Protein AF-A0A8T4U136-F1 (afdb_monomer_lite)

Sequence (438 aa):
MSIDITLWGVRGSYAKPYDQKDLQEKNIDLIQAIRNTPTAYALFQQNAPVEEVLKAIDSKRTHTYGGHTSCYEMIVNERKLIFDVGLGGIKWGDYEIANGANGKTKPITADILMTHTHLDHNEAAGFIKPWFQKGHKFTILGIANANETVREAQRDYQDAKSGTATIVQSKGQEKIEAIRSVRPELAAAIEAIVREATAAGRPTSNTVEEVMIALSDKGLHPITWATRQGFGAEIQTIDLPLHPEGDILYIKDRYDTAGFRVGYQMSNHPDGCLSYRVETDASVGIYMGDGEHGPTLLSSRHPLIQKGVKQDRQPLMDPHFIKFIMGKDEAKKRKVIIADAHWTQKEYDTMPWIHGWGHSSAEQFLFTAAMAAKHAGNMPDNKIHVVLSHHDPNKSDRTLDKIAEELEQHVATKKLNGHPLDHYVTWELAREGRKINI

Secondary structure (DSSP, 8-state):
--EEEEEEE-B-SS-----HHHHHHHHHHHHHHHHH-HHHHHHHHTT--HHHHHHHS-GGGG----S-BSEEEEEETTEEEEE--STHHHHHHHHHHHTSGGGSPPPPEEEEE-----GGGTGGGGT-GGGGSTT-EEEEEE-HHHHHHHHHHHHHHHHHHHT-------SHHHHHHHHHHH-HHHHHHHHHHHHHHHHTT--S---HHHHHHHHHTTT-SHHHHHHHH---SEEEEEEPPP-SS---EE-TTTSGGGT-EEEEEEES-TT-EEEEEEE-SSEEEEEE-S---S-----TTSHHHHTT-PPP------HHHHHHHH-SS-TTSEEEEEEE--B-HHHHHH-GGGTTSS--BHHHHHHHHHHHHHHTT--GGGPEEEEEE-B-TT--HHHHHHHHHHHHHHHHH-EETTEEGGGTEEEEE--TT-EEE-

pLDDT: mean 75.58, std 21.77, range [31.44, 98.44]

Foldseek 3Di:
DKKKKAWLAFAADAFFDDDPVLVVVLVVVLVVQCVVQVVLVVCVVVVHDVVVSVVSGDPLSVAFQHGWFGWMWIADLNATEIEFCTRSLLVVLVVQQVPAPPNDRDAAEYEYEYFDDRCRRHLCVLRNVQQAAARYAYEYEYAPRNVVLVVVLQVCLVCVVVVNPDLPPDDPVVVLVVCCVVPVPVSVVVVVVVVVCVVVVHPPDDDPRVVLVVCSSVLNHSSSNSSNSNTNYHYHYDHDDADPDLDWDWPPPPCVVSQKIKTWHWAQAVVITIKIWIDHPAAIEIEAPFHAQFDAPQPCPHPCVVVVPDPPPDRHGDVSLLCVQQDPPCLRHAAEYEYFAQDAVVCVVVPVVCGRNRGYHPLSVLVSQLVSNVVSVNFQVRAHEYAHGNYHSVQRSVNVVVVVVVVVVQQCPDDDPNHGSNRRYHYDYRHHRDMDMD

Structure (mmCIF, N/CA/C/O backbone):
data_AF-A0A8T4U136-F1
#
_entry.id   AF-A0A8T4U136-F1
#
loop_
_atom_site.group_PDB
_atom_site.id
_atom_site.type_symbol
_atom_site.label_atom_id
_atom_site.label_alt_id
_atom_site.label_comp_id
_atom_site.label_asym_id
_atom_site.label_entity_id
_atom_site.label_seq_id
_atom_site.pdbx_PDB_ins_code
_atom_site.Cartn_x
_atom_site.Cartn_y
_atom_site.Cartn_z
_atom_site.occupancy
_atom_site.B_iso_or_equiv
_atom_site.auth_seq_id
_atom_site.auth_comp_id
_atom_site.auth_asym_id
_atom_site.auth_atom_id
_atom_site.pdbx_PDB_model_num
ATOM 1 N N . MET A 1 1 ? -17.975 -2.815 -13.058 1.00 86.81 1 MET A N 1
ATOM 2 C CA . MET A 1 1 ? -17.907 -2.780 -11.581 1.00 86.81 1 MET A CA 1
ATOM 3 C C . MET A 1 1 ? -16.808 -1.820 -11.192 1.00 86.81 1 MET A C 1
ATOM 5 O O . MET A 1 1 ? -15.809 -1.797 -11.900 1.00 86.81 1 MET A O 1
ATOM 9 N N . SER A 1 2 ? -17.014 -1.020 -10.149 1.00 91.62 2 SER A N 1
ATOM 10 C CA . SER A 1 2 ? -15.943 -0.196 -9.591 1.00 91.62 2 SER A CA 1
ATOM 11 C C . SER A 1 2 ? -15.104 -0.990 -8.594 1.00 91.62 2 SER A C 1
ATOM 13 O O . SER A 1 2 ? -15.559 -2.011 -8.069 1.00 91.62 2 SER A O 1
ATOM 15 N N . ILE A 1 3 ? -13.894 -0.504 -8.340 1.00 96.88 3 ILE A N 1
ATOM 16 C CA . ILE A 1 3 ? -13.040 -0.943 -7.239 1.00 96.88 3 ILE A CA 1
ATOM 17 C C . ILE A 1 3 ? -12.844 0.260 -6.316 1.00 96.88 3 ILE A C 1
ATOM 19 O O . ILE A 1 3 ? -12.303 1.284 -6.736 1.00 96.88 3 ILE A O 1
ATOM 23 N N . ASP A 1 4 ? -13.295 0.133 -5.070 1.00 97.69 4 ASP A N 1
ATOM 24 C CA . ASP A 1 4 ? -13.068 1.124 -4.020 1.00 97.69 4 ASP A CA 1
ATOM 25 C C . ASP A 1 4 ? -11.836 0.733 -3.210 1.00 97.69 4 ASP A C 1
ATOM 27 O O . ASP A 1 4 ? -11.797 -0.327 -2.596 1.00 97.69 4 ASP A O 1
ATOM 31 N N . ILE A 1 5 ? -10.823 1.589 -3.207 1.00 98.44 5 ILE A N 1
ATOM 32 C CA . ILE A 1 5 ? -9.534 1.356 -2.564 1.00 98.44 5 ILE A CA 1
ATOM 33 C C . ILE A 1 5 ? -9.424 2.259 -1.338 1.00 98.44 5 ILE A C 1
ATOM 35 O O . ILE A 1 5 ? -9.647 3.465 -1.452 1.00 98.44 5 ILE A O 1
ATOM 39 N N . THR A 1 6 ? -9.009 1.713 -0.195 1.00 98.19 6 THR A N 1
ATOM 40 C CA . THR A 1 6 ? -8.640 2.491 1.001 1.00 98.19 6 THR A CA 1
ATOM 41 C C . THR A 1 6 ? -7.245 2.098 1.477 1.00 98.19 6 THR A C 1
ATOM 43 O O . THR A 1 6 ? -6.946 0.914 1.604 1.00 98.19 6 THR A O 1
ATOM 46 N N . LEU A 1 7 ? -6.389 3.083 1.765 1.00 97.94 7 LEU A N 1
ATOM 47 C CA . LEU A 1 7 ? -5.047 2.846 2.308 1.00 97.94 7 LEU A CA 1
ATOM 48 C C . LEU A 1 7 ? -5.077 3.021 3.835 1.00 97.94 7 LEU A C 1
ATOM 50 O O . LEU A 1 7 ? -5.239 4.139 4.327 1.00 97.94 7 LEU A O 1
ATOM 54 N N . TRP A 1 8 ? -4.952 1.936 4.596 1.00 97.62 8 TRP A N 1
ATOM 55 C CA . TRP A 1 8 ? -5.043 1.960 6.063 1.00 97.62 8 TRP A CA 1
ATOM 56 C C . TRP A 1 8 ? -3.695 2.182 6.743 1.00 97.62 8 TRP A C 1
ATOM 58 O O . TRP A 1 8 ? -3.632 2.831 7.789 1.00 97.62 8 TRP A O 1
ATOM 68 N N . GLY A 1 9 ? -2.632 1.673 6.127 1.00 96.75 9 GLY A N 1
ATOM 69 C CA . GLY A 1 9 ? -1.242 1.893 6.502 1.00 96.75 9 GLY A CA 1
ATOM 70 C C . GLY A 1 9 ? -0.374 1.873 5.252 1.00 96.75 9 GLY A C 1
ATOM 71 O O . GLY A 1 9 ? -0.653 1.133 4.312 1.00 96.75 9 GLY A O 1
ATOM 72 N N . VAL A 1 10 ? 0.621 2.754 5.207 1.00 96.31 10 VAL A N 1
ATOM 73 C CA . VAL A 1 10 ? 1.416 3.029 3.994 1.00 96.31 10 VAL A CA 1
ATOM 74 C C . VAL A 1 10 ? 2.919 3.077 4.263 1.00 96.31 10 VAL A C 1
ATOM 76 O O . VAL A 1 10 ? 3.689 3.408 3.359 1.00 96.31 10 VAL A O 1
ATOM 79 N N . ARG A 1 11 ? 3.326 2.824 5.512 1.00 94.81 11 ARG A N 1
ATOM 80 C CA . ARG A 1 11 ? 4.715 2.869 5.959 1.00 94.81 11 ARG A CA 1
ATOM 81 C C . ARG A 1 11 ? 5.379 1.502 5.780 1.00 94.81 11 ARG A C 1
ATOM 83 O O . ARG A 1 11 ? 4.711 0.488 5.938 1.00 94.81 11 ARG A O 1
ATOM 90 N N . GLY A 1 12 ? 6.657 1.478 5.426 1.00 91.00 12 GLY A N 1
ATOM 91 C CA . GLY A 1 12 ? 7.423 0.234 5.309 1.00 91.00 12 GLY A CA 1
ATOM 92 C C . GLY A 1 12 ? 8.074 -0.192 6.619 1.00 91.00 12 GLY A C 1
ATOM 93 O O . GLY A 1 12 ? 8.154 0.634 7.517 1.00 91.00 12 GLY A O 1
ATOM 94 N N . SER A 1 13 ? 8.570 -1.428 6.706 1.00 83.44 13 SER A N 1
ATOM 95 C CA . SER A 1 13 ? 9.497 -2.042 7.688 1.00 83.44 13 SER A CA 1
ATOM 96 C C . SER A 1 13 ? 9.169 -1.959 9.187 1.00 83.44 13 SER A C 1
ATOM 98 O O . SER A 1 13 ? 9.417 -2.909 9.926 1.00 83.44 13 SER A O 1
ATOM 100 N N . TYR A 1 14 ? 8.701 -0.822 9.691 1.00 86.62 14 TYR A N 1
ATOM 101 C CA . TYR A 1 14 ? 8.244 -0.623 11.057 1.00 86.62 14 TYR A CA 1
ATOM 102 C C . TYR A 1 14 ? 7.402 0.646 11.168 1.00 86.62 14 TYR A C 1
ATOM 104 O O . TYR A 1 14 ? 7.555 1.624 10.431 1.00 86.62 14 TYR A O 1
ATOM 112 N N . ALA A 1 15 ? 6.521 0.658 12.160 1.00 87.69 15 ALA A N 1
ATOM 113 C CA . ALA A 1 15 ? 5.710 1.825 12.435 1.00 87.69 15 ALA A CA 1
ATOM 114 C C . ALA A 1 15 ? 6.548 2.992 12.967 1.00 87.69 15 ALA A C 1
ATOM 116 O O . ALA A 1 15 ? 7.432 2.818 13.810 1.00 87.69 15 ALA A O 1
ATOM 117 N N . LYS A 1 16 ? 6.217 4.208 12.529 1.00 88.56 16 LYS A N 1
ATOM 118 C CA . LYS A 1 16 ? 6.835 5.430 13.047 1.00 88.56 16 LYS A CA 1
ATOM 119 C C . LYS A 1 16 ? 5.781 6.442 13.482 1.00 88.56 16 LYS A C 1
ATOM 121 O O . LYS A 1 16 ? 5.190 7.107 12.627 1.00 88.56 16 LYS A O 1
ATOM 126 N N . PRO A 1 17 ? 5.542 6.594 14.795 1.00 87.44 17 PRO A N 1
ATOM 127 C CA . PRO A 1 17 ? 4.771 7.721 15.289 1.00 87.44 17 PRO A CA 1
ATOM 128 C C . PRO A 1 17 ? 5.552 9.023 15.080 1.00 87.44 17 PRO A C 1
ATOM 130 O O . PRO A 1 17 ? 6.783 9.022 15.049 1.00 87.44 17 PRO A O 1
ATOM 133 N N . TYR A 1 18 ? 4.832 10.139 14.985 1.00 86.94 18 TYR A N 1
ATOM 134 C CA . TYR A 1 18 ? 5.462 11.456 14.990 1.00 86.94 18 TYR A CA 1
ATOM 135 C C . TYR A 1 18 ? 6.180 11.721 16.306 1.00 86.94 18 TYR A C 1
ATOM 137 O O . TYR A 1 18 ? 5.615 11.498 17.380 1.00 86.94 18 TYR A O 1
ATOM 145 N N . ASP A 1 19 ? 7.392 12.258 16.212 1.00 87.12 19 ASP A N 1
ATOM 146 C CA . ASP A 1 19 ? 8.104 12.776 17.371 1.00 87.12 19 ASP A CA 1
ATOM 147 C C . ASP A 1 19 ? 7.851 14.284 17.578 1.00 87.12 19 ASP A C 1
ATOM 149 O O . ASP A 1 19 ? 7.114 14.949 16.840 1.00 87.12 19 ASP A O 1
ATOM 153 N N . GLN A 1 20 ? 8.452 14.847 18.629 1.00 91.75 20 GLN A N 1
ATOM 154 C CA . GLN A 1 20 ? 8.321 16.271 18.943 1.00 91.75 20 GLN A CA 1
ATOM 155 C C . GLN A 1 20 ? 8.836 17.173 17.812 1.00 91.75 20 GLN A C 1
ATOM 157 O O . GLN A 1 20 ? 8.273 18.247 17.585 1.00 91.75 20 GLN A O 1
ATOM 162 N N . LYS A 1 21 ? 9.902 16.762 17.121 1.00 89.50 21 LYS A N 1
ATOM 163 C CA . LYS A 1 21 ? 10.505 17.532 16.036 1.00 89.50 21 LYS A CA 1
ATOM 164 C C . LYS A 1 21 ? 9.584 17.533 14.821 1.00 89.50 21 LYS A C 1
ATOM 166 O O . LYS A 1 21 ? 9.333 18.605 14.277 1.00 89.50 21 LYS A O 1
ATOM 171 N N . ASP A 1 22 ? 9.023 16.385 14.450 1.00 87.19 22 ASP A N 1
ATOM 172 C CA . ASP A 1 22 ? 8.066 16.292 13.347 1.00 87.19 22 ASP A CA 1
ATOM 173 C C . ASP A 1 22 ? 6.847 17.201 13.587 1.00 87.19 22 ASP A C 1
ATOM 175 O O . ASP A 1 22 ? 6.416 17.935 12.694 1.00 87.19 22 ASP A O 1
ATOM 179 N N . LEU A 1 23 ? 6.312 17.206 14.815 1.00 87.75 23 LEU A N 1
ATOM 180 C CA . LEU A 1 23 ? 5.193 18.075 15.193 1.00 87.75 23 LEU A CA 1
ATOM 181 C C . LEU A 1 23 ? 5.561 19.563 15.124 1.00 87.75 23 LEU A C 1
ATOM 183 O O . LEU A 1 23 ? 4.771 20.378 14.646 1.00 87.75 23 LEU A O 1
ATOM 187 N N . GLN A 1 24 ? 6.756 19.934 15.592 1.00 90.06 24 GLN A N 1
ATOM 188 C CA . GLN A 1 24 ? 7.244 21.311 15.507 1.00 90.06 24 GLN A CA 1
ATOM 189 C C . GLN A 1 24 ? 7.408 21.764 14.055 1.00 90.06 24 GLN A C 1
ATOM 191 O O . GLN A 1 24 ? 6.955 22.856 13.712 1.00 90.06 24 GLN A O 1
ATOM 196 N N . GLU A 1 25 ? 8.005 20.930 13.201 1.00 86.25 25 GLU A N 1
ATOM 197 C CA . GLU A 1 25 ? 8.170 21.223 11.776 1.00 86.25 25 GLU A CA 1
ATOM 198 C C . GLU A 1 25 ? 6.813 21.418 11.093 1.00 86.25 25 GLU A C 1
ATOM 200 O O . GLU A 1 25 ? 6.612 22.437 10.431 1.00 86.25 25 GLU A O 1
ATOM 205 N N . LYS A 1 26 ? 5.839 20.534 11.348 1.00 84.88 26 LYS A N 1
ATOM 206 C CA . LYS A 1 26 ? 4.477 20.687 10.816 1.00 84.88 26 LYS A CA 1
ATOM 207 C C . LYS A 1 26 ? 3.793 21.970 11.269 1.00 84.88 26 LYS A C 1
ATOM 209 O O . LYS A 1 26 ? 3.171 22.650 10.456 1.00 84.88 26 LYS A O 1
ATOM 214 N N . ASN A 1 27 ? 3.909 22.327 12.546 1.00 87.19 27 ASN A N 1
ATOM 215 C CA . ASN A 1 27 ? 3.315 23.560 13.063 1.00 87.19 27 ASN A CA 1
ATOM 216 C C . ASN A 1 27 ? 3.930 24.800 12.402 1.00 87.19 27 ASN A C 1
ATOM 218 O O . ASN A 1 27 ? 3.209 25.732 12.044 1.00 87.19 27 ASN A O 1
ATOM 222 N N . ILE A 1 28 ? 5.252 24.808 12.210 1.00 88.69 28 ILE A N 1
ATOM 223 C CA . ILE A 1 28 ? 5.948 25.890 11.508 1.00 88.69 28 ILE A CA 1
ATOM 224 C C . ILE A 1 28 ? 5.475 25.967 10.053 1.00 88.69 28 ILE A C 1
ATOM 226 O O . ILE A 1 28 ? 5.098 27.050 9.602 1.00 88.69 28 ILE A O 1
ATOM 230 N N . ASP A 1 29 ? 5.442 24.837 9.343 1.00 85.50 29 ASP A N 1
ATOM 231 C CA . ASP A 1 29 ? 5.022 24.770 7.941 1.00 85.50 29 ASP A CA 1
ATOM 232 C C . ASP A 1 29 ? 3.562 25.206 7.753 1.00 85.50 29 ASP A C 1
ATOM 234 O O . ASP A 1 29 ? 3.252 25.894 6.777 1.00 85.50 29 ASP A O 1
ATOM 238 N N . LEU A 1 30 ? 2.676 24.870 8.696 1.00 87.62 30 LEU A N 1
ATOM 239 C CA . LEU A 1 30 ? 1.279 25.301 8.702 1.00 87.62 30 LEU A CA 1
ATOM 240 C C . LEU A 1 30 ? 1.148 26.814 8.919 1.00 87.62 30 LEU A C 1
ATOM 242 O O . LEU A 1 30 ? 0.450 27.492 8.165 1.00 87.62 30 LEU A O 1
ATOM 246 N N . ILE A 1 31 ? 1.846 27.370 9.915 1.00 89.06 31 ILE A N 1
ATOM 247 C CA . ILE A 1 31 ? 1.836 28.818 10.186 1.00 89.06 31 ILE A CA 1
ATOM 248 C C . ILE A 1 31 ? 2.379 29.591 8.981 1.00 89.06 31 ILE A C 1
ATOM 250 O O . ILE A 1 31 ? 1.821 30.622 8.598 1.00 89.06 31 ILE A O 1
ATOM 254 N N . GLN A 1 32 ? 3.457 29.100 8.365 1.00 89.31 32 GLN A N 1
ATOM 255 C CA . GLN A 1 32 ? 4.005 29.685 7.144 1.00 89.31 32 GLN A CA 1
ATOM 256 C C . GLN A 1 32 ? 3.007 29.601 5.987 1.00 89.31 32 GLN A C 1
ATOM 258 O O . GLN A 1 32 ? 2.820 30.593 5.289 1.00 89.31 32 GLN A O 1
ATOM 263 N N . ALA A 1 33 ? 2.319 28.470 5.810 1.00 88.31 33 ALA A N 1
ATOM 264 C CA . ALA A 1 33 ? 1.308 28.311 4.767 1.00 88.31 33 ALA A CA 1
ATOM 265 C C . ALA A 1 33 ? 0.144 29.295 4.926 1.00 88.31 33 ALA A C 1
ATOM 267 O O . ALA A 1 33 ? -0.247 29.933 3.950 1.00 88.31 33 ALA A O 1
ATOM 268 N N . ILE A 1 34 ? -0.362 29.470 6.151 1.00 90.81 34 ILE A N 1
ATOM 269 C CA . ILE A 1 34 ? -1.418 30.447 6.449 1.00 90.81 34 ILE A CA 1
ATOM 270 C C . ILE A 1 34 ? -0.942 31.857 6.098 1.00 90.81 34 ILE A C 1
ATOM 272 O O . ILE A 1 34 ? -1.653 32.584 5.416 1.00 90.81 34 ILE A O 1
ATOM 276 N N . ARG A 1 35 ? 0.273 32.239 6.513 1.00 91.56 35 ARG A N 1
ATOM 277 C CA . ARG A 1 35 ? 0.842 33.570 6.228 1.00 91.56 35 ARG A CA 1
ATOM 278 C C . ARG A 1 35 ? 1.074 33.822 4.741 1.00 91.56 35 ARG A C 1
ATOM 280 O O . ARG A 1 35 ? 0.878 34.940 4.278 1.00 91.56 35 ARG A O 1
ATOM 287 N N . ASN A 1 36 ? 1.501 32.798 4.009 1.00 91.19 36 ASN A N 1
ATOM 288 C CA . ASN A 1 36 ? 1.896 32.919 2.608 1.00 91.19 36 ASN A CA 1
ATOM 289 C C . ASN A 1 36 ? 0.723 32.752 1.633 1.00 91.19 36 ASN A C 1
ATOM 291 O O . ASN A 1 36 ? 0.894 33.009 0.444 1.00 91.19 36 ASN A O 1
ATOM 295 N N . THR A 1 37 ? -0.453 32.339 2.112 1.00 91.88 37 THR A N 1
ATOM 296 C CA . THR A 1 37 ? -1.654 32.165 1.287 1.00 91.88 37 THR A CA 1
ATOM 297 C C . THR A 1 37 ? -2.598 33.345 1.522 1.00 91.88 37 THR A C 1
ATOM 299 O O . THR A 1 37 ? -3.246 33.383 2.567 1.00 91.88 37 THR A O 1
ATOM 302 N N . PRO A 1 38 ? -2.722 34.315 0.591 1.00 94.81 38 PRO A N 1
ATOM 303 C CA . PRO A 1 38 ? -3.453 35.561 0.846 1.00 94.81 38 PRO A CA 1
ATOM 304 C C . PRO A 1 38 ? -4.903 35.363 1.302 1.00 94.81 38 PRO A C 1
ATOM 306 O O . PRO A 1 38 ? -5.372 36.071 2.188 1.00 94.81 38 PRO A O 1
ATOM 309 N N . THR A 1 39 ? -5.601 34.377 0.735 1.00 94.06 39 THR A N 1
ATOM 310 C CA . THR A 1 39 ? -6.978 34.023 1.112 1.00 94.06 39 THR A CA 1
ATOM 311 C C . THR A 1 39 ? -7.054 33.480 2.537 1.00 94.06 39 THR A C 1
ATOM 313 O O . THR A 1 39 ? -7.856 33.966 3.331 1.00 94.06 39 THR A O 1
ATOM 316 N N . ALA A 1 40 ? -6.190 32.526 2.891 1.00 93.19 40 ALA A N 1
ATOM 317 C CA . ALA A 1 40 ? -6.126 31.976 4.242 1.00 93.19 40 ALA A CA 1
ATOM 318 C C . ALA A 1 40 ? -5.700 33.033 5.267 1.00 93.19 40 ALA A C 1
ATOM 320 O O . ALA A 1 40 ? -6.282 33.111 6.347 1.00 93.19 40 ALA A O 1
ATOM 321 N N . TYR A 1 41 ? -4.732 33.885 4.921 1.00 95.12 41 TYR A N 1
ATOM 322 C CA . TYR A 1 41 ? -4.278 34.962 5.791 1.00 95.12 41 TYR A CA 1
ATOM 323 C C . TYR A 1 41 ? -5.384 35.991 6.044 1.00 95.12 41 TYR A C 1
ATOM 325 O O . TYR A 1 41 ? -5.584 36.399 7.184 1.00 95.12 41 TYR A O 1
ATOM 333 N N . ALA A 1 42 ? -6.153 36.362 5.016 1.00 96.56 42 ALA A N 1
ATOM 334 C CA . ALA A 1 42 ? -7.289 37.267 5.166 1.00 96.56 42 ALA A CA 1
ATOM 335 C C . ALA A 1 42 ? -8.388 36.675 6.066 1.00 96.56 42 ALA A C 1
ATOM 337 O O . ALA A 1 42 ? -8.899 37.381 6.935 1.00 96.56 42 ALA A O 1
ATOM 338 N N . LEU A 1 43 ? -8.721 35.387 5.901 1.00 96.06 43 LEU A N 1
ATOM 339 C CA . LEU A 1 43 ? -9.659 34.674 6.779 1.00 96.06 43 LEU A CA 1
ATOM 340 C C . LEU A 1 43 ? -9.149 34.633 8.225 1.00 96.06 43 LEU A C 1
ATOM 342 O O . LEU A 1 43 ? -9.895 34.923 9.160 1.00 96.06 43 LEU A O 1
ATOM 346 N N . PHE A 1 44 ? -7.859 34.343 8.405 1.00 95.12 44 PHE A N 1
ATOM 347 C CA . PHE A 1 44 ? -7.209 34.339 9.712 1.00 95.12 44 PHE A CA 1
ATOM 348 C C . PHE A 1 44 ? -7.271 35.722 10.381 1.00 95.12 44 PHE A C 1
ATOM 350 O O . PHE A 1 44 ? -7.636 35.825 11.548 1.00 95.12 44 PHE A O 1
ATOM 357 N N . GLN A 1 45 ? -6.994 36.801 9.641 1.00 97.00 45 GLN A N 1
ATOM 358 C CA . GLN A 1 45 ? -7.086 38.180 10.143 1.00 97.00 45 GLN A CA 1
ATOM 359 C C . GLN A 1 45 ? -8.514 38.595 10.528 1.00 97.00 45 GLN A C 1
ATOM 361 O O . GLN A 1 45 ? -8.689 39.459 11.385 1.00 97.00 45 GLN A O 1
ATOM 366 N N . GLN A 1 46 ? -9.528 37.984 9.916 1.00 96.81 46 GLN A N 1
ATOM 367 C CA . GLN A 1 46 ? -10.941 38.221 10.217 1.00 96.81 46 GLN A CA 1
ATOM 368 C C . GLN A 1 46 ? -11.463 37.366 11.384 1.00 96.81 46 GLN A C 1
ATOM 370 O O . GLN A 1 46 ? -12.647 37.444 11.698 1.00 96.81 46 GLN A O 1
ATOM 375 N N . ASN A 1 47 ? -10.604 36.572 12.039 1.00 95.12 47 ASN A N 1
ATOM 376 C CA . ASN A 1 47 ? -10.997 35.581 13.047 1.00 95.12 47 ASN A CA 1
ATOM 377 C C . ASN A 1 47 ? -12.060 34.591 12.530 1.00 95.12 47 ASN A C 1
ATOM 379 O O . ASN A 1 47 ? -12.957 34.194 13.276 1.00 95.12 47 ASN A O 1
ATOM 383 N N . ALA A 1 48 ? -11.976 34.203 11.253 1.00 96.56 48 ALA A N 1
ATOM 384 C CA . ALA A 1 48 ? -12.813 33.138 10.710 1.00 96.56 48 ALA A CA 1
ATOM 385 C C . ALA A 1 48 ? -12.559 31.809 11.457 1.00 96.56 48 ALA A C 1
ATOM 387 O O . ALA A 1 48 ? -11.471 31.622 12.019 1.00 96.56 48 ALA A O 1
ATOM 388 N N . PRO A 1 49 ? -13.518 30.863 11.453 1.00 95.94 49 PRO A N 1
ATOM 389 C CA . PRO A 1 49 ? -13.303 29.523 11.993 1.00 95.94 49 PRO A CA 1
ATOM 390 C C . PRO A 1 49 ? -12.028 28.887 11.425 1.00 95.94 49 PRO A C 1
ATOM 392 O O . PRO A 1 49 ? -11.752 28.981 10.226 1.00 95.94 49 PRO A O 1
ATOM 395 N N . VAL A 1 50 ? -11.242 28.229 12.280 1.00 88.88 50 VAL A N 1
ATOM 396 C CA . VAL A 1 50 ? -9.933 27.672 11.894 1.00 88.88 50 VAL A CA 1
ATOM 397 C C . VAL A 1 50 ? -10.082 26.671 10.747 1.00 88.88 50 VAL A C 1
ATOM 399 O O . VAL A 1 50 ? -9.243 26.627 9.856 1.00 88.88 50 VAL A O 1
ATOM 402 N N . GLU A 1 51 ? -11.180 25.925 10.694 1.00 90.12 51 GLU A N 1
ATOM 403 C CA . GLU A 1 51 ? -11.493 24.981 9.624 1.00 90.12 51 GLU A CA 1
ATOM 404 C C . GLU A 1 51 ? -11.627 25.663 8.255 1.00 90.12 51 GLU A C 1
ATOM 406 O O . GLU A 1 51 ? -11.263 25.075 7.239 1.00 90.12 51 GLU A O 1
ATOM 411 N N . GLU A 1 52 ? -12.132 26.898 8.203 1.00 91.00 52 GLU A N 1
ATOM 412 C CA . GLU A 1 52 ? -12.220 27.681 6.964 1.00 91.00 52 GLU A CA 1
ATOM 413 C C . GLU A 1 52 ? -10.847 28.202 6.539 1.00 91.00 52 GLU A C 1
ATOM 415 O O . GLU A 1 52 ? -10.499 28.128 5.360 1.00 91.00 52 GLU A O 1
ATOM 420 N N . VAL A 1 53 ? -10.028 28.638 7.502 1.00 91.12 53 VAL A N 1
ATOM 421 C CA . VAL A 1 53 ? -8.625 29.014 7.260 1.00 91.12 53 VAL A CA 1
ATOM 422 C C . VAL A 1 53 ? -7.840 27.821 6.705 1.00 91.12 53 VAL A C 1
ATOM 424 O O . VAL A 1 53 ? -7.120 27.960 5.717 1.00 91.12 53 VAL A O 1
ATOM 427 N N . LEU A 1 54 ? -8.013 26.635 7.297 1.00 88.12 54 LEU A N 1
ATOM 428 C CA . LEU A 1 54 ? -7.354 25.400 6.866 1.00 88.12 54 LEU A CA 1
ATOM 429 C C . LEU A 1 54 ? -7.837 24.916 5.491 1.00 88.12 54 LEU A C 1
ATOM 431 O O . LEU A 1 54 ? -7.049 24.361 4.736 1.00 88.12 54 LEU A O 1
ATOM 435 N N . LYS A 1 55 ? -9.103 25.144 5.126 1.00 88.25 55 LYS A N 1
ATOM 436 C CA . LYS A 1 55 ? -9.601 24.853 3.768 1.00 88.25 55 LYS A CA 1
ATOM 437 C C . LYS A 1 55 ? -9.018 25.786 2.706 1.00 88.25 55 LYS A C 1
ATOM 439 O O . LYS A 1 55 ? -9.012 25.427 1.532 1.00 88.25 55 LYS A O 1
ATOM 444 N N . ALA A 1 56 ? -8.583 26.984 3.098 1.00 88.44 56 ALA A N 1
ATOM 445 C CA . ALA A 1 56 ? -8.054 27.986 2.180 1.00 88.44 56 ALA A CA 1
ATOM 446 C C . ALA A 1 56 ? -6.558 27.816 1.861 1.00 88.44 56 ALA A C 1
ATOM 448 O O . ALA A 1 56 ? -6.086 28.430 0.906 1.00 88.44 56 ALA A O 1
ATOM 449 N N . ILE A 1 57 ? -5.819 27.013 2.635 1.00 85.38 57 ILE A N 1
ATOM 450 C CA . ILE A 1 57 ? -4.421 26.641 2.359 1.00 85.38 57 ILE A CA 1
ATOM 451 C C . ILE A 1 57 ? -4.343 25.364 1.510 1.00 85.38 57 ILE A C 1
ATOM 453 O O . ILE A 1 57 ? -5.267 24.553 1.508 1.00 85.38 57 ILE A O 1
ATOM 457 N N . ASP A 1 58 ? -3.231 25.172 0.790 1.00 66.94 58 ASP A N 1
ATOM 458 C CA . ASP A 1 58 ? -3.001 23.954 0.002 1.00 66.94 58 ASP A CA 1
ATOM 459 C C . ASP A 1 58 ? -3.097 22.687 0.874 1.00 66.94 58 ASP A C 1
ATOM 461 O O . ASP A 1 58 ? -2.404 22.533 1.886 1.00 66.94 58 ASP A O 1
ATOM 465 N N . SER A 1 59 ? -3.939 21.757 0.417 1.00 62.53 59 SER A N 1
ATOM 466 C CA . SER A 1 59 ? -4.248 20.460 1.023 1.00 62.53 59 SER A CA 1
ATOM 467 C C . SER A 1 59 ? -3.025 19.615 1.391 1.00 62.53 59 SER A C 1
ATOM 469 O O . SER A 1 59 ? -3.091 18.822 2.333 1.00 62.53 59 SER A O 1
ATOM 471 N N . LYS A 1 60 ? -1.885 19.777 0.696 1.00 62.62 60 LYS A N 1
ATOM 472 C CA . LYS A 1 60 ? -0.667 18.998 0.984 1.00 62.62 60 LYS A CA 1
ATOM 473 C C . LYS A 1 60 ? -0.167 19.223 2.425 1.00 62.62 60 LYS A C 1
ATOM 475 O O . LYS A 1 60 ? 0.351 18.291 3.030 1.00 62.62 60 LYS A O 1
ATOM 480 N N . ARG A 1 61 ? -0.399 20.406 3.015 1.00 65.56 61 ARG A N 1
ATOM 481 C CA . ARG A 1 61 ? 0.119 20.794 4.348 1.00 65.56 61 ARG A CA 1
ATOM 482 C C . ARG A 1 61 ? -0.839 20.543 5.512 1.00 65.56 61 ARG A C 1
ATOM 484 O O . ARG A 1 61 ? -0.456 20.704 6.667 1.00 65.56 61 ARG A O 1
ATOM 491 N N . THR A 1 62 ? -2.073 20.135 5.230 1.00 67.50 62 THR A N 1
ATOM 492 C CA . THR A 1 62 ? -3.084 19.803 6.251 1.00 67.50 62 THR A CA 1
ATOM 493 C C . THR A 1 62 ? -3.190 18.306 6.526 1.00 67.50 62 THR A C 1
ATOM 495 O O . THR A 1 62 ? -4.102 17.866 7.229 1.00 67.50 62 THR A O 1
ATOM 498 N N . HIS A 1 63 ? -2.310 17.497 5.935 1.00 74.94 63 HIS A N 1
ATOM 499 C CA . HIS A 1 63 ? -2.410 16.041 5.953 1.00 74.94 63 HIS A CA 1
ATOM 500 C C . HIS A 1 63 ? -1.121 15.381 6.455 1.00 74.94 63 HIS A C 1
ATOM 502 O O . HIS A 1 63 ? -0.151 16.031 6.852 1.00 74.94 63 HIS A O 1
ATOM 508 N N . THR A 1 64 ? -1.165 14.057 6.538 1.00 86.69 64 THR A N 1
ATOM 509 C CA . THR A 1 64 ? -0.070 13.207 6.990 1.00 86.69 64 THR A CA 1
ATOM 510 C C . THR A 1 64 ? 0.101 12.049 6.021 1.00 86.69 64 THR A C 1
ATOM 512 O O . THR A 1 64 ? -0.888 11.561 5.472 1.00 86.69 64 THR A O 1
ATOM 515 N N . TYR A 1 65 ? 1.342 11.604 5.820 1.00 90.44 65 TYR A N 1
ATOM 516 C CA . TYR A 1 65 ? 1.592 10.328 5.146 1.00 90.44 65 TYR A CA 1
ATOM 517 C C . TYR A 1 65 ? 1.227 9.135 6.036 1.00 90.44 65 TYR A C 1
ATOM 519 O O . TYR A 1 65 ? 0.870 8.088 5.517 1.00 90.44 65 TYR A O 1
ATOM 527 N N . GLY A 1 66 ? 1.210 9.303 7.359 1.00 90.50 66 GLY A N 1
ATOM 528 C CA . GLY A 1 66 ? 0.881 8.262 8.328 1.00 90.50 66 GLY A CA 1
ATOM 529 C C . GLY A 1 66 ? 2.107 7.581 8.933 1.00 90.50 66 GLY A C 1
ATOM 530 O O . GLY A 1 66 ? 3.244 7.870 8.560 1.00 90.50 66 GLY A O 1
ATOM 531 N N . GLY A 1 67 ? 1.876 6.684 9.885 1.00 93.19 67 GLY A N 1
ATOM 532 C CA . GLY A 1 67 ? 2.910 5.959 10.632 1.00 93.19 67 GLY A CA 1
ATOM 533 C C . GLY A 1 67 ? 2.659 4.457 10.775 1.00 93.19 67 GLY A C 1
ATOM 534 O O . GLY A 1 67 ? 3.491 3.771 11.355 1.00 93.19 67 GLY A O 1
ATOM 535 N N . HIS A 1 68 ? 1.537 3.951 10.272 1.00 96.19 68 HIS A N 1
ATOM 536 C CA . HIS A 1 68 ? 1.136 2.554 10.294 1.00 96.19 68 HIS A CA 1
ATOM 537 C C . HIS A 1 68 ? 1.708 1.833 9.082 1.00 96.19 68 HIS A C 1
ATOM 539 O O . HIS A 1 68 ? 1.700 2.357 7.960 1.00 96.19 68 HIS A O 1
ATOM 545 N N . THR A 1 69 ? 2.165 0.615 9.331 1.00 96.38 69 THR A N 1
ATOM 546 C CA . THR A 1 69 ? 2.706 -0.283 8.320 1.00 96.38 69 THR A CA 1
ATOM 547 C C . THR A 1 69 ? 1.630 -0.832 7.388 1.00 96.38 69 THR A C 1
ATOM 549 O O . THR A 1 69 ? 0.432 -0.765 7.701 1.00 96.38 69 THR A O 1
ATOM 552 N N . SER A 1 70 ? 2.076 -1.303 6.223 1.00 95.88 70 SER A N 1
ATOM 553 C CA . SER A 1 70 ? 1.289 -1.724 5.059 1.00 95.88 70 SER A CA 1
ATOM 554 C C . SER A 1 70 ? -0.013 -2.457 5.399 1.00 95.88 70 SER A C 1
ATOM 556 O O . SER A 1 70 ? -0.030 -3.515 6.028 1.00 95.88 70 SER A O 1
ATOM 558 N N . CYS A 1 71 ? -1.129 -1.869 4.969 1.00 97.56 71 CYS A N 1
ATOM 559 C CA . CYS A 1 71 ? -2.445 -2.500 4.967 1.00 97.56 71 CYS A CA 1
ATOM 560 C C . CYS A 1 71 ? -3.364 -1.725 4.022 1.00 97.56 71 CYS A C 1
ATOM 562 O O . CYS A 1 71 ? -3.565 -0.513 4.181 1.00 97.56 71 CYS A O 1
ATOM 564 N N . TYR A 1 72 ? -3.944 -2.425 3.054 1.00 98.25 72 TYR A N 1
ATOM 565 C CA . TYR A 1 72 ? -4.777 -1.827 2.013 1.00 98.25 72 TYR A CA 1
ATOM 566 C C . TYR A 1 72 ? -6.072 -2.609 1.856 1.00 98.25 72 TYR A C 1
ATOM 568 O O . TYR A 1 72 ? -6.096 -3.821 2.009 1.00 98.25 72 TYR A O 1
ATOM 576 N N . GLU A 1 73 ? -7.160 -1.929 1.520 1.00 98.44 73 GLU A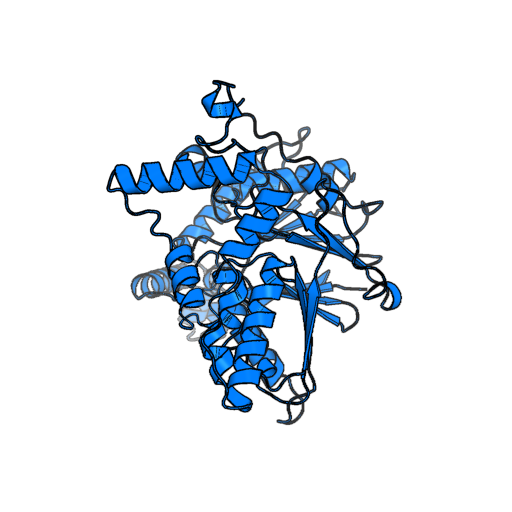 N 1
ATOM 577 C CA . GLU A 1 73 ? -8.443 -2.558 1.217 1.00 98.44 73 GLU A CA 1
ATOM 578 C C . GLU A 1 73 ? -8.820 -2.264 -0.231 1.00 98.44 73 GLU A C 1
ATOM 580 O O . GLU A 1 73 ? -8.731 -1.120 -0.672 1.00 98.44 73 GLU A O 1
ATOM 585 N N . MET A 1 74 ? -9.287 -3.287 -0.944 1.00 98.44 74 MET A N 1
ATOM 586 C CA . MET A 1 74 ? -10.060 -3.149 -2.173 1.00 98.44 74 MET A CA 1
ATOM 587 C C . MET A 1 74 ? -11.442 -3.762 -1.955 1.00 98.44 74 MET A C 1
ATOM 589 O O . MET A 1 74 ? -11.564 -4.943 -1.626 1.00 98.44 74 MET A O 1
ATOM 593 N N . ILE A 1 75 ? -12.487 -2.968 -2.166 1.00 97.06 75 ILE A N 1
ATOM 594 C CA . ILE A 1 75 ? -13.869 -3.431 -2.189 1.00 97.06 75 ILE A CA 1
ATOM 595 C C . ILE A 1 75 ? -14.315 -3.531 -3.643 1.00 97.06 75 ILE A C 1
ATOM 597 O O . ILE A 1 75 ? -14.301 -2.547 -4.383 1.00 97.06 75 ILE A O 1
ATOM 601 N N . VAL A 1 76 ? -14.723 -4.729 -4.052 1.00 95.75 76 VAL A N 1
ATOM 602 C CA . VAL A 1 76 ? -15.223 -5.012 -5.401 1.00 95.75 76 VAL A CA 1
ATOM 603 C C . VAL A 1 76 ? -16.452 -5.904 -5.299 1.00 95.75 76 VAL A C 1
ATOM 605 O O . VAL A 1 76 ? -16.408 -6.964 -4.684 1.00 95.75 76 VAL A O 1
ATOM 608 N N . ASN A 1 77 ? -17.571 -5.461 -5.875 1.00 92.00 77 ASN A N 1
ATOM 609 C CA . ASN A 1 77 ? -18.851 -6.176 -5.799 1.00 92.00 77 ASN A CA 1
ATOM 610 C C . ASN A 1 77 ? -19.187 -6.648 -4.362 1.00 92.00 77 ASN A C 1
ATOM 612 O O . ASN A 1 77 ? -19.413 -7.830 -4.116 1.00 92.00 77 ASN A O 1
ATOM 616 N N . GLU A 1 78 ? -19.103 -5.719 -3.400 1.00 89.12 78 GLU A N 1
ATOM 617 C CA . GLU A 1 78 ? -19.301 -5.939 -1.953 1.00 89.12 78 GLU A CA 1
ATOM 618 C C . GLU A 1 78 ? -18.295 -6.884 -1.260 1.00 89.12 78 GLU A C 1
ATOM 620 O O . GLU A 1 78 ? -18.311 -7.002 -0.032 1.00 89.12 78 GLU A O 1
ATOM 625 N N . ARG A 1 79 ? -17.379 -7.527 -1.997 1.00 93.19 79 ARG A N 1
ATOM 626 C CA . ARG A 1 79 ? -16.291 -8.331 -1.425 1.00 93.19 79 ARG A CA 1
ATOM 627 C C . ARG A 1 79 ? -15.185 -7.422 -0.912 1.00 93.19 79 ARG A C 1
ATOM 629 O O . ARG A 1 79 ? -14.711 -6.561 -1.646 1.00 93.19 79 ARG A O 1
ATOM 636 N N . LYS A 1 80 ? -14.749 -7.664 0.324 1.00 96.06 80 LYS A N 1
ATOM 637 C CA . LYS A 1 80 ? -13.604 -6.997 0.954 1.00 96.06 80 LYS A CA 1
ATOM 638 C C . LYS A 1 80 ? -12.347 -7.831 0.753 1.00 96.06 80 LYS A C 1
ATOM 640 O O . LYS A 1 80 ? -12.275 -8.949 1.262 1.00 96.06 80 LYS A O 1
ATOM 645 N N . LEU A 1 81 ? -11.388 -7.280 0.022 1.00 98.06 81 LEU A N 1
ATOM 646 C CA . LEU A 1 81 ? -10.057 -7.840 -0.175 1.00 98.06 81 LEU A CA 1
ATOM 647 C C . LEU A 1 81 ? -9.073 -6.962 0.601 1.00 98.06 81 LEU A C 1
ATOM 649 O O . LEU A 1 81 ? -8.910 -5.789 0.272 1.00 98.06 81 LEU A O 1
ATOM 653 N N . ILE A 1 82 ? -8.469 -7.503 1.651 1.00 98.12 82 ILE A N 1
ATOM 654 C CA . ILE A 1 82 ? -7.486 -6.808 2.483 1.00 98.12 82 ILE A CA 1
ATOM 655 C C . ILE A 1 82 ? -6.112 -7.325 2.104 1.00 98.12 82 ILE A C 1
ATOM 657 O O . ILE A 1 82 ? -5.907 -8.532 2.086 1.00 98.12 82 ILE A O 1
ATOM 661 N N . PHE A 1 83 ? -5.186 -6.434 1.796 1.00 97.62 83 PHE A N 1
ATOM 662 C CA . PHE A 1 83 ? -3.828 -6.777 1.417 1.00 97.62 83 PHE A CA 1
ATOM 663 C C . PHE A 1 83 ? -2.896 -6.443 2.564 1.00 97.62 83 PHE A C 1
ATOM 665 O O . PHE A 1 83 ? -2.778 -5.271 2.934 1.00 97.62 83 PHE A O 1
ATOM 672 N N . ASP A 1 84 ? -2.274 -7.494 3.095 1.00 94.81 84 ASP A N 1
ATOM 673 C CA . ASP A 1 84 ? -1.493 -7.489 4.327 1.00 94.81 84 ASP A CA 1
ATOM 674 C C . ASP A 1 84 ? -2.234 -6.963 5.562 1.00 94.81 84 ASP A C 1
ATOM 676 O O . ASP A 1 84 ? -3.315 -6.372 5.519 1.00 94.81 84 ASP A O 1
ATOM 680 N N . VAL A 1 85 ? -1.653 -7.252 6.718 1.00 91.31 85 VAL A N 1
ATOM 681 C CA . VAL A 1 85 ? -2.160 -6.864 8.032 1.00 91.31 85 VAL A CA 1
ATOM 682 C C . VAL A 1 85 ? -1.020 -6.352 8.911 1.00 91.31 85 VAL A C 1
ATOM 684 O O . VAL A 1 85 ? -0.858 -6.769 10.060 1.00 91.31 85 VAL A O 1
ATOM 687 N N . GLY A 1 86 ? -0.252 -5.392 8.384 1.00 92.81 86 GLY A N 1
ATOM 688 C CA . GLY A 1 86 ? 0.552 -4.476 9.196 1.00 92.81 86 GLY A CA 1
ATOM 689 C C . GLY A 1 86 ? -0.321 -3.644 10.136 1.00 92.81 86 GLY A C 1
ATOM 690 O O . GLY A 1 86 ? -1.544 -3.797 10.153 1.00 92.81 86 GLY A O 1
ATOM 691 N N . LEU A 1 87 ? 0.248 -2.717 10.912 1.00 93.94 87 LEU A N 1
ATOM 692 C CA . LEU A 1 87 ? -0.493 -1.909 11.897 1.00 93.94 87 LEU A CA 1
ATOM 693 C C . LEU A 1 87 ? -1.698 -1.155 11.318 1.00 93.94 87 LEU A C 1
ATOM 695 O O . LEU A 1 87 ? -2.636 -0.863 12.065 1.00 93.94 87 LEU A O 1
ATOM 699 N N . GLY A 1 88 ? -1.740 -0.883 10.009 1.00 96.25 88 GLY A N 1
ATOM 700 C CA . GLY A 1 88 ? -2.941 -0.337 9.370 1.00 96.25 88 GLY A CA 1
ATOM 701 C C . GLY A 1 88 ? -4.164 -1.260 9.514 1.00 96.25 88 GLY A C 1
ATOM 702 O O . GLY A 1 88 ? -5.293 -0.783 9.597 1.00 96.25 88 GLY A O 1
ATOM 703 N N . GLY A 1 89 ? -3.959 -2.569 9.681 1.00 95.25 89 GLY A N 1
ATOM 704 C CA . GLY A 1 89 ? -5.002 -3.551 9.980 1.00 95.25 89 GLY A CA 1
ATOM 705 C C . GLY A 1 89 ? -5.762 -3.261 11.277 1.00 95.25 89 GLY A C 1
ATOM 706 O O . GLY A 1 89 ? -6.964 -3.518 11.347 1.00 95.25 89 GLY A O 1
ATOM 707 N N . ILE A 1 90 ? -5.117 -2.647 12.277 1.00 94.19 90 ILE A N 1
ATOM 708 C CA . ILE A 1 90 ? -5.796 -2.199 13.506 1.00 94.19 90 ILE A CA 1
ATOM 709 C C . ILE A 1 90 ? -6.817 -1.112 13.167 1.00 94.19 90 ILE A C 1
ATOM 711 O O . ILE A 1 90 ? -7.971 -1.190 13.589 1.00 94.19 90 ILE A O 1
ATOM 715 N N . LYS A 1 91 ? -6.414 -0.123 12.357 1.00 94.62 91 LYS A N 1
ATOM 716 C CA . LYS A 1 91 ? -7.301 0.960 11.910 1.00 94.62 91 LYS A CA 1
ATOM 717 C C . LYS A 1 91 ? -8.468 0.436 11.088 1.00 94.62 91 LYS A C 1
ATOM 719 O O . LYS A 1 91 ? -9.598 0.865 11.311 1.00 94.62 91 LYS A O 1
ATOM 724 N N . TRP A 1 92 ? -8.197 -0.491 10.174 1.00 96.06 92 TRP A N 1
ATOM 725 C CA . TRP A 1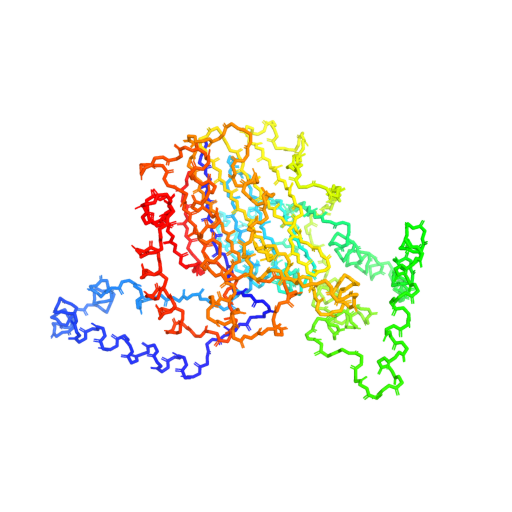 92 ? -9.237 -1.157 9.399 1.00 96.06 92 TRP A CA 1
ATOM 726 C C . TRP A 1 92 ? -10.231 -1.890 10.310 1.00 96.06 92 TRP A C 1
ATOM 728 O O . TRP A 1 92 ? -11.436 -1.662 10.220 1.00 96.06 92 TRP A O 1
ATOM 738 N N . GLY A 1 93 ? -9.739 -2.709 11.244 1.00 93.75 93 GLY A N 1
ATOM 739 C CA . GLY A 1 93 ? -10.591 -3.445 12.177 1.00 93.75 93 GLY A CA 1
ATOM 740 C C . GLY A 1 93 ? -11.460 -2.522 13.036 1.00 93.75 93 GLY A C 1
ATOM 741 O O . GLY A 1 93 ? -12.654 -2.768 13.198 1.00 93.75 93 GLY A O 1
ATOM 742 N N . ASP A 1 94 ? -10.888 -1.430 13.540 1.00 92.88 94 ASP A N 1
ATOM 743 C CA . ASP A 1 94 ? -11.609 -0.416 14.315 1.00 92.88 94 ASP A CA 1
ATOM 744 C C . ASP A 1 94 ? -12.684 0.292 13.488 1.00 92.88 94 ASP A C 1
ATOM 746 O O . ASP A 1 94 ? -13.801 0.507 13.972 1.00 92.88 94 ASP A O 1
ATOM 750 N N . TYR A 1 95 ? -12.371 0.610 12.232 1.00 92.75 95 TYR A N 1
ATOM 751 C CA . TYR A 1 95 ? -13.318 1.200 11.296 1.00 92.75 95 TYR A CA 1
ATOM 752 C C . TYR A 1 95 ? -14.495 0.263 11.005 1.00 92.75 95 TYR A C 1
ATOM 754 O O . TYR A 1 95 ? -15.646 0.700 11.053 1.00 92.75 95 TYR A O 1
ATOM 762 N N . GLU A 1 96 ? -14.249 -1.020 10.744 1.00 90.88 96 GLU A N 1
ATOM 763 C CA . GLU A 1 96 ? -15.320 -1.986 10.468 1.00 90.88 96 GLU A CA 1
ATOM 764 C C . GLU A 1 96 ? -16.277 -2.146 11.655 1.00 90.88 96 GLU A C 1
ATOM 766 O O . GLU A 1 96 ? -17.496 -2.211 11.479 1.00 90.88 96 GLU A O 1
ATOM 771 N N . ILE A 1 97 ? -15.742 -2.146 12.878 1.00 88.06 97 ILE A N 1
ATOM 772 C CA . ILE A 1 97 ? -16.553 -2.186 14.098 1.00 88.06 97 ILE A CA 1
ATOM 773 C C . ILE A 1 97 ? -17.402 -0.919 14.232 1.00 88.06 97 ILE A C 1
ATOM 775 O O . ILE A 1 97 ? -18.599 -1.011 14.513 1.00 88.06 97 ILE A O 1
ATOM 779 N N . ALA A 1 98 ? -16.804 0.256 14.017 1.00 86.38 98 ALA A N 1
ATOM 780 C CA . ALA A 1 98 ? -17.487 1.538 14.160 1.00 86.38 98 ALA A CA 1
ATOM 781 C C . ALA A 1 98 ? -18.614 1.742 13.132 1.00 86.38 98 ALA A C 1
ATOM 783 O O . ALA A 1 98 ? -19.620 2.371 13.451 1.00 86.38 98 ALA A O 1
ATOM 784 N N . ASN A 1 99 ? -18.478 1.190 11.922 1.00 79.38 99 ASN A N 1
ATOM 785 C CA . ASN A 1 99 ? -19.498 1.289 10.871 1.00 79.38 99 ASN A CA 1
ATOM 786 C C . ASN A 1 99 ? -20.574 0.188 10.931 1.00 79.38 99 ASN A C 1
ATOM 788 O O . ASN A 1 99 ? -21.421 0.095 10.038 1.00 79.38 99 ASN A O 1
ATOM 792 N N . GLY A 1 100 ? -20.589 -0.638 11.982 1.00 64.56 100 GLY A N 1
ATOM 793 C CA . GLY A 1 100 ? -21.701 -1.541 12.275 1.00 64.56 100 GLY A CA 1
ATOM 794 C C . GLY A 1 100 ? -22.988 -0.778 12.627 1.00 64.56 100 GLY A C 1
ATOM 795 O O . GLY A 1 100 ? -22.974 0.179 13.399 1.00 64.56 100 GLY A O 1
ATOM 796 N N . ALA A 1 101 ? -24.129 -1.193 12.069 1.00 45.31 101 ALA A N 1
ATOM 797 C CA . ALA A 1 101 ? -25.410 -0.518 12.284 1.00 45.31 101 ALA A CA 1
ATOM 798 C C . ALA A 1 101 ? -25.861 -0.560 13.762 1.00 45.31 101 ALA A C 1
ATOM 800 O O . ALA A 1 101 ? -25.910 -1.622 14.385 1.00 45.31 101 ALA A O 1
ATOM 801 N N . ASN A 1 102 ? -26.287 0.592 14.297 1.00 42.66 102 ASN A N 1
ATOM 802 C CA . ASN A 1 102 ? -27.003 0.725 15.576 1.00 42.66 102 ASN A CA 1
ATOM 803 C C . ASN A 1 102 ? -26.297 0.107 16.799 1.00 42.66 102 ASN A C 1
ATOM 805 O O . ASN A 1 102 ? -26.943 -0.515 17.645 1.00 42.66 102 ASN A O 1
ATOM 809 N N . GLY A 1 103 ? -24.972 0.251 16.897 1.00 50.59 103 GLY A N 1
ATOM 810 C CA . GLY A 1 103 ? -24.212 -0.226 18.060 1.00 50.59 103 GLY A CA 1
ATOM 811 C C . GLY A 1 103 ? -24.133 -1.753 18.183 1.00 50.59 103 GLY A C 1
ATOM 812 O O . GLY A 1 103 ? -23.716 -2.256 19.224 1.00 50.59 103 GLY A O 1
ATOM 813 N N . LYS A 1 104 ? -24.519 -2.497 17.134 1.00 53.34 104 LYS A N 1
ATOM 814 C CA . LYS A 1 104 ? -24.271 -3.937 16.997 1.00 53.34 104 LYS A CA 1
ATOM 815 C C . LYS A 1 104 ? -23.254 -4.166 15.883 1.00 53.34 104 LYS A C 1
ATOM 817 O O . LYS A 1 104 ? -23.374 -3.604 14.795 1.00 53.34 104 LYS A O 1
ATOM 822 N N . THR A 1 105 ? -22.263 -5.012 16.142 1.00 60.22 105 THR A N 1
ATOM 823 C CA . THR A 1 105 ? -21.266 -5.398 15.142 1.00 60.22 105 THR A CA 1
ATOM 824 C C . THR A 1 105 ? -21.953 -6.168 14.009 1.00 60.22 105 THR A C 1
ATOM 826 O O . THR A 1 105 ? -22.569 -7.212 14.227 1.00 60.22 105 THR A O 1
ATOM 829 N N . LYS A 1 106 ? -21.904 -5.636 12.779 1.00 80.38 106 LYS A N 1
ATOM 830 C CA . LYS A 1 106 ? -22.337 -6.378 11.585 1.00 80.38 106 LYS A CA 1
ATOM 831 C C . LYS A 1 106 ? -21.339 -7.526 11.363 1.00 80.38 106 LYS A C 1
ATOM 833 O O . LYS A 1 106 ? -20.141 -7.293 11.533 1.00 80.38 106 LYS A O 1
ATOM 838 N N . PRO A 1 107 ? -21.778 -8.741 10.981 1.00 88.31 107 PRO A N 1
ATOM 839 C CA . PRO A 1 107 ? -20.865 -9.780 10.521 1.00 88.31 107 PRO A CA 1
ATOM 840 C C . PRO A 1 107 ? -19.935 -9.230 9.439 1.00 88.31 107 PRO A C 1
ATOM 842 O O . PRO A 1 107 ? -20.395 -8.658 8.450 1.00 88.31 107 PRO A O 1
ATOM 845 N N . ILE A 1 108 ? -18.632 -9.391 9.652 1.00 91.44 108 ILE A N 1
ATOM 846 C CA . ILE A 1 108 ? -17.597 -8.960 8.706 1.00 91.44 108 ILE A CA 1
ATOM 847 C C . ILE A 1 108 ? -17.175 -10.212 7.959 1.00 91.44 108 ILE A C 1
ATOM 849 O O . ILE A 1 108 ? -16.954 -11.255 8.576 1.00 91.44 108 ILE A O 1
ATOM 853 N N . THR A 1 109 ? -17.111 -10.125 6.637 1.00 93.25 109 THR A N 1
ATOM 854 C CA . THR A 1 109 ? -16.555 -11.175 5.787 1.00 93.25 109 THR A CA 1
ATOM 855 C C . THR A 1 109 ? -15.521 -10.547 4.873 1.00 93.25 109 THR A C 1
ATOM 857 O O . THR A 1 109 ? -15.868 -9.659 4.095 1.00 93.25 109 THR A O 1
ATOM 860 N N . ALA A 1 110 ? -14.266 -10.975 4.996 1.00 95.00 110 ALA A N 1
ATOM 861 C CA . ALA A 1 110 ? -13.166 -10.442 4.201 1.00 95.00 110 ALA A CA 1
ATOM 862 C C . ALA A 1 110 ? -12.130 -11.518 3.861 1.00 95.00 110 ALA A C 1
ATOM 864 O O . ALA A 1 110 ? -11.891 -12.443 4.644 1.00 95.00 110 ALA A O 1
ATOM 865 N N . ASP A 1 111 ? -11.503 -11.350 2.703 1.00 95.44 111 ASP A N 1
ATOM 866 C CA . ASP A 1 111 ? -10.366 -12.148 2.268 1.00 95.44 111 ASP A CA 1
ATOM 867 C C . ASP A 1 111 ? -9.090 -11.349 2.534 1.00 95.44 111 ASP A C 1
ATOM 869 O O . ASP A 1 111 ? -8.993 -10.194 2.132 1.00 95.44 111 ASP A O 1
ATOM 873 N N . ILE A 1 112 ? -8.139 -11.946 3.247 1.00 93.62 112 ILE A N 1
ATOM 874 C CA . ILE A 1 112 ? -6.848 -11.358 3.602 1.00 93.62 112 ILE A CA 1
ATOM 875 C C . ILE A 1 112 ? -5.798 -11.956 2.668 1.00 93.62 112 ILE A C 1
ATOM 877 O O . ILE A 1 112 ? -5.511 -13.146 2.746 1.00 93.62 112 ILE A O 1
ATOM 881 N N . LEU A 1 113 ? -5.250 -11.155 1.767 1.00 94.62 113 LEU A N 1
ATOM 882 C CA . LEU A 1 113 ? -4.245 -11.534 0.787 1.00 94.62 113 LEU A CA 1
ATOM 883 C C . LEU A 1 113 ? -2.874 -11.101 1.308 1.00 94.62 113 LEU A C 1
ATOM 885 O O . LEU A 1 113 ? -2.504 -9.932 1.223 1.00 94.62 113 LEU A O 1
ATOM 889 N N . MET A 1 114 ? -2.148 -12.055 1.881 1.00 88.00 114 MET A N 1
ATOM 890 C CA . MET A 1 114 ? -0.816 -11.853 2.445 1.00 88.00 114 MET A CA 1
ATOM 891 C C . MET A 1 114 ? 0.227 -11.862 1.333 1.00 88.00 114 MET A C 1
ATOM 893 O O . MET A 1 114 ? 0.295 -12.821 0.558 1.00 88.00 114 MET A O 1
ATOM 897 N N . THR A 1 115 ? 1.058 -10.833 1.250 1.00 89.12 115 THR A N 1
ATOM 898 C CA . THR A 1 115 ? 2.165 -10.774 0.290 1.00 89.12 115 THR A CA 1
ATOM 899 C C . THR A 1 115 ? 3.305 -11.683 0.728 1.00 89.12 115 THR A C 1
ATOM 901 O O . THR A 1 115 ? 3.764 -12.509 -0.061 1.00 89.12 115 THR A O 1
ATOM 904 N N . HIS A 1 116 ? 3.713 -11.576 1.993 1.00 80.50 116 HIS A N 1
ATOM 905 C CA . HIS A 1 116 ? 4.767 -12.368 2.619 1.00 80.50 116 HIS A CA 1
ATOM 906 C C . HIS A 1 116 ? 4.697 -12.281 4.157 1.00 80.50 116 HIS A C 1
ATOM 908 O O . HIS A 1 116 ? 3.662 -11.924 4.721 1.00 80.50 116 HIS A O 1
ATOM 914 N N . THR A 1 117 ? 5.765 -12.693 4.848 1.00 74.56 117 THR A N 1
ATOM 915 C CA . THR A 1 117 ? 5.777 -12.894 6.308 1.00 74.56 117 THR A CA 1
ATOM 916 C C . THR A 1 117 ? 6.661 -11.944 7.096 1.00 74.56 117 THR A C 1
ATOM 918 O O . THR A 1 117 ? 6.841 -12.182 8.293 1.00 74.56 117 THR A O 1
ATOM 921 N N . HIS A 1 118 ? 7.196 -10.886 6.485 1.00 78.31 118 HIS A N 1
ATOM 922 C CA . HIS A 1 118 ? 7.896 -9.870 7.268 1.00 78.31 118 HIS A CA 1
ATOM 923 C C . HIS A 1 118 ? 6.938 -9.236 8.275 1.00 78.31 118 HIS A C 1
ATOM 925 O O . HIS A 1 118 ? 5.713 -9.223 8.097 1.00 78.31 118 HIS A O 1
ATOM 931 N N . LEU A 1 119 ? 7.506 -8.795 9.393 1.00 78.38 119 LEU A N 1
ATOM 932 C CA . LEU A 1 119 ? 6.751 -8.370 10.566 1.00 78.38 119 LEU A CA 1
ATOM 933 C C . LEU A 1 119 ? 5.739 -7.273 10.229 1.00 78.38 119 LEU A C 1
ATOM 935 O O . LEU A 1 119 ? 4.576 -7.359 10.611 1.00 78.38 119 LEU A O 1
ATOM 939 N N . ASP A 1 120 ? 6.173 -6.257 9.500 1.00 83.75 120 ASP A N 1
ATOM 940 C CA . ASP A 1 120 ? 5.389 -5.085 9.127 1.00 83.75 120 ASP A CA 1
ATOM 941 C C . ASP A 1 120 ? 4.191 -5.402 8.223 1.00 83.75 120 ASP A C 1
ATOM 943 O O . ASP A 1 120 ? 3.304 -4.567 8.079 1.00 83.75 120 ASP A O 1
ATOM 947 N N . HIS A 1 121 ? 4.095 -6.626 7.702 1.00 87.81 121 HIS A N 1
ATOM 948 C CA . HIS A 1 121 ? 2.954 -7.107 6.922 1.00 87.81 121 HIS A CA 1
ATOM 949 C C . HIS A 1 121 ? 1.983 -7.965 7.744 1.00 87.81 121 HIS A C 1
ATOM 951 O O . HIS A 1 121 ? 0.898 -8.288 7.260 1.00 87.81 121 HIS A O 1
ATOM 957 N N . ASN A 1 122 ? 2.324 -8.342 8.984 1.00 82.69 122 ASN A N 1
ATOM 958 C CA . ASN A 1 122 ? 1.477 -9.207 9.817 1.00 82.69 122 ASN A CA 1
ATOM 959 C C . ASN A 1 122 ? 1.343 -8.799 11.295 1.00 82.69 122 ASN A C 1
ATOM 961 O O . ASN A 1 122 ? 0.573 -9.415 12.039 1.00 82.69 122 ASN A O 1
ATOM 965 N N . GLU A 1 123 ? 2.050 -7.762 11.737 1.00 80.12 123 GLU A N 1
ATOM 966 C CA . GLU A 1 123 ? 2.142 -7.384 13.148 1.00 80.12 123 GLU A CA 1
ATOM 967 C C . GLU A 1 123 ? 0.805 -6.971 13.783 1.00 80.12 123 GLU A C 1
ATOM 969 O O . GLU A 1 123 ? 0.649 -7.081 15.003 1.00 80.12 123 GLU A O 1
ATOM 974 N N . ALA A 1 124 ? -0.201 -6.568 12.994 1.00 86.00 124 ALA A N 1
ATOM 975 C CA . ALA A 1 124 ? -1.526 -6.245 13.527 1.00 86.00 124 ALA A CA 1
ATOM 976 C C . ALA A 1 124 ? -2.401 -7.457 13.821 1.00 86.00 124 ALA A C 1
ATOM 978 O O . ALA A 1 124 ? -3.429 -7.289 14.479 1.00 86.00 124 ALA A O 1
ATOM 979 N N . ALA A 1 125 ? -2.032 -8.663 13.385 1.00 77.12 125 ALA A N 1
ATOM 980 C CA . ALA A 1 125 ? -2.825 -9.876 13.594 1.00 77.12 125 ALA A CA 1
ATOM 981 C C . ALA A 1 125 ? -3.285 -10.052 15.057 1.00 77.12 125 ALA A C 1
ATOM 983 O O . ALA A 1 125 ? -4.383 -10.546 15.314 1.00 77.12 125 ALA A O 1
ATOM 984 N N . GLY A 1 126 ? -2.483 -9.584 16.024 1.00 73.31 126 GLY A N 1
ATOM 985 C CA . GLY A 1 126 ? -2.818 -9.616 17.449 1.00 73.31 126 GLY A CA 1
ATOM 986 C C . GLY A 1 126 ? -3.736 -8.535 17.991 1.00 73.31 126 GLY A C 1
ATOM 987 O O . GLY A 1 126 ? -4.129 -8.598 19.152 1.00 73.31 126 GLY A O 1
ATOM 988 N N . PHE A 1 127 ? -4.108 -7.567 17.168 1.00 82.50 127 PHE A N 1
ATOM 989 C CA . PHE A 1 127 ? -4.779 -6.347 17.602 1.00 82.50 127 PHE A CA 1
ATOM 990 C C . PHE A 1 127 ? -6.014 -6.013 16.752 1.00 82.50 127 PHE A C 1
ATOM 992 O O . PHE A 1 127 ? -6.759 -5.090 17.084 1.00 82.50 127 PHE A O 1
ATOM 999 N N . ILE A 1 128 ? -6.282 -6.782 15.691 1.00 86.38 128 ILE A N 1
ATOM 1000 C CA . ILE A 1 128 ? -7.484 -6.642 14.861 1.00 86.38 128 ILE A CA 1
ATOM 1001 C C . ILE A 1 128 ? -8.707 -7.108 15.657 1.00 86.38 128 ILE A C 1
ATOM 1003 O O . ILE A 1 128 ? -9.004 -8.300 15.737 1.00 86.38 128 ILE A O 1
ATOM 1007 N N . LYS A 1 129 ? -9.455 -6.159 16.237 1.00 87.88 129 LYS A N 1
ATOM 1008 C CA . LYS A 1 129 ? -10.619 -6.442 17.100 1.00 87.88 129 LYS A CA 1
ATOM 1009 C C . LYS A 1 129 ? -11.608 -7.459 16.501 1.00 87.88 129 LYS A C 1
ATOM 1011 O O . LYS A 1 129 ? -11.985 -8.376 17.235 1.00 87.88 129 LYS A O 1
ATOM 1016 N N . PRO A 1 130 ? -11.996 -7.379 15.208 1.00 88.38 130 PRO A N 1
ATOM 1017 C CA . PRO A 1 130 ? -12.877 -8.375 14.598 1.00 88.38 130 PRO A CA 1
ATOM 1018 C C . PRO A 1 130 ? -12.398 -9.830 14.688 1.00 88.38 130 PRO A C 1
ATOM 1020 O O . PRO A 1 130 ? -13.232 -10.729 14.734 1.00 88.38 130 PRO A O 1
ATOM 1023 N N . TRP A 1 131 ? -11.089 -10.099 14.738 1.00 85.94 131 TRP A N 1
ATOM 1024 C CA . TRP A 1 131 ? -10.565 -11.471 14.800 1.00 85.94 131 TRP A CA 1
ATOM 1025 C C . TRP A 1 131 ? -10.859 -12.146 16.150 1.00 85.94 131 TRP A C 1
ATOM 1027 O O . TRP A 1 131 ? -10.981 -13.369 16.234 1.00 85.94 131 TRP A O 1
ATOM 1037 N N . PHE A 1 132 ? -11.066 -11.352 17.202 1.00 81.00 132 PHE A N 1
ATOM 1038 C CA . PHE A 1 132 ? -11.362 -11.813 18.563 1.00 81.00 132 PHE A CA 1
ATOM 1039 C C . PHE A 1 132 ? -12.866 -11.849 18.880 1.00 81.00 132 PHE A C 1
ATOM 1041 O O . PHE A 1 132 ? -13.265 -12.226 19.981 1.00 81.00 132 PHE A O 1
ATOM 1048 N N . GLN A 1 133 ? -13.725 -11.479 17.927 1.00 83.56 133 GLN A N 1
ATOM 1049 C CA . GLN A 1 133 ? -15.174 -11.405 18.112 1.00 83.56 133 GLN A CA 1
ATOM 1050 C C . GLN A 1 133 ? -15.898 -12.503 17.323 1.00 83.56 133 GLN A C 1
ATOM 1052 O O . GLN A 1 133 ? -15.538 -12.836 16.196 1.00 83.56 133 GLN A O 1
ATOM 1057 N N . LYS A 1 134 ? -16.945 -13.086 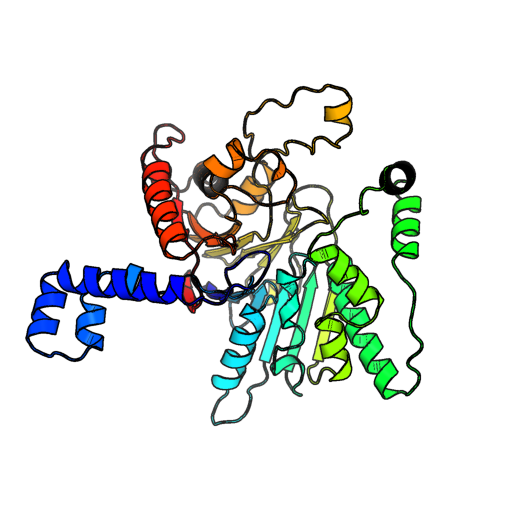17.918 1.00 86.75 134 LYS A N 1
ATOM 1058 C CA . LYS A 1 134 ? -17.770 -14.103 17.249 1.00 86.75 134 LYS A CA 1
ATOM 1059 C C . LYS A 1 134 ? -18.612 -13.486 16.136 1.00 86.75 134 LYS A C 1
ATOM 1061 O O . LYS A 1 134 ? -19.099 -12.369 16.272 1.00 86.75 134 LYS A O 1
ATOM 1066 N N . GLY A 1 135 ? -18.873 -14.268 15.091 1.00 86.19 135 GLY A N 1
ATOM 1067 C CA . GLY A 1 135 ? -19.776 -13.886 13.999 1.00 86.19 135 GLY A CA 1
ATOM 1068 C C . GLY A 1 135 ? -19.094 -13.208 12.809 1.00 86.19 135 GLY A C 1
ATOM 1069 O O . GLY A 1 135 ? -19.774 -12.903 11.833 1.00 86.19 135 GLY A O 1
ATOM 1070 N N . HIS A 1 136 ? -17.774 -13.017 12.851 1.00 89.00 136 HIS A N 1
ATOM 1071 C CA . HIS A 1 136 ? -16.977 -12.600 11.696 1.00 89.00 136 HIS A CA 1
ATOM 1072 C C . HIS A 1 136 ? -16.338 -13.812 11.009 1.00 89.00 136 HIS A C 1
ATOM 1074 O O . HIS A 1 136 ? -16.103 -14.842 11.649 1.00 89.00 136 HIS A O 1
ATOM 1080 N N . LYS A 1 137 ? -16.070 -13.687 9.707 1.00 90.25 137 LYS A N 1
ATOM 1081 C CA . LYS A 1 137 ? -15.470 -14.725 8.867 1.00 90.25 137 LYS A CA 1
ATOM 1082 C C . LYS A 1 137 ? -14.312 -14.146 8.063 1.00 90.25 137 LYS A C 1
ATOM 1084 O O . LYS A 1 137 ? -14.486 -13.147 7.372 1.00 90.25 137 LYS A O 1
ATOM 1089 N N . PHE A 1 138 ? -13.158 -14.792 8.108 1.00 86.50 138 PHE A N 1
ATOM 1090 C CA . PHE A 1 138 ? -11.976 -14.371 7.366 1.00 86.50 138 PHE A CA 1
ATOM 1091 C C . PHE A 1 138 ? -11.374 -15.554 6.620 1.00 86.50 138 PHE A C 1
ATOM 1093 O O . PHE A 1 138 ? -11.289 -16.660 7.150 1.00 86.50 138 PHE A O 1
ATOM 1100 N N . THR A 1 139 ? -10.955 -15.328 5.380 1.00 86.00 139 THR A N 1
ATOM 1101 C CA . THR A 1 139 ? -10.111 -16.284 4.657 1.00 86.00 139 THR A CA 1
ATOM 1102 C C . THR A 1 139 ? -8.764 -15.643 4.403 1.00 86.00 139 THR A C 1
ATOM 1104 O O . THR A 1 139 ? -8.713 -14.595 3.778 1.00 86.00 139 THR A O 1
ATOM 1107 N N . ILE A 1 140 ? -7.685 -16.260 4.864 1.00 85.31 140 ILE A N 1
ATOM 1108 C CA . ILE A 1 140 ? -6.322 -15.797 4.619 1.00 85.31 140 ILE A CA 1
ATOM 1109 C C . ILE A 1 140 ? -5.742 -16.583 3.445 1.00 85.31 140 ILE A C 1
ATOM 1111 O O . ILE A 1 140 ? -5.792 -17.812 3.432 1.00 85.31 140 ILE A O 1
ATOM 1115 N N . LEU A 1 141 ? -5.240 -15.876 2.441 1.00 87.12 141 LEU A N 1
ATOM 1116 C CA . LEU A 1 141 ? -4.626 -16.415 1.237 1.00 87.12 141 LEU A CA 1
ATOM 1117 C C . LEU A 1 141 ? -3.190 -15.902 1.157 1.00 87.12 141 LEU A C 1
ATOM 1119 O O . LEU A 1 141 ? -2.940 -14.720 1.377 1.00 87.12 141 LEU A O 1
ATOM 1123 N N . GLY A 1 142 ? -2.252 -16.780 0.827 1.00 81.44 142 GLY A N 1
ATOM 1124 C CA . GLY A 1 142 ? -0.838 -16.432 0.729 1.00 81.44 142 GLY A CA 1
ATOM 1125 C C . GLY A 1 142 ? 0.024 -17.653 0.445 1.00 81.44 142 GLY A C 1
ATOM 1126 O O . GLY A 1 142 ? -0.489 -18.759 0.259 1.00 81.44 142 GLY A O 1
ATOM 1127 N N . ILE A 1 143 ? 1.340 -17.463 0.410 1.00 68.50 143 ILE A N 1
ATOM 1128 C CA . ILE A 1 143 ? 2.296 -18.570 0.280 1.00 68.50 143 ILE A CA 1
ATOM 1129 C C . ILE A 1 143 ? 2.240 -19.484 1.511 1.00 68.50 143 ILE A C 1
ATOM 1131 O O . ILE A 1 143 ? 1.903 -19.032 2.605 1.00 68.50 143 ILE A O 1
ATOM 1135 N N . ALA A 1 144 ? 2.623 -20.756 1.354 1.00 59.81 144 ALA A N 1
ATOM 1136 C CA . ALA A 1 144 ? 2.569 -21.744 2.438 1.00 59.81 144 ALA A CA 1
ATOM 1137 C C . ALA A 1 144 ? 3.239 -21.248 3.731 1.00 59.81 144 ALA A C 1
ATOM 1139 O O . ALA A 1 144 ? 2.657 -21.367 4.802 1.00 59.81 144 ALA A O 1
ATOM 1140 N N . ASN A 1 145 ? 4.399 -20.589 3.628 1.00 59.00 145 ASN A N 1
ATOM 1141 C CA . ASN A 1 145 ? 5.086 -19.998 4.781 1.00 59.00 145 ASN A CA 1
ATOM 1142 C C . ASN A 1 145 ? 4.218 -18.977 5.535 1.00 59.00 145 ASN A C 1
ATOM 1144 O O . ASN A 1 145 ? 4.216 -18.976 6.761 1.00 59.00 145 ASN A O 1
ATOM 1148 N N . ALA A 1 146 ? 3.460 -18.144 4.818 1.00 57.41 146 ALA A N 1
ATOM 1149 C CA . ALA A 1 146 ? 2.569 -17.155 5.420 1.00 57.41 146 ALA A CA 1
ATOM 1150 C C . ALA A 1 146 ? 1.394 -17.794 6.147 1.00 57.41 146 ALA A C 1
ATOM 1152 O O . ALA A 1 146 ? 1.042 -17.386 7.254 1.00 57.41 146 ALA A O 1
ATOM 1153 N N . ASN A 1 147 ? 0.831 -18.848 5.571 1.00 54.19 147 ASN A N 1
ATOM 1154 C CA . ASN A 1 147 ? -0.260 -19.566 6.208 1.00 54.19 147 ASN A CA 1
ATOM 1155 C C . ASN A 1 147 ? 0.208 -20.453 7.364 1.00 54.19 147 ASN A C 1
ATOM 1157 O O . ASN A 1 147 ? -0.551 -20.641 8.311 1.00 54.19 147 ASN A O 1
ATOM 1161 N N . GLU A 1 148 ? 1.427 -21.000 7.321 1.00 58.66 148 GLU A N 1
ATOM 1162 C CA . GLU A 1 148 ? 1.992 -21.798 8.413 1.00 58.66 148 GLU A CA 1
ATOM 1163 C C . GLU A 1 148 ? 2.055 -21.004 9.714 1.00 58.66 148 GLU A C 1
ATOM 1165 O O . GLU A 1 148 ? 1.536 -21.490 10.717 1.00 58.66 148 GLU A O 1
ATOM 1170 N N . THR A 1 149 ? 2.561 -19.768 9.674 1.00 58.81 149 THR A N 1
ATOM 1171 C CA . THR A 1 149 ? 2.607 -18.865 10.834 1.00 58.81 149 THR A CA 1
ATOM 1172 C C . THR A 1 149 ? 1.216 -18.649 11.437 1.00 58.81 149 THR A C 1
ATOM 1174 O O . THR A 1 149 ? 1.027 -18.717 12.651 1.00 58.81 149 THR A O 1
ATOM 1177 N N . VAL A 1 150 ? 0.199 -18.450 10.592 1.00 57.66 150 VAL A N 1
ATOM 1178 C CA . VAL A 1 150 ? -1.199 -18.297 11.032 1.00 57.66 150 VAL A CA 1
ATOM 1179 C C . VAL A 1 150 ? -1.761 -19.603 11.611 1.00 57.66 150 VAL A C 1
ATOM 1181 O O . VAL A 1 150 ? -2.487 -19.589 12.606 1.00 57.66 150 VAL A O 1
ATOM 1184 N N . ARG A 1 151 ? -1.453 -20.755 11.009 1.00 62.22 151 ARG A N 1
ATOM 1185 C CA . ARG A 1 151 ? -1.928 -22.061 11.497 1.00 62.22 151 ARG A CA 1
ATOM 1186 C C . ARG A 1 151 ? -1.263 -22.461 12.808 1.00 62.22 151 ARG A C 1
ATOM 1188 O O . ARG A 1 151 ? -1.915 -23.076 13.643 1.00 62.22 151 ARG A O 1
ATOM 1195 N N . GLU A 1 152 ? 0.017 -22.155 12.984 1.00 59.81 152 GLU A N 1
ATOM 1196 C CA . GLU A 1 152 ? 0.748 -22.328 14.247 1.00 59.81 152 GLU A CA 1
ATOM 1197 C C . GLU A 1 152 ? 0.091 -21.516 15.347 1.00 59.81 152 GLU A C 1
ATOM 1199 O O . GLU A 1 152 ? -0.356 -22.083 16.339 1.00 59.81 152 GLU A O 1
ATOM 1204 N N . ALA A 1 153 ? -0.145 -20.238 15.069 1.00 56.94 153 ALA A N 1
ATOM 1205 C CA . ALA A 1 153 ? -0.901 -19.358 15.935 1.00 56.94 153 ALA A CA 1
ATOM 1206 C C . ALA A 1 153 ? -2.273 -19.958 16.339 1.00 56.94 153 ALA A C 1
ATOM 1208 O O . ALA A 1 153 ? -2.659 -19.978 17.510 1.00 56.94 153 ALA A O 1
ATOM 1209 N N . GLN A 1 154 ? -3.018 -20.518 15.386 1.00 57.88 154 GLN A N 1
ATOM 1210 C CA . GLN A 1 154 ? -4.311 -21.146 15.666 1.00 57.88 154 GLN A CA 1
ATOM 1211 C C . GLN A 1 154 ? -4.210 -22.460 16.465 1.00 57.88 154 GLN A C 1
ATOM 1213 O O . GLN A 1 154 ? -5.105 -22.747 17.264 1.00 57.88 154 GLN A O 1
ATOM 1218 N N . ARG A 1 155 ? -3.157 -23.262 16.261 1.00 60.34 155 ARG A N 1
ATOM 1219 C CA . ARG A 1 155 ? -2.909 -24.504 17.016 1.00 60.34 155 ARG A CA 1
ATOM 1220 C C . ARG A 1 155 ? -2.550 -24.216 18.464 1.00 60.34 155 ARG A C 1
ATOM 1222 O O . ARG A 1 155 ? -3.193 -24.776 19.348 1.00 60.34 155 ARG A O 1
ATOM 1229 N N . ASP A 1 156 ? -1.648 -23.265 18.696 1.00 53.12 156 ASP A N 1
ATOM 1230 C CA . ASP A 1 156 ? -1.266 -22.823 20.041 1.00 53.12 156 ASP A CA 1
ATOM 1231 C C . ASP A 1 156 ? -2.498 -22.406 20.861 1.00 53.12 156 ASP A C 1
ATOM 1233 O O . ASP A 1 156 ? -2.611 -22.717 22.048 1.00 53.12 156 ASP A O 1
ATOM 1237 N N . TYR A 1 157 ? -3.486 -21.776 20.213 1.00 47.53 157 TYR A N 1
ATOM 1238 C CA . TYR A 1 157 ? -4.777 -21.471 20.829 1.00 47.53 157 TYR A CA 1
ATOM 1239 C C . TYR A 1 157 ? -5.599 -22.718 21.206 1.00 47.53 157 TYR A C 1
ATOM 1241 O O . TYR A 1 157 ? -6.168 -22.780 22.301 1.00 47.53 157 TYR A O 1
ATOM 1249 N N . GLN A 1 158 ? -5.721 -23.695 20.302 1.00 51.47 158 GLN A N 1
ATOM 1250 C CA . GLN A 1 158 ? -6.494 -24.917 20.558 1.00 51.47 158 GLN A CA 1
ATOM 1251 C C . GLN A 1 158 ? -5.880 -25.730 21.703 1.00 51.47 158 GLN A C 1
ATOM 1253 O O . GLN A 1 158 ? -6.615 -26.190 22.582 1.00 51.47 158 GLN A O 1
ATOM 1258 N N . ASP A 1 159 ? -4.550 -25.805 21.746 1.00 51.78 159 ASP A N 1
ATOM 1259 C CA . ASP A 1 159 ? -3.796 -26.523 22.773 1.00 51.78 159 ASP A CA 1
ATOM 1260 C C . ASP A 1 159 ? -3.822 -25.810 24.134 1.00 51.78 159 ASP A C 1
ATOM 1262 O O . ASP A 1 159 ? -3.921 -26.450 25.188 1.00 51.78 159 ASP A O 1
ATOM 1266 N N . ALA A 1 160 ? -3.833 -24.471 24.140 1.00 45.72 160 ALA A N 1
ATOM 1267 C CA . ALA A 1 160 ? -4.066 -23.689 25.354 1.00 45.72 160 ALA A CA 1
ATOM 1268 C C . ALA A 1 160 ? -5.464 -23.945 25.955 1.00 45.72 160 ALA A C 1
ATOM 1270 O O . ALA A 1 160 ? -5.636 -23.887 27.174 1.00 45.72 160 ALA A O 1
ATOM 1271 N N . LYS A 1 161 ? -6.466 -24.270 25.124 1.00 42.44 161 LYS A N 1
ATOM 1272 C CA . LYS A 1 161 ? -7.830 -24.609 25.562 1.00 42.44 161 LYS A CA 1
ATOM 1273 C C . LYS A 1 161 ? -7.992 -26.044 26.065 1.00 42.44 161 LYS A C 1
ATOM 1275 O O . LYS A 1 161 ? -8.848 -26.276 26.917 1.00 42.44 161 LYS A O 1
ATOM 1280 N N . SER A 1 162 ? -7.218 -26.996 25.545 1.00 43.25 162 SER A N 1
ATOM 1281 C CA . SER A 1 162 ? -7.238 -28.400 25.985 1.00 43.25 162 SER A CA 1
ATOM 1282 C C . SER A 1 162 ? -6.354 -28.665 27.212 1.00 43.25 162 SER A C 1
ATOM 1284 O O . SER A 1 162 ? -6.409 -29.758 27.773 1.00 43.25 162 SER A O 1
ATOM 1286 N N . GLY A 1 163 ? -5.575 -27.674 27.666 1.00 31.59 163 GLY A N 1
ATOM 1287 C CA . GLY A 1 163 ? -4.700 -27.794 28.837 1.00 31.59 163 GLY A CA 1
ATOM 1288 C C . GLY A 1 163 ? -3.411 -28.581 28.574 1.00 31.59 163 GLY A C 1
ATOM 1289 O O . GLY A 1 163 ? -2.722 -28.951 29.521 1.00 31.59 163 GLY A O 1
ATOM 1290 N N . THR A 1 164 ? -3.072 -28.835 27.308 1.00 32.78 164 THR A N 1
ATOM 1291 C CA . THR A 1 164 ? -1.930 -29.663 26.888 1.00 32.78 164 THR A CA 1
ATOM 1292 C C . THR A 1 164 ? -0.906 -28.870 26.082 1.00 32.78 164 THR A C 1
ATOM 1294 O O . THR A 1 164 ? -0.359 -29.391 25.113 1.00 32.78 164 THR A O 1
ATOM 1297 N N . ALA A 1 165 ? -0.635 -27.617 26.464 1.00 31.44 165 ALA A N 1
ATOM 1298 C CA . ALA A 1 165 ? 0.407 -26.808 25.834 1.00 31.44 165 ALA A CA 1
ATOM 1299 C C . ALA A 1 165 ? 1.785 -27.470 26.025 1.00 31.44 165 ALA A C 1
ATOM 1301 O O . ALA A 1 165 ? 2.483 -27.257 27.016 1.00 31.44 165 ALA A O 1
ATOM 1302 N N . THR A 1 166 ? 2.156 -28.315 25.068 1.00 31.62 166 THR A N 1
ATOM 1303 C CA . THR A 1 166 ? 3.511 -28.821 24.883 1.00 31.62 166 THR A CA 1
ATOM 1304 C C . THR A 1 166 ? 4.183 -27.826 23.957 1.00 31.62 166 THR A C 1
ATOM 1306 O O . THR A 1 166 ? 3.636 -27.520 22.904 1.00 31.62 166 THR A O 1
ATOM 1309 N N . ILE A 1 167 ? 5.332 -27.279 24.351 1.00 32.00 167 ILE A N 1
ATOM 1310 C CA . ILE A 1 167 ? 6.118 -26.389 23.491 1.00 32.00 167 ILE A CA 1
ATOM 1311 C C . ILE A 1 167 ? 6.502 -27.196 22.246 1.00 32.00 167 ILE A C 1
ATOM 1313 O O . ILE A 1 167 ? 7.374 -28.063 22.312 1.00 32.00 167 ILE A O 1
ATOM 1317 N N . VAL A 1 168 ? 5.818 -26.951 21.128 1.00 32.03 168 VAL A N 1
ATOM 1318 C CA . VAL A 1 168 ? 6.118 -27.582 19.844 1.00 32.03 168 VAL A CA 1
ATOM 1319 C C . VAL A 1 168 ? 7.348 -26.884 19.266 1.00 32.03 168 VAL A C 1
ATOM 1321 O O . VAL A 1 168 ? 7.261 -25.932 18.501 1.00 32.03 168 VAL A O 1
ATOM 1324 N N . GLN A 1 169 ? 8.529 -27.363 19.656 1.00 33.22 169 GLN A N 1
ATOM 1325 C CA . GLN A 1 169 ? 9.748 -27.193 18.869 1.00 33.22 169 GLN A CA 1
ATOM 1326 C C . GLN A 1 169 ? 9.613 -28.028 17.592 1.00 33.22 169 GLN A C 1
ATOM 1328 O O . GLN A 1 169 ? 10.074 -29.165 17.544 1.00 33.22 169 GLN A O 1
ATOM 1333 N N . SER A 1 170 ? 8.994 -27.509 16.538 1.00 34.72 170 SER A N 1
ATOM 1334 C CA . SER A 1 170 ? 9.182 -28.111 15.215 1.00 34.72 170 SER A CA 1
ATOM 1335 C C . SER A 1 170 ? 8.790 -27.138 14.122 1.00 34.72 170 SER A C 1
ATOM 1337 O O . SER A 1 170 ? 7.607 -26.823 14.027 1.00 34.72 170 SER A O 1
ATOM 1339 N N . LYS A 1 171 ? 9.777 -26.718 13.308 1.00 38.88 171 LYS A N 1
ATOM 1340 C CA . LYS A 1 171 ? 9.672 -26.578 11.833 1.00 38.88 171 LYS A CA 1
ATOM 1341 C C . LYS A 1 171 ? 10.865 -25.917 11.138 1.00 38.88 171 LYS A C 1
ATOM 1343 O O . LYS A 1 171 ? 10.971 -26.017 9.918 1.00 38.88 171 LYS A O 1
ATOM 1348 N N . GLY A 1 172 ? 11.818 -25.337 11.872 1.00 32.31 172 GLY A N 1
ATOM 1349 C CA . GLY A 1 172 ? 13.080 -24.875 11.270 1.00 32.31 172 GLY A CA 1
ATOM 1350 C C . GLY A 1 172 ? 13.875 -26.011 10.601 1.00 32.31 172 GLY A C 1
ATOM 1351 O O . GLY A 1 172 ? 14.398 -25.846 9.502 1.00 32.31 172 GLY A O 1
ATOM 1352 N N . GLN A 1 173 ? 13.902 -27.200 11.216 1.00 32.12 173 GLN A N 1
ATOM 1353 C CA . GLN A 1 173 ? 14.591 -28.373 10.659 1.00 32.12 173 GLN A CA 1
ATOM 1354 C C . GLN A 1 173 ? 13.846 -29.018 9.480 1.00 32.12 173 GLN A C 1
ATOM 1356 O O . GLN A 1 173 ? 14.487 -29.379 8.499 1.00 32.12 173 GLN A O 1
ATOM 1361 N N . GLU A 1 174 ? 12.512 -29.078 9.503 1.00 38.75 174 GLU A N 1
ATOM 1362 C CA . GLU A 1 174 ? 11.726 -29.687 8.416 1.00 38.75 174 GLU A CA 1
ATOM 1363 C C . GLU A 1 174 ? 11.755 -28.855 7.121 1.00 38.75 174 GLU A C 1
ATOM 1365 O O . GLU A 1 174 ? 11.780 -29.424 6.030 1.00 38.75 174 GLU A O 1
ATOM 1370 N N . LYS A 1 175 ? 11.856 -27.517 7.211 1.00 37.34 175 LYS A N 1
ATOM 1371 C CA . LYS A 1 175 ? 12.112 -26.646 6.044 1.00 37.34 175 LYS A CA 1
ATOM 1372 C C . LYS A 1 175 ? 13.488 -26.885 5.429 1.00 37.34 175 LYS A C 1
ATOM 1374 O O . LYS A 1 175 ? 13.616 -26.893 4.205 1.00 37.34 175 LYS A O 1
ATOM 1379 N N . ILE A 1 176 ? 14.504 -27.133 6.256 1.00 37.12 176 ILE A N 1
ATOM 1380 C CA . ILE A 1 176 ? 15.837 -27.524 5.786 1.00 37.12 176 ILE A CA 1
ATOM 1381 C C . ILE A 1 176 ? 15.780 -28.922 5.154 1.00 37.12 176 ILE A C 1
ATOM 1383 O O . ILE A 1 176 ? 16.376 -29.117 4.102 1.00 37.12 176 ILE A O 1
ATOM 1387 N N . GLU A 1 177 ? 15.017 -29.869 5.705 1.00 35.28 177 GLU A N 1
ATOM 1388 C CA . GLU A 1 177 ? 14.790 -31.202 5.119 1.00 35.28 177 GLU A CA 1
ATOM 1389 C C . GLU A 1 177 ? 14.049 -31.139 3.763 1.00 35.28 177 GLU A C 1
ATOM 1391 O O . GLU A 1 177 ? 14.420 -31.830 2.811 1.00 35.28 177 GLU A O 1
ATOM 1396 N N . ALA A 1 178 ? 13.054 -30.256 3.624 1.00 36.19 178 ALA A N 1
ATOM 1397 C CA . ALA A 1 178 ? 12.340 -30.024 2.369 1.00 36.19 178 ALA A CA 1
ATOM 1398 C C . ALA A 1 178 ? 13.250 -29.374 1.309 1.00 36.19 178 ALA A C 1
ATOM 1400 O O . ALA A 1 178 ? 13.294 -29.836 0.167 1.00 36.19 178 ALA A O 1
ATOM 1401 N N . ILE A 1 179 ? 14.064 -28.381 1.690 1.00 35.50 179 ILE A N 1
ATOM 1402 C CA . ILE A 1 179 ? 15.098 -27.791 0.822 1.00 35.50 179 ILE A CA 1
ATOM 1403 C C . ILE A 1 179 ? 16.187 -28.825 0.477 1.00 35.50 179 ILE A C 1
ATOM 1405 O O . ILE A 1 179 ? 16.616 -28.880 -0.675 1.00 35.50 179 ILE A O 1
ATOM 1409 N N . ARG A 1 180 ? 16.58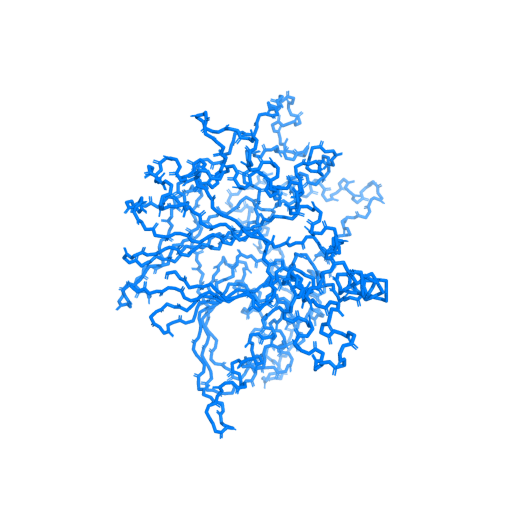3 -29.703 1.414 1.00 38.81 180 ARG A N 1
ATOM 1410 C CA . ARG A 1 180 ? 17.511 -30.832 1.182 1.00 38.81 180 ARG A CA 1
ATOM 1411 C C . ARG A 1 180 ? 16.970 -31.805 0.134 1.00 38.81 180 ARG A C 1
ATOM 1413 O O . ARG A 1 180 ? 17.753 -32.308 -0.666 1.00 38.81 180 ARG A O 1
ATOM 1420 N N . SER A 1 181 ? 15.656 -32.037 0.110 1.00 35.09 181 SER A N 1
ATOM 1421 C CA . SER A 1 181 ? 15.014 -32.954 -0.842 1.00 35.09 181 SER A CA 1
ATOM 1422 C C . SER A 1 181 ? 14.879 -32.390 -2.265 1.00 35.09 181 SER A C 1
ATOM 1424 O O . SER A 1 181 ? 14.869 -33.159 -3.223 1.00 35.09 181 SER A O 1
ATOM 1426 N N . VAL A 1 182 ? 14.826 -31.059 -2.421 1.00 36.56 182 VAL A N 1
ATOM 1427 C CA . VAL A 1 182 ? 14.626 -30.392 -3.725 1.00 36.56 182 VAL A CA 1
ATOM 1428 C C . VAL A 1 182 ? 15.930 -29.795 -4.283 1.00 36.56 182 VAL A C 1
ATOM 1430 O O . VAL A 1 182 ? 16.114 -29.748 -5.500 1.00 36.56 182 VAL A O 1
ATOM 1433 N N . ARG A 1 183 ? 16.854 -29.330 -3.424 1.00 37.50 183 ARG A N 1
ATOM 1434 C CA . ARG A 1 183 ? 18.094 -28.601 -3.780 1.00 37.50 183 ARG A CA 1
ATOM 1435 C C . ARG A 1 183 ? 19.224 -28.849 -2.744 1.00 37.50 183 ARG A C 1
ATOM 1437 O O . ARG A 1 183 ? 19.586 -27.930 -2.007 1.00 37.50 183 ARG A O 1
ATOM 1444 N N . PRO A 1 184 ? 19.838 -30.046 -2.691 1.00 40.59 184 PRO A N 1
ATOM 1445 C CA . PRO A 1 184 ? 20.858 -30.403 -1.689 1.00 40.59 184 PRO A CA 1
ATOM 1446 C C . PRO A 1 184 ? 22.102 -29.490 -1.679 1.00 40.59 184 PRO A C 1
ATOM 1448 O O . PRO A 1 184 ? 22.711 -29.286 -0.630 1.00 40.59 184 PRO A O 1
ATOM 1451 N N . GLU A 1 185 ? 22.442 -28.864 -2.808 1.00 38.84 185 GLU A N 1
ATOM 1452 C CA . GLU A 1 185 ? 23.558 -27.908 -2.895 1.00 38.84 185 GLU A CA 1
ATOM 1453 C C . GLU A 1 185 ? 23.271 -26.569 -2.189 1.00 38.84 185 GLU A C 1
ATOM 1455 O O . GLU A 1 185 ? 24.186 -25.919 -1.684 1.00 38.84 185 GLU A O 1
ATOM 1460 N N . LEU A 1 186 ? 21.996 -26.171 -2.096 1.00 37.59 186 LEU A N 1
ATOM 1461 C CA . LEU A 1 186 ? 21.575 -24.941 -1.419 1.00 37.59 186 LEU A CA 1
ATOM 1462 C C . LEU A 1 186 ? 21.660 -25.090 0.108 1.00 37.59 186 LEU A C 1
ATOM 1464 O O . LEU A 1 186 ? 22.099 -24.169 0.791 1.00 37.59 186 LEU A O 1
ATOM 1468 N N . ALA A 1 187 ? 21.309 -26.266 0.634 1.00 36.88 187 ALA A N 1
ATOM 1469 C CA . ALA A 1 187 ? 21.405 -26.565 2.063 1.00 36.88 187 ALA A CA 1
ATOM 1470 C C . ALA A 1 187 ? 22.866 -26.562 2.558 1.00 36.88 187 ALA A C 1
ATOM 1472 O O . ALA A 1 187 ? 23.170 -25.958 3.585 1.00 36.88 187 ALA A O 1
ATOM 1473 N N . ALA A 1 188 ? 23.787 -27.156 1.791 1.00 42.72 188 ALA A N 1
ATOM 1474 C CA . ALA A 1 188 ? 25.215 -27.169 2.123 1.00 42.72 188 ALA A CA 1
ATOM 1475 C C . ALA A 1 188 ? 25.849 -25.764 2.090 1.00 42.72 188 ALA A C 1
ATOM 1477 O O . ALA A 1 188 ? 26.706 -25.446 2.916 1.00 42.72 188 ALA A O 1
ATOM 1478 N N . ALA A 1 189 ? 25.405 -24.902 1.168 1.00 39.06 189 ALA A N 1
ATOM 1479 C CA . ALA A 1 189 ? 25.857 -23.514 1.088 1.00 39.06 189 ALA A CA 1
ATOM 1480 C C . ALA A 1 189 ? 25.393 -22.680 2.295 1.00 39.06 189 ALA A C 1
ATOM 1482 O O . ALA A 1 189 ? 26.179 -21.913 2.847 1.00 39.06 189 ALA A O 1
ATOM 1483 N N . ILE A 1 190 ? 24.148 -22.867 2.748 1.00 38.78 190 ILE A N 1
ATOM 1484 C CA . ILE A 1 190 ? 23.607 -22.194 3.939 1.00 38.78 190 ILE A CA 1
ATOM 1485 C C . ILE A 1 190 ? 24.382 -22.618 5.196 1.00 38.78 190 ILE A C 1
ATOM 1487 O O . ILE A 1 190 ? 24.808 -21.765 5.974 1.00 38.78 190 ILE A O 1
ATOM 1491 N N . GLU A 1 191 ? 24.652 -23.915 5.367 1.00 42.53 191 GLU A N 1
ATOM 1492 C CA . GLU A 1 191 ? 25.411 -24.429 6.517 1.00 42.53 191 GLU A CA 1
ATOM 1493 C C . GLU A 1 191 ? 26.871 -23.930 6.541 1.00 42.53 191 GLU A C 1
ATOM 1495 O O . GLU A 1 191 ? 27.411 -23.636 7.613 1.00 42.53 191 GLU A O 1
ATOM 1500 N N . ALA A 1 192 ? 27.508 -23.777 5.376 1.00 42.84 192 ALA A N 1
ATOM 1501 C CA . ALA A 1 192 ? 28.854 -23.212 5.262 1.00 42.84 192 ALA A CA 1
ATOM 1502 C C . ALA A 1 192 ? 28.896 -21.716 5.623 1.00 42.84 192 ALA A C 1
ATOM 1504 O O . ALA A 1 192 ? 29.785 -21.290 6.361 1.00 42.84 192 ALA A O 1
ATOM 1505 N N . ILE A 1 193 ? 27.901 -20.941 5.177 1.00 40.12 193 ILE A N 1
ATOM 1506 C CA . ILE A 1 193 ? 27.772 -19.506 5.478 1.00 40.12 193 ILE A CA 1
ATOM 1507 C C . ILE A 1 193 ? 27.549 -19.278 6.978 1.00 40.12 193 ILE A C 1
ATOM 1509 O O . ILE A 1 193 ? 28.178 -18.400 7.573 1.00 40.12 193 ILE A O 1
ATOM 1513 N N . VAL A 1 194 ? 26.697 -20.093 7.606 1.00 39.94 194 VAL A N 1
ATOM 1514 C CA . VAL A 1 194 ? 26.447 -20.032 9.053 1.00 39.94 194 VAL A CA 1
ATOM 1515 C C . VAL A 1 194 ? 27.725 -20.359 9.831 1.00 39.94 194 VAL A C 1
ATOM 1517 O O . VAL A 1 194 ? 28.096 -19.617 10.741 1.00 39.94 194 VAL A O 1
ATOM 1520 N N . ARG A 1 195 ? 28.462 -21.407 9.432 1.00 43.72 195 ARG A N 1
ATOM 1521 C CA . ARG A 1 195 ? 29.745 -21.769 10.061 1.00 43.72 195 ARG A CA 1
ATOM 1522 C C . ARG A 1 195 ? 30.812 -20.683 9.925 1.00 43.72 195 ARG A C 1
ATOM 1524 O O . ARG A 1 195 ? 31.493 -20.399 10.908 1.00 43.72 195 ARG A O 1
ATOM 1531 N N . GLU A 1 196 ? 30.967 -20.076 8.749 1.00 40.81 196 GLU A N 1
ATOM 1532 C CA . GLU A 1 196 ? 31.944 -18.999 8.531 1.00 40.81 196 GLU A CA 1
ATOM 1533 C C . GLU A 1 196 ? 31.613 -17.740 9.338 1.00 40.81 196 GLU A C 1
ATOM 1535 O O . GLU A 1 196 ? 32.508 -17.121 9.917 1.00 40.81 196 GLU A O 1
ATOM 1540 N N . ALA A 1 197 ? 30.332 -17.374 9.427 1.00 35.62 197 ALA A N 1
ATOM 1541 C CA . ALA A 1 197 ? 29.892 -16.224 10.209 1.00 35.62 197 ALA A CA 1
ATOM 1542 C C . ALA A 1 197 ? 30.152 -16.421 11.714 1.00 35.62 197 ALA A C 1
ATOM 1544 O O . ALA A 1 197 ? 30.690 -15.519 12.360 1.00 35.62 197 ALA A O 1
ATOM 1545 N N . THR A 1 198 ? 29.873 -17.618 12.247 1.00 40.06 198 THR A N 1
ATOM 1546 C CA . THR A 1 198 ? 30.188 -17.983 13.640 1.00 40.06 198 THR A CA 1
ATOM 1547 C C . THR A 1 198 ? 31.698 -18.007 13.904 1.00 40.06 198 THR A C 1
ATOM 1549 O O . THR A 1 198 ? 32.153 -17.497 14.927 1.00 40.06 198 THR A O 1
ATOM 1552 N N . ALA A 1 199 ? 32.496 -18.545 12.976 1.00 40.41 199 ALA A N 1
ATOM 1553 C CA . ALA A 1 199 ? 33.952 -18.620 13.117 1.00 40.41 199 ALA A CA 1
ATOM 1554 C C . ALA A 1 199 ? 34.642 -17.242 13.080 1.00 40.41 199 ALA A C 1
ATOM 1556 O O . ALA A 1 199 ? 35.708 -17.071 13.666 1.00 40.41 199 ALA A O 1
ATOM 1557 N N . ALA A 1 200 ? 34.033 -16.249 12.425 1.00 36.53 200 ALA A N 1
ATOM 1558 C CA . ALA A 1 200 ? 34.568 -14.893 12.306 1.00 36.53 200 ALA A CA 1
ATOM 1559 C C . ALA A 1 200 ? 34.180 -13.950 13.465 1.00 36.53 200 ALA A C 1
ATOM 1561 O O . ALA A 1 200 ? 34.480 -12.757 13.391 1.00 36.53 200 ALA A O 1
ATOM 1562 N N . GLY A 1 201 ? 33.476 -14.437 14.497 1.00 31.67 201 GLY A N 1
ATOM 1563 C CA . GLY A 1 201 ? 32.990 -13.607 15.610 1.00 31.67 201 GLY A CA 1
ATOM 1564 C C . GLY A 1 201 ? 32.000 -12.517 15.182 1.00 31.67 201 GLY A C 1
ATOM 1565 O O . GLY A 1 201 ? 31.742 -11.579 15.936 1.00 31.67 201 GLY A O 1
ATOM 1566 N N . ARG A 1 202 ? 31.462 -12.615 13.961 1.00 33.97 202 ARG A N 1
ATOM 1567 C CA . ARG A 1 202 ? 30.407 -11.727 13.482 1.00 33.97 202 ARG A CA 1
ATOM 1568 C C . ARG A 1 202 ? 29.110 -12.225 14.112 1.00 33.97 202 ARG A C 1
ATOM 1570 O O . ARG A 1 202 ? 28.857 -13.428 14.033 1.00 33.97 202 ARG A O 1
ATOM 1577 N N . PRO A 1 203 ? 28.286 -11.357 14.725 1.00 32.91 203 PRO A N 1
ATOM 1578 C CA . PRO A 1 203 ? 26.936 -11.765 15.068 1.00 32.91 203 PRO A CA 1
ATOM 1579 C C . PRO A 1 203 ? 26.297 -12.293 13.784 1.00 32.91 203 PRO A C 1
ATOM 1581 O O . PRO A 1 203 ? 26.326 -11.624 12.745 1.00 32.91 203 PRO A O 1
ATOM 1584 N N . THR A 1 204 ? 25.834 -13.539 13.834 1.00 42.19 204 THR A N 1
ATOM 1585 C CA . THR A 1 204 ? 25.003 -14.147 12.799 1.00 42.19 204 THR A CA 1
ATOM 1586 C C . THR A 1 204 ? 23.683 -13.395 12.832 1.00 42.19 204 THR A C 1
ATOM 1588 O O . THR A 1 204 ? 22.780 -13.791 13.554 1.00 42.19 204 THR A O 1
ATOM 1591 N N . SER A 1 205 ? 23.720 -12.252 12.143 1.00 38.16 205 SER A N 1
ATOM 1592 C CA . SER A 1 205 ? 22.637 -11.382 11.714 1.00 38.16 205 SER A CA 1
ATOM 1593 C C . SER A 1 205 ? 21.738 -10.798 12.831 1.00 38.16 205 SER A C 1
ATOM 1595 O O . SER A 1 205 ? 21.175 -11.462 13.693 1.00 38.16 205 SER A O 1
ATOM 1597 N N . ASN A 1 206 ? 21.740 -9.461 12.884 1.00 36.12 206 ASN A N 1
ATOM 1598 C CA . ASN A 1 206 ? 20.971 -8.642 13.820 1.00 36.12 206 ASN A CA 1
ATOM 1599 C C . ASN A 1 206 ? 19.978 -7.792 13.015 1.00 36.12 206 ASN A C 1
ATOM 1601 O O . ASN A 1 206 ? 20.064 -6.561 13.045 1.00 36.12 206 ASN A O 1
ATOM 1605 N N . THR A 1 207 ? 19.075 -8.402 12.249 1.00 40.56 207 THR A N 1
ATOM 1606 C CA . THR A 1 207 ? 17.903 -7.649 11.784 1.00 40.56 207 THR A CA 1
ATOM 1607 C C . THR A 1 207 ? 16.803 -7.685 12.848 1.00 40.56 207 THR A C 1
ATOM 1609 O O . THR A 1 207 ? 16.668 -8.658 13.593 1.00 40.56 207 THR A O 1
ATOM 1612 N N . VAL A 1 208 ? 16.014 -6.599 12.895 1.00 34.66 208 VAL A N 1
ATOM 1613 C CA . VAL A 1 208 ? 14.570 -6.608 13.214 1.00 34.66 208 VAL A CA 1
ATOM 1614 C C . VAL A 1 208 ? 13.963 -8.006 13.325 1.00 34.66 208 VAL A C 1
ATOM 1616 O O . VAL A 1 208 ? 13.573 -8.555 14.351 1.00 34.66 208 VAL A O 1
ATOM 1619 N N . GLU A 1 209 ? 13.982 -8.571 12.134 1.00 38.75 209 GLU A N 1
ATOM 1620 C CA . GLU A 1 209 ? 13.280 -9.732 11.668 1.00 38.75 209 GLU A CA 1
ATOM 1621 C C . GLU A 1 209 ? 13.785 -11.032 12.281 1.00 38.75 209 GLU A C 1
ATOM 1623 O O . GLU A 1 209 ? 12.982 -11.844 12.709 1.00 38.75 209 GLU A O 1
ATOM 1628 N N . GLU A 1 210 ? 15.094 -11.217 12.430 1.00 39.47 210 GLU A N 1
ATOM 1629 C CA . GLU A 1 210 ? 15.652 -12.452 12.995 1.00 39.47 210 GLU A CA 1
ATOM 1630 C C . GLU A 1 210 ? 15.457 -12.536 14.502 1.00 39.47 210 GLU A C 1
ATOM 1632 O O . GLU A 1 210 ? 15.204 -13.613 15.043 1.00 39.47 210 GLU A O 1
ATOM 1637 N N . VAL A 1 211 ? 15.500 -11.390 15.186 1.00 36.53 211 VAL A N 1
ATOM 1638 C CA . VAL A 1 211 ? 15.087 -11.309 16.589 1.00 36.53 211 VAL A CA 1
ATOM 1639 C C . VAL A 1 211 ? 13.601 -11.636 16.700 1.00 36.53 211 VAL A C 1
ATOM 1641 O O . VAL A 1 211 ? 13.210 -12.348 17.618 1.00 36.53 211 VAL A O 1
ATOM 1644 N N . MET A 1 212 ? 12.776 -11.191 15.754 1.00 38.34 212 MET A N 1
ATOM 1645 C CA . MET A 1 212 ? 11.336 -11.455 15.751 1.00 38.34 212 MET A CA 1
ATOM 1646 C C . MET A 1 212 ? 10.991 -12.900 15.370 1.00 38.34 212 MET A C 1
ATOM 1648 O O . MET A 1 212 ? 10.107 -13.477 15.997 1.00 38.34 212 MET A O 1
ATOM 1652 N N . ILE A 1 213 ? 11.738 -13.530 14.461 1.00 41.22 213 ILE A N 1
ATOM 1653 C CA . ILE A 1 213 ? 11.684 -14.969 14.163 1.00 41.22 213 ILE A CA 1
ATOM 1654 C C . ILE A 1 213 ? 12.094 -15.761 15.406 1.00 41.22 213 ILE A C 1
ATOM 1656 O O . ILE A 1 213 ? 11.359 -16.638 15.847 1.00 41.22 213 ILE A O 1
ATOM 1660 N N . ALA A 1 214 ? 13.193 -15.387 16.065 1.00 36.97 214 ALA A N 1
ATOM 1661 C CA . ALA A 1 214 ? 13.629 -16.023 17.306 1.00 36.97 214 ALA A CA 1
ATOM 1662 C C . ALA A 1 214 ? 12.653 -15.793 18.478 1.00 36.97 214 ALA A C 1
ATOM 1664 O O . ALA A 1 214 ? 12.568 -16.622 19.386 1.00 36.97 214 ALA A O 1
ATOM 1665 N N . LEU A 1 215 ? 11.922 -14.673 18.492 1.00 35.06 215 LEU A N 1
ATOM 1666 C CA . LEU A 1 215 ? 10.828 -14.421 19.431 1.00 35.06 215 LEU A CA 1
ATOM 1667 C C . LEU A 1 215 ? 9.589 -15.246 19.063 1.00 35.06 215 LEU A C 1
ATOM 1669 O O . LEU A 1 215 ? 8.931 -15.746 19.969 1.00 35.06 215 LEU A O 1
ATOM 1673 N N . SER A 1 216 ? 9.300 -15.450 17.777 1.00 40.25 216 SER A N 1
ATOM 1674 C CA . SER A 1 216 ? 8.238 -16.339 17.287 1.00 40.25 216 SER A CA 1
ATOM 1675 C C . SER A 1 216 ? 8.497 -17.785 17.692 1.00 40.25 216 SER A C 1
ATOM 1677 O O . SER A 1 216 ? 7.654 -18.385 18.355 1.00 40.25 216 SER A O 1
ATOM 1679 N N . ASP A 1 217 ? 9.711 -18.283 17.457 1.00 38.09 217 ASP A N 1
ATOM 1680 C CA . ASP A 1 217 ? 10.169 -19.615 17.872 1.00 38.09 217 ASP A CA 1
ATOM 1681 C C . ASP A 1 217 ? 10.127 -19.818 19.399 1.00 38.09 217 ASP A C 1
ATOM 1683 O O . ASP A 1 217 ? 10.092 -20.945 19.893 1.00 38.09 217 ASP A O 1
ATOM 1687 N N . LYS A 1 218 ? 10.131 -18.723 20.172 1.00 34.28 218 LYS A N 1
ATOM 1688 C CA . LYS A 1 218 ? 10.020 -18.723 21.640 1.00 34.28 218 LYS A CA 1
ATOM 1689 C C . LYS A 1 218 ? 8.610 -18.417 22.156 1.00 34.28 218 LYS A C 1
ATOM 1691 O O . LYS A 1 218 ? 8.434 -18.298 23.370 1.00 34.28 218 LYS A O 1
ATOM 1696 N N . GLY A 1 219 ? 7.610 -18.268 21.285 1.00 36.25 219 GLY A N 1
ATOM 1697 C CA . GLY A 1 219 ? 6.239 -17.953 21.699 1.00 36.25 219 GLY A CA 1
ATOM 1698 C C . GLY A 1 219 ? 6.057 -16.529 22.252 1.00 36.25 219 GLY A C 1
ATOM 1699 O O . GLY A 1 219 ? 5.200 -16.313 23.117 1.00 36.25 219 GLY A O 1
ATOM 1700 N N . LEU A 1 220 ? 6.902 -15.584 21.824 1.00 35.91 220 LEU A N 1
ATOM 1701 C CA . LEU A 1 220 ? 6.992 -14.187 22.280 1.00 35.91 220 LEU A CA 1
ATOM 1702 C C . LEU A 1 220 ? 6.712 -13.137 21.178 1.00 35.91 220 LEU A C 1
ATOM 1704 O O . LEU A 1 220 ? 6.757 -11.941 21.458 1.00 35.91 220 LEU A O 1
ATOM 1708 N N . HIS A 1 221 ? 6.407 -13.547 19.945 1.00 46.56 221 HIS A N 1
ATOM 1709 C CA . HIS A 1 221 ? 5.980 -12.669 18.845 1.00 46.56 221 HIS A CA 1
ATOM 1710 C C . HIS A 1 221 ? 4.563 -12.076 19.066 1.00 46.56 221 HIS A C 1
ATOM 1712 O O . HIS A 1 221 ? 3.725 -12.734 19.689 1.00 46.56 221 HIS A O 1
ATOM 1718 N N . PRO A 1 222 ? 4.213 -10.887 18.529 1.00 43.22 222 PRO A N 1
ATOM 1719 C CA . PRO A 1 222 ? 2.864 -10.308 18.636 1.00 43.22 222 PRO A CA 1
ATOM 1720 C C . PRO A 1 222 ? 1.735 -11.253 18.200 1.00 43.22 222 PRO A C 1
ATOM 1722 O O . PRO A 1 222 ? 0.694 -11.320 18.854 1.00 43.22 222 PRO A O 1
ATOM 1725 N N . ILE A 1 223 ? 1.979 -12.060 17.160 1.00 45.00 223 ILE A N 1
ATOM 1726 C CA . ILE A 1 223 ? 1.070 -13.139 16.746 1.00 45.00 223 ILE A CA 1
ATOM 1727 C C . ILE A 1 223 ? 0.912 -14.167 17.874 1.00 45.00 223 ILE A C 1
ATOM 1729 O O . ILE A 1 223 ? -0.203 -14.485 18.258 1.00 45.00 223 ILE A O 1
ATOM 1733 N N . THR A 1 224 ? 1.993 -14.633 18.497 1.00 41.62 224 THR A N 1
ATOM 1734 C CA . THR A 1 224 ? 1.886 -15.574 19.627 1.00 41.62 224 THR A CA 1
ATOM 1735 C C . THR A 1 224 ? 1.201 -14.954 20.857 1.00 41.62 224 THR A C 1
ATOM 1737 O O . THR A 1 224 ? 0.480 -15.649 21.567 1.00 41.62 224 THR A O 1
ATOM 1740 N N . TRP A 1 225 ? 1.286 -13.638 21.090 1.00 39.75 225 TRP A N 1
ATOM 1741 C CA . TRP A 1 225 ? 0.467 -12.979 22.121 1.00 39.75 225 TRP A CA 1
ATOM 1742 C C . TRP A 1 225 ? -1.031 -12.967 21.766 1.00 39.75 225 TRP A C 1
ATOM 1744 O O . TRP A 1 225 ? -1.857 -13.293 22.620 1.00 39.75 225 TRP A O 1
ATOM 1754 N N . ALA A 1 226 ? -1.383 -12.687 20.505 1.00 41.28 226 ALA A N 1
ATOM 1755 C CA . ALA A 1 226 ? -2.751 -12.802 19.982 1.00 41.28 226 ALA A CA 1
ATOM 1756 C C . ALA A 1 226 ? -3.374 -14.167 20.286 1.00 41.28 226 ALA A C 1
ATOM 1758 O O . ALA A 1 226 ? -4.531 -14.293 20.688 1.00 41.28 226 ALA A O 1
ATOM 1759 N N . THR A 1 227 ? -2.572 -15.212 20.111 1.00 43.88 227 THR A N 1
ATOM 1760 C CA . THR A 1 227 ? -3.025 -16.603 20.203 1.00 43.88 227 THR A CA 1
ATOM 1761 C C . THR A 1 227 ? -3.316 -17.024 21.631 1.00 43.88 227 THR A C 1
ATOM 1763 O O . THR A 1 227 ? -4.204 -17.843 21.858 1.00 43.88 227 THR A O 1
ATOM 1766 N N . ARG A 1 228 ? -2.674 -16.366 22.606 1.00 43.62 228 ARG A N 1
ATOM 1767 C CA . ARG A 1 228 ? -2.996 -16.510 24.031 1.00 43.62 228 ARG A CA 1
ATOM 1768 C C . ARG A 1 228 ? -4.368 -15.922 24.385 1.00 43.62 228 ARG A C 1
ATOM 1770 O O . ARG A 1 228 ? -4.977 -16.392 25.340 1.00 43.62 228 ARG A O 1
ATOM 1777 N N . GLN A 1 229 ? -4.860 -14.921 23.642 1.00 48.78 229 GLN A N 1
ATOM 1778 C CA . GLN A 1 229 ? -6.210 -14.348 23.818 1.00 48.78 229 GLN A CA 1
ATOM 1779 C C . GLN A 1 229 ? -7.283 -15.186 23.105 1.00 48.78 229 GLN A C 1
ATOM 1781 O O . GLN A 1 229 ? -8.388 -15.365 23.619 1.00 48.78 229 GLN A O 1
ATOM 1786 N N . GLY A 1 230 ? -6.927 -15.740 21.944 1.00 53.53 230 GLY A N 1
ATOM 1787 C CA . GLY A 1 230 ? -7.756 -16.657 21.175 1.00 53.53 230 GLY A CA 1
ATOM 1788 C C . GLY A 1 230 ? -8.723 -15.999 20.199 1.00 53.53 230 GLY A C 1
ATOM 1789 O O . GLY A 1 230 ? -9.424 -15.051 20.541 1.00 53.53 230 GLY A O 1
ATOM 1790 N N . PHE A 1 231 ? -8.809 -16.538 18.981 1.00 69.50 231 PHE A N 1
ATOM 1791 C CA . PHE A 1 231 ? -9.702 -16.002 17.954 1.00 69.50 231 PHE A CA 1
ATOM 1792 C C . PHE A 1 231 ? -11.174 -16.320 18.246 1.00 69.50 231 PHE A C 1
ATOM 1794 O O . PHE A 1 231 ? -11.541 -17.442 18.602 1.00 69.50 231 PHE A O 1
ATOM 1801 N N . GLY A 1 232 ? -12.023 -15.305 18.087 1.00 74.81 232 GLY A N 1
ATOM 1802 C CA . GLY A 1 232 ? -13.479 -15.431 18.147 1.00 74.81 232 GLY A CA 1
ATOM 1803 C C . GLY A 1 232 ? -14.110 -15.624 16.767 1.00 74.81 232 GLY A C 1
ATOM 1804 O O . GLY A 1 232 ? -15.194 -16.204 16.676 1.00 74.81 232 GLY A O 1
ATOM 1805 N N . ALA A 1 233 ? -13.436 -15.154 15.716 1.00 82.44 233 ALA A N 1
ATOM 1806 C CA . ALA A 1 233 ? -13.885 -15.248 14.334 1.00 82.44 233 ALA A CA 1
ATOM 1807 C C . ALA A 1 233 ? -13.635 -16.638 13.727 1.00 82.44 233 ALA A C 1
ATOM 1809 O O . ALA A 1 233 ? -12.767 -17.391 14.167 1.00 82.44 233 ALA A O 1
ATOM 1810 N N . GLU A 1 234 ? -14.380 -16.962 12.671 1.00 84.75 234 GLU A N 1
ATOM 1811 C CA . GLU A 1 234 ? -14.101 -18.118 11.818 1.00 84.75 234 GLU A CA 1
ATOM 1812 C C . GLU A 1 234 ? -12.979 -17.742 10.843 1.00 84.75 234 GLU A C 1
ATOM 1814 O O . GLU A 1 234 ? -13.184 -16.903 9.968 1.00 84.75 234 GLU A O 1
ATOM 1819 N N . ILE A 1 235 ? -11.791 -18.329 11.009 1.00 80.50 235 ILE A N 1
ATOM 1820 C CA . ILE A 1 235 ? -10.624 -18.061 10.159 1.00 80.50 235 ILE A CA 1
ATOM 1821 C C . ILE A 1 235 ? -10.243 -19.339 9.411 1.00 80.50 235 ILE A C 1
ATOM 1823 O O . ILE A 1 235 ? -9.974 -20.373 10.024 1.00 80.50 235 ILE A O 1
ATOM 1827 N N . GLN A 1 236 ? -10.216 -19.252 8.082 1.00 80.31 236 GLN A N 1
ATOM 1828 C CA . GLN A 1 236 ? -9.697 -20.282 7.182 1.00 80.31 236 GLN A CA 1
ATOM 1829 C C . GLN A 1 236 ? -8.411 -19.784 6.518 1.00 80.31 236 GLN A C 1
ATOM 1831 O O . GLN A 1 236 ? -8.273 -18.592 6.264 1.00 80.31 236 GLN A O 1
ATOM 1836 N N . THR A 1 237 ? -7.490 -20.689 6.185 1.00 78.56 237 THR A N 1
ATOM 1837 C CA . THR A 1 237 ? -6.292 -20.375 5.387 1.00 78.56 237 THR A CA 1
ATOM 1838 C C . THR A 1 237 ? -6.296 -21.154 4.068 1.00 78.56 237 THR A C 1
ATOM 1840 O O . THR A 1 237 ? -6.797 -22.280 4.018 1.00 78.56 237 THR A O 1
ATOM 1843 N N . ILE A 1 238 ? -5.754 -20.560 3.001 1.00 79.12 238 ILE A N 1
ATOM 1844 C CA . ILE A 1 238 ? -5.617 -21.155 1.666 1.00 79.12 238 ILE A CA 1
ATOM 1845 C C . ILE A 1 238 ? -4.192 -20.920 1.162 1.00 79.12 238 ILE A C 1
ATOM 1847 O O . ILE A 1 238 ? -3.771 -19.778 0.966 1.00 79.12 238 ILE A O 1
ATOM 1851 N N . ASP A 1 239 ? -3.467 -22.013 0.924 1.00 77.06 239 ASP A N 1
ATOM 1852 C CA . ASP A 1 239 ? -2.124 -21.987 0.344 1.00 77.06 239 ASP A CA 1
ATOM 1853 C C . ASP A 1 239 ? -2.208 -21.710 -1.156 1.00 77.06 239 ASP A C 1
ATOM 1855 O O . ASP A 1 239 ? -2.794 -22.484 -1.915 1.00 77.06 239 ASP A O 1
ATOM 1859 N N . LEU A 1 240 ? -1.627 -20.589 -1.579 1.00 80.88 240 LEU A N 1
ATOM 1860 C CA . LEU A 1 240 ? -1.503 -20.240 -2.983 1.00 80.88 240 LEU A CA 1
ATOM 1861 C C . LEU A 1 240 ? -0.283 -20.961 -3.570 1.00 80.88 240 LEU A C 1
ATOM 1863 O O . LEU A 1 240 ? 0.829 -20.794 -3.055 1.00 80.88 240 LEU A O 1
ATOM 1867 N N . PRO A 1 241 ? -0.452 -21.769 -4.633 1.00 74.50 241 PRO A N 1
ATOM 1868 C CA . PRO A 1 241 ? 0.669 -22.450 -5.255 1.00 74.50 241 PRO A CA 1
ATOM 1869 C C . PRO A 1 241 ? 1.653 -21.438 -5.840 1.00 74.50 241 PRO A C 1
ATOM 1871 O O . PRO A 1 241 ? 1.253 -20.453 -6.466 1.00 74.50 241 PRO A O 1
ATOM 1874 N N . LEU A 1 242 ? 2.941 -21.717 -5.651 1.00 68.12 242 LEU A N 1
ATOM 1875 C CA . LEU A 1 242 ? 4.026 -20.980 -6.283 1.00 68.12 242 LEU A CA 1
ATOM 1876 C C . LEU A 1 242 ? 4.233 -21.508 -7.701 1.00 68.12 242 LEU A C 1
ATOM 1878 O O . LEU A 1 242 ? 4.300 -22.721 -7.909 1.00 68.12 242 LEU A O 1
ATOM 1882 N N . HIS A 1 243 ? 4.379 -20.600 -8.662 1.00 57.50 243 HIS A N 1
ATOM 1883 C CA . HIS A 1 243 ? 4.841 -20.941 -10.001 1.00 57.50 243 HIS A CA 1
ATOM 1884 C C . HIS A 1 243 ? 6.184 -20.249 -10.249 1.00 57.50 243 HIS A C 1
ATOM 1886 O O . HIS A 1 243 ? 6.279 -19.041 -10.036 1.00 57.50 243 HIS A O 1
ATOM 1892 N N . PRO A 1 244 ? 7.227 -20.989 -10.661 1.00 49.44 244 PRO A N 1
ATOM 1893 C CA . PRO A 1 244 ? 8.593 -20.470 -10.754 1.00 49.44 244 PRO A CA 1
ATOM 1894 C C . PRO A 1 244 ? 8.821 -19.471 -11.902 1.00 49.44 244 PRO A C 1
ATOM 1896 O O . PRO A 1 244 ? 9.918 -18.934 -12.021 1.00 49.44 244 PRO A O 1
ATOM 1899 N N . GLU A 1 245 ? 7.815 -19.205 -12.736 1.00 48.91 245 GLU A N 1
ATOM 1900 C CA . GLU A 1 245 ? 7.911 -18.298 -13.884 1.00 48.91 245 GLU A CA 1
ATOM 1901 C C . GLU A 1 245 ? 6.752 -17.299 -13.860 1.00 48.91 245 GLU A C 1
ATOM 1903 O O . GLU A 1 245 ? 5.632 -17.703 -13.542 1.00 48.91 245 GLU A O 1
ATOM 1908 N N . GLY A 1 246 ? 7.048 -16.024 -14.170 1.00 54.72 246 GLY A N 1
ATOM 1909 C CA . GLY A 1 246 ? 6.210 -14.820 -14.015 1.00 54.72 246 GLY A CA 1
ATOM 1910 C C . GLY A 1 246 ? 4.948 -14.753 -14.880 1.00 54.72 246 GLY A C 1
ATOM 1911 O O . GLY A 1 246 ? 4.705 -13.770 -15.584 1.00 54.72 246 GLY A O 1
ATOM 1912 N N . ASP A 1 247 ? 4.158 -15.818 -14.820 1.00 70.44 247 ASP A N 1
ATOM 1913 C CA . ASP A 1 247 ? 2.790 -15.906 -15.289 1.00 70.44 247 ASP A CA 1
ATOM 1914 C C . ASP A 1 247 ? 1.819 -15.504 -14.175 1.00 70.44 247 ASP A C 1
ATOM 1916 O O . ASP A 1 247 ? 2.018 -15.786 -12.992 1.00 70.44 247 ASP A O 1
ATOM 1920 N N . ILE A 1 248 ? 0.716 -14.872 -14.579 1.00 87.00 248 ILE A N 1
ATOM 1921 C CA . ILE A 1 248 ? -0.375 -14.516 -13.671 1.00 87.00 248 ILE A CA 1
ATOM 1922 C C . ILE A 1 248 ? -1.165 -15.781 -13.333 1.00 87.00 248 ILE A C 1
ATOM 1924 O O . ILE A 1 248 ? -1.828 -16.359 -14.203 1.00 87.00 248 ILE A O 1
ATOM 1928 N N . LEU A 1 249 ? -1.141 -16.181 -12.065 1.00 88.69 249 LEU A N 1
ATOM 1929 C CA . LEU A 1 249 ? -1.993 -17.243 -11.550 1.00 88.69 249 LEU A CA 1
ATOM 1930 C C . LEU A 1 249 ? -3.295 -16.659 -11.023 1.00 88.69 249 LEU A C 1
ATOM 1932 O O . LEU A 1 249 ? -3.285 -15.795 -10.154 1.00 88.69 249 LEU A O 1
ATOM 1936 N N . TYR A 1 250 ? -4.426 -17.150 -11.519 1.00 91.00 250 TYR A N 1
ATOM 1937 C CA . TYR A 1 250 ? -5.738 -16.729 -11.032 1.00 91.00 250 TYR A CA 1
ATOM 1938 C C . TYR A 1 250 ? -6.253 -17.678 -9.955 1.00 91.00 250 TYR A C 1
ATOM 1940 O O . TYR A 1 250 ? -6.196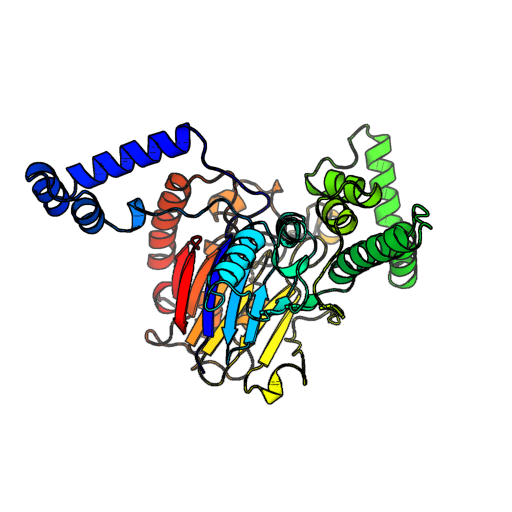 -18.900 -10.111 1.00 91.00 250 TYR A O 1
ATOM 1948 N N . ILE A 1 251 ? -6.809 -17.104 -8.889 1.00 91.38 251 ILE A N 1
ATOM 1949 C CA . ILE A 1 251 ? -7.505 -17.824 -7.818 1.00 91.38 251 ILE A CA 1
ATOM 1950 C C . ILE A 1 251 ? -8.904 -18.178 -8.336 1.00 91.38 251 ILE A C 1
ATOM 1952 O O . ILE A 1 251 ? -9.890 -17.492 -8.057 1.00 91.38 251 ILE A O 1
ATOM 1956 N N . LYS A 1 252 ? -8.951 -19.214 -9.178 1.00 83.44 252 LYS A N 1
ATOM 1957 C CA . LYS A 1 252 ? -10.162 -19.663 -9.876 1.00 83.44 252 LYS A CA 1
ATOM 1958 C C . LYS A 1 252 ? -11.265 -20.074 -8.903 1.00 83.44 252 LYS A C 1
ATOM 1960 O O . LYS A 1 252 ? -10.997 -20.408 -7.749 1.00 83.44 252 LYS A O 1
ATOM 1965 N N . ASP A 1 253 ? -12.503 -20.033 -9.388 1.00 83.12 253 ASP A N 1
ATOM 1966 C CA . ASP A 1 253 ? -13.738 -20.472 -8.716 1.00 83.12 253 ASP A CA 1
ATOM 1967 C C . ASP A 1 253 ? -14.168 -19.634 -7.498 1.00 83.12 253 ASP A C 1
ATOM 1969 O O . ASP A 1 253 ? -15.357 -19.547 -7.195 1.00 83.12 253 ASP A O 1
ATOM 1973 N N . ARG A 1 254 ? -13.236 -18.966 -6.808 1.00 88.31 254 ARG A N 1
ATOM 1974 C CA . ARG A 1 254 ? -13.538 -18.150 -5.622 1.00 88.31 254 ARG A CA 1
ATOM 1975 C C . ARG A 1 254 ? -14.179 -16.805 -5.963 1.00 88.31 254 ARG A C 1
ATOM 1977 O O . ARG A 1 254 ? -15.081 -16.350 -5.254 1.00 88.31 254 ARG A O 1
ATOM 1984 N N . TYR A 1 255 ? -13.677 -16.164 -7.015 1.00 89.50 255 TYR A N 1
ATOM 1985 C CA . TYR A 1 255 ? -14.060 -14.801 -7.394 1.00 89.50 255 TYR A CA 1
ATOM 1986 C C . TYR A 1 255 ? -14.831 -14.750 -8.714 1.00 89.50 255 TYR A C 1
ATOM 1988 O O . TYR A 1 255 ? -15.679 -13.877 -8.883 1.00 89.50 255 TYR A O 1
ATOM 1996 N N . ASP A 1 256 ? -14.621 -15.731 -9.598 1.00 79.50 256 ASP A N 1
ATOM 1997 C CA . ASP A 1 256 ? -15.177 -15.743 -10.956 1.00 79.50 256 ASP A CA 1
ATOM 1998 C C . ASP A 1 256 ? -16.713 -15.633 -10.963 1.00 79.50 256 ASP A C 1
ATOM 2000 O O . ASP A 1 256 ? -17.290 -14.878 -11.746 1.00 79.50 256 ASP A O 1
ATOM 2004 N N . THR A 1 257 ? -17.394 -16.307 -10.029 1.00 78.50 257 THR A N 1
ATOM 2005 C CA . THR A 1 257 ? -18.862 -16.249 -9.894 1.00 78.50 257 THR A CA 1
ATOM 2006 C C . THR A 1 257 ? -19.377 -14.895 -9.401 1.00 78.50 257 THR A C 1
ATOM 2008 O O . THR A 1 257 ? -20.569 -14.620 -9.503 1.00 78.50 257 THR A O 1
ATOM 2011 N N . ALA A 1 258 ? -18.501 -14.054 -8.848 1.00 81.06 258 ALA A N 1
ATOM 2012 C CA . ALA A 1 258 ? -18.805 -12.694 -8.415 1.00 81.06 258 ALA A CA 1
ATOM 2013 C C . ALA A 1 258 ? -18.505 -11.645 -9.504 1.00 81.06 258 ALA A C 1
ATOM 2015 O O . ALA A 1 258 ? -18.620 -10.450 -9.236 1.00 81.06 258 ALA A O 1
ATOM 2016 N N . GLY A 1 259 ? -18.138 -12.065 -10.722 1.00 86.75 259 GLY A N 1
ATOM 2017 C CA . GLY A 1 259 ? -17.929 -11.177 -11.870 1.00 86.75 259 GLY A CA 1
ATOM 2018 C C . GLY A 1 259 ? -16.587 -10.435 -11.878 1.00 86.75 259 GLY A C 1
ATOM 2019 O O . GLY A 1 259 ? -16.391 -9.531 -12.686 1.00 86.75 259 GLY A O 1
ATOM 2020 N N . PHE A 1 260 ? -15.650 -10.797 -11.003 1.00 93.94 260 PHE A N 1
ATOM 2021 C CA . PHE A 1 260 ? -14.292 -10.252 -11.001 1.00 93.94 260 PHE A CA 1
ATOM 2022 C C . PHE A 1 260 ? -13.272 -11.372 -10.795 1.00 93.94 260 PHE A C 1
ATOM 2024 O O . PHE A 1 260 ? -13.615 -12.462 -10.345 1.00 93.94 260 PHE A O 1
ATOM 2031 N N . ARG A 1 261 ? -12.008 -11.116 -11.128 1.00 94.31 261 ARG A N 1
ATOM 2032 C CA . ARG A 1 261 ? -10.919 -12.090 -10.985 1.00 94.31 261 ARG A CA 1
ATOM 2033 C C . ARG A 1 261 ? -9.851 -11.554 -10.053 1.00 94.31 261 ARG A C 1
ATOM 2035 O O . ARG A 1 261 ? -9.599 -10.351 -10.033 1.00 94.31 261 ARG A O 1
ATOM 2042 N N . VAL A 1 262 ? -9.188 -12.454 -9.335 1.00 95.50 262 VAL A N 1
ATOM 2043 C CA . VAL A 1 262 ? -7.982 -12.125 -8.572 1.00 95.50 262 VAL A CA 1
ATOM 2044 C C . VAL A 1 262 ? -6.837 -12.981 -9.081 1.00 95.50 262 VAL A C 1
ATOM 2046 O O . VAL A 1 262 ? -6.898 -14.211 -9.028 1.00 95.50 262 VAL A O 1
ATOM 2049 N N . GLY A 1 263 ? -5.826 -12.310 -9.618 1.00 93.56 263 GLY A N 1
ATOM 2050 C CA . GLY A 1 263 ? -4.562 -12.878 -10.048 1.00 93.56 263 GLY A CA 1
ATOM 2051 C C . GLY A 1 263 ? -3.444 -12.560 -9.062 1.00 93.56 263 GLY A C 1
ATOM 2052 O O . GLY A 1 263 ? -3.513 -11.572 -8.330 1.00 93.56 263 GLY A O 1
ATOM 2053 N N . TYR A 1 264 ? -2.402 -13.377 -9.059 1.00 92.12 264 TYR A N 1
ATOM 2054 C CA . TYR A 1 264 ? -1.189 -13.140 -8.292 1.00 92.12 264 TYR A CA 1
ATOM 2055 C C . TYR A 1 264 ? 0.050 -13.636 -9.043 1.00 92.12 264 TYR A C 1
ATOM 2057 O O . TYR A 1 264 ? -0.050 -14.459 -9.957 1.00 92.12 264 TYR A O 1
ATOM 2065 N N . GLN A 1 265 ? 1.212 -13.113 -8.665 1.00 86.19 265 GLN A N 1
ATOM 2066 C CA . GLN A 1 265 ? 2.519 -13.576 -9.134 1.00 86.19 265 GLN A CA 1
ATOM 2067 C C . GLN A 1 265 ? 3.574 -13.400 -8.042 1.00 86.19 265 GLN A C 1
ATOM 2069 O O . GLN A 1 265 ? 3.354 -12.647 -7.094 1.00 86.19 265 GLN A O 1
ATOM 2074 N N . MET A 1 266 ? 4.740 -14.023 -8.211 1.00 80.81 266 MET A N 1
ATOM 2075 C CA . MET A 1 266 ? 5.896 -13.730 -7.364 1.00 80.81 266 MET A CA 1
ATOM 2076 C C . MET A 1 266 ? 6.511 -12.359 -7.684 1.00 80.81 266 MET A C 1
ATOM 2078 O O . MET A 1 266 ? 6.666 -11.994 -8.849 1.00 80.81 266 MET A O 1
ATOM 2082 N N . SER A 1 267 ? 6.888 -11.639 -6.631 1.00 78.25 267 SER A N 1
ATOM 2083 C CA . SER A 1 267 ? 7.712 -10.431 -6.646 1.00 78.25 267 SER A CA 1
ATOM 2084 C C . SER A 1 267 ? 9.162 -10.760 -6.284 1.00 78.25 267 SER A C 1
ATOM 2086 O O . SER A 1 267 ? 9.460 -11.769 -5.640 1.00 78.25 267 SER A O 1
ATOM 2088 N N . ASN A 1 268 ? 10.071 -9.874 -6.682 1.00 75.44 268 ASN A N 1
ATOM 2089 C CA . ASN A 1 268 ? 11.496 -9.967 -6.390 1.00 75.44 268 ASN A CA 1
ATOM 2090 C C . ASN A 1 268 ? 11.806 -9.402 -4.993 1.00 75.44 268 ASN A C 1
ATOM 2092 O O . ASN A 1 268 ? 12.109 -8.219 -4.860 1.00 75.44 268 ASN A O 1
ATOM 2096 N N . HIS A 1 269 ? 11.712 -10.248 -3.971 1.00 75.75 269 HIS A N 1
ATOM 2097 C CA . HIS A 1 269 ? 11.938 -9.888 -2.571 1.00 75.75 269 HIS A CA 1
ATOM 2098 C C . HIS A 1 269 ? 12.688 -11.008 -1.832 1.00 75.75 269 HIS A C 1
ATOM 2100 O O . HIS A 1 269 ? 12.461 -12.183 -2.157 1.00 75.75 269 HIS A O 1
ATOM 2106 N N . PRO A 1 270 ? 13.543 -10.696 -0.836 1.00 60.56 270 PRO A N 1
ATOM 2107 C CA . PRO A 1 270 ? 14.046 -11.687 0.113 1.00 60.56 270 PRO A CA 1
ATOM 2108 C C . PRO A 1 270 ? 12.917 -12.563 0.666 1.00 60.56 270 PRO A C 1
ATOM 2110 O O . PRO A 1 270 ? 11.815 -12.089 0.919 1.00 60.56 270 PRO A O 1
ATOM 2113 N N . ASP A 1 271 ? 13.159 -13.867 0.779 1.00 58.03 271 ASP A N 1
ATOM 2114 C CA . ASP A 1 271 ? 12.195 -14.850 1.306 1.00 58.03 271 ASP A CA 1
ATOM 2115 C C . ASP A 1 271 ? 10.889 -15.037 0.506 1.00 58.03 271 ASP A C 1
ATOM 2117 O O . ASP A 1 271 ? 10.062 -15.890 0.842 1.00 58.03 271 ASP A O 1
ATOM 2121 N N . GLY A 1 272 ? 10.765 -14.343 -0.630 1.00 68.88 272 GLY A N 1
ATOM 2122 C CA . GLY A 1 272 ? 9.628 -14.409 -1.537 1.00 68.88 272 GLY A CA 1
ATOM 2123 C C . GLY A 1 272 ? 8.479 -13.492 -1.120 1.00 68.88 272 GLY A C 1
ATOM 2124 O O . GLY A 1 272 ? 8.111 -13.405 0.045 1.00 68.88 272 GLY A O 1
ATOM 2125 N N . CYS A 1 273 ? 7.872 -12.843 -2.111 1.00 79.94 273 CYS A N 1
ATOM 2126 C CA . CYS A 1 273 ? 6.723 -11.957 -1.944 1.00 79.94 273 CYS A CA 1
ATOM 2127 C C . CYS A 1 273 ? 5.722 -12.188 -3.079 1.00 79.94 273 CYS A C 1
ATOM 2129 O O . CYS A 1 273 ? 6.108 -12.629 -4.164 1.00 79.94 273 CYS A O 1
ATOM 2131 N N . LEU A 1 274 ? 4.437 -11.932 -2.834 1.00 86.69 274 LEU A N 1
ATOM 2132 C CA . LEU A 1 274 ? 3.389 -11.967 -3.849 1.00 86.69 274 LEU A CA 1
ATOM 2133 C C . LEU A 1 274 ? 2.919 -10.557 -4.211 1.00 86.69 274 LEU A C 1
ATOM 2135 O O . LEU A 1 274 ? 2.626 -9.741 -3.345 1.00 86.69 274 LEU A O 1
ATOM 2139 N N . SER A 1 275 ? 2.754 -10.315 -5.508 1.00 92.25 275 SER A N 1
ATOM 2140 C CA . SER A 1 275 ? 1.932 -9.220 -6.027 1.00 92.25 275 SER A CA 1
ATOM 2141 C C . SER A 1 275 ? 0.536 -9.733 -6.346 1.00 92.25 275 SER A C 1
ATOM 2143 O O . SER A 1 275 ? 0.388 -10.834 -6.879 1.00 92.25 275 SER A O 1
ATOM 2145 N N . TYR A 1 276 ? -0.480 -8.907 -6.112 1.00 96.00 276 TYR A N 1
ATOM 2146 C CA . TYR A 1 276 ? -1.878 -9.219 -6.386 1.00 96.00 276 TYR A CA 1
ATOM 2147 C C . TYR A 1 276 ? -2.499 -8.248 -7.385 1.00 96.00 276 TYR A C 1
ATOM 2149 O O . TYR A 1 276 ? -2.183 -7.061 -7.427 1.00 96.00 276 TYR A O 1
ATOM 2157 N N . ARG A 1 277 ? -3.433 -8.759 -8.184 1.00 95.25 277 ARG A N 1
ATOM 2158 C CA . ARG A 1 277 ? -4.163 -8.018 -9.210 1.00 95.25 277 ARG A CA 1
ATOM 2159 C C . ARG A 1 277 ? -5.640 -8.385 -9.153 1.00 95.25 277 ARG A C 1
ATOM 2161 O O . ARG A 1 277 ? -5.991 -9.554 -9.249 1.00 95.25 277 ARG A O 1
ATOM 2168 N N . VAL A 1 278 ? -6.501 -7.385 -9.033 1.00 96.62 278 VAL A N 1
ATOM 2169 C CA . VAL A 1 278 ? -7.960 -7.505 -9.002 1.00 96.62 278 VAL A CA 1
ATOM 2170 C C . VAL A 1 278 ? -8.518 -6.919 -10.287 1.00 96.62 278 VAL A C 1
ATOM 2172 O O . VAL A 1 278 ? -8.294 -5.749 -10.594 1.00 96.62 278 VAL A O 1
ATOM 2175 N N . GLU A 1 279 ? -9.250 -7.724 -11.046 1.00 94.69 279 GLU A N 1
ATOM 2176 C CA . GLU A 1 279 ? -9.724 -7.367 -12.379 1.00 94.69 279 GLU A CA 1
ATOM 2177 C C . GLU A 1 279 ? -11.240 -7.418 -12.460 1.00 94.69 279 GLU A C 1
ATOM 2179 O O . GLU A 1 279 ? -11.866 -8.435 -12.168 1.00 94.69 279 GLU A O 1
ATOM 2184 N N . THR A 1 280 ? -11.818 -6.338 -12.966 1.00 93.56 280 THR A N 1
ATOM 2185 C CA . THR A 1 280 ? -13.206 -6.278 -13.426 1.00 93.56 280 THR A CA 1
ATOM 2186 C C . THR A 1 280 ? -13.226 -6.068 -14.941 1.00 93.56 280 THR A C 1
ATOM 2188 O O . THR A 1 280 ? -12.176 -5.923 -15.574 1.00 93.56 280 THR A O 1
ATOM 2191 N N . ASP A 1 281 ? -14.411 -5.985 -15.544 1.00 90.38 281 ASP A N 1
ATOM 2192 C CA . ASP A 1 281 ? -14.541 -5.648 -16.968 1.00 90.38 281 ASP A CA 1
ATOM 2193 C C . ASP A 1 281 ? -14.020 -4.242 -17.310 1.00 90.38 281 ASP A C 1
ATOM 2195 O O . ASP A 1 281 ? -13.546 -4.011 -18.420 1.00 90.38 281 ASP A O 1
ATOM 2199 N N . ALA A 1 282 ? -14.083 -3.303 -16.359 1.00 90.88 282 ALA A N 1
ATOM 2200 C CA . ALA A 1 282 ? -13.770 -1.890 -16.591 1.00 90.88 282 ALA A CA 1
ATOM 2201 C C . ALA A 1 282 ? -12.417 -1.454 -16.010 1.00 90.88 282 ALA A C 1
ATOM 2203 O O . ALA A 1 282 ? -11.772 -0.548 -16.548 1.00 90.88 282 ALA A O 1
ATOM 2204 N N . SER A 1 283 ? -11.993 -2.094 -14.921 1.00 93.19 283 SER A N 1
ATOM 2205 C CA . SER A 1 283 ? -10.952 -1.562 -14.042 1.00 93.19 283 SER A CA 1
ATOM 2206 C C . SER A 1 283 ? -10.068 -2.656 -13.463 1.00 93.19 283 SER A C 1
ATOM 2208 O O . SER A 1 283 ? -10.511 -3.793 -13.275 1.00 93.19 283 SER A O 1
ATOM 2210 N N . VAL A 1 284 ? -8.826 -2.284 -13.163 1.00 95.75 284 VAL A N 1
ATOM 2211 C CA . VAL A 1 284 ? -7.807 -3.142 -12.560 1.00 95.75 284 VAL A CA 1
ATOM 2212 C C . VAL A 1 284 ? -7.190 -2.430 -11.362 1.00 95.75 284 VAL A C 1
ATOM 2214 O O . VAL A 1 284 ? -6.622 -1.348 -11.510 1.00 95.75 284 VAL A O 1
ATOM 2217 N N . GLY A 1 285 ? -7.280 -3.048 -10.188 1.00 97.50 285 GLY A N 1
ATOM 2218 C CA . GLY A 1 285 ? -6.526 -2.653 -9.001 1.00 97.50 285 GLY A CA 1
ATOM 2219 C C . GLY A 1 285 ? -5.347 -3.598 -8.817 1.00 97.50 285 GLY A C 1
ATOM 2220 O O . GLY A 1 285 ? -5.525 -4.810 -8.866 1.00 97.50 285 GLY A O 1
ATOM 2221 N N . ILE A 1 286 ? -4.141 -3.073 -8.636 1.00 97.50 286 ILE A N 1
ATOM 2222 C CA . ILE A 1 286 ? -2.939 -3.882 -8.427 1.00 97.50 286 ILE A CA 1
ATOM 2223 C C . ILE A 1 286 ? -2.304 -3.474 -7.106 1.00 97.50 286 ILE A C 1
ATOM 2225 O O . ILE A 1 286 ? -2.101 -2.286 -6.869 1.00 97.50 286 ILE A O 1
ATOM 2229 N N . TYR A 1 287 ? -1.982 -4.455 -6.269 1.00 97.50 287 TYR A N 1
ATOM 2230 C CA . TYR A 1 287 ? -1.101 -4.269 -5.129 1.00 97.50 287 TYR A CA 1
ATOM 2231 C C . TYR A 1 287 ? 0.196 -5.028 -5.377 1.00 97.50 287 TYR A C 1
ATOM 2233 O O . TYR A 1 287 ? 0.224 -6.259 -5.395 1.00 97.50 287 TYR A O 1
ATOM 2241 N N . MET A 1 288 ? 1.257 -4.269 -5.615 1.00 92.38 288 MET A N 1
ATOM 2242 C CA . MET A 1 288 ? 2.620 -4.766 -5.655 1.00 92.38 288 MET A CA 1
ATOM 2243 C C . MET A 1 288 ? 3.220 -4.480 -4.288 1.00 92.38 288 MET A C 1
ATOM 2245 O O . MET A 1 288 ? 3.579 -3.337 -4.000 1.00 92.38 288 MET A O 1
ATOM 2249 N N . GLY A 1 289 ? 3.246 -5.511 -3.441 1.00 83.12 289 GLY A N 1
ATOM 2250 C CA . GLY A 1 289 ? 3.996 -5.467 -2.192 1.00 83.12 289 GLY A CA 1
ATOM 2251 C C . GLY A 1 289 ? 5.491 -5.320 -2.461 1.00 83.12 289 GLY A C 1
ATOM 2252 O O . GLY A 1 289 ? 5.922 -5.016 -3.577 1.00 83.12 289 GLY A O 1
ATOM 2253 N N . ASP A 1 290 ? 6.276 -5.575 -1.434 1.00 88.94 290 ASP A N 1
ATOM 2254 C CA . ASP A 1 290 ? 7.703 -5.309 -1.440 1.00 88.94 290 ASP A CA 1
ATOM 2255 C C . ASP A 1 290 ? 8.376 -6.040 -2.612 1.00 88.94 290 ASP A C 1
ATOM 2257 O O . ASP A 1 290 ? 8.158 -7.236 -2.860 1.00 88.94 290 ASP A O 1
ATOM 2261 N N . GLY A 1 291 ? 9.136 -5.288 -3.403 1.00 84.19 291 GLY A N 1
ATOM 2262 C CA . GLY A 1 291 ? 9.820 -5.828 -4.565 1.00 84.19 291 GLY A CA 1
ATOM 2263 C C . GLY A 1 291 ? 10.866 -4.903 -5.185 1.00 84.19 291 GLY A C 1
ATOM 2264 O O . GLY A 1 291 ? 10.722 -3.680 -5.245 1.00 84.19 291 GLY A O 1
ATOM 2265 N N . GLU A 1 292 ? 11.909 -5.517 -5.740 1.00 80.62 292 GLU A N 1
ATOM 2266 C CA . GLU A 1 292 ? 12.865 -4.892 -6.655 1.00 80.62 292 GLU A CA 1
ATOM 2267 C C . GLU A 1 292 ? 12.398 -5.019 -8.114 1.00 80.62 292 GLU A C 1
ATOM 2269 O O . GLU A 1 292 ? 12.458 -6.090 -8.717 1.00 80.62 292 GLU A O 1
ATOM 2274 N N . HIS A 1 293 ? 11.954 -3.905 -8.698 1.00 70.62 293 HIS A N 1
ATOM 2275 C CA . HIS A 1 293 ? 11.298 -3.817 -10.005 1.00 70.62 293 HIS A CA 1
ATOM 2276 C C . HIS A 1 293 ? 12.280 -3.706 -11.191 1.00 70.62 293 HIS A C 1
ATOM 2278 O O . HIS A 1 293 ? 11.868 -3.708 -12.354 1.00 70.62 293 HIS A O 1
ATOM 2284 N N . GLY A 1 294 ? 13.588 -3.644 -10.910 1.00 61.25 294 GLY A N 1
ATOM 2285 C CA . GLY A 1 294 ? 14.673 -3.728 -11.891 1.00 61.25 294 GLY A CA 1
ATOM 2286 C C . GLY A 1 294 ? 15.230 -5.145 -12.070 1.00 61.25 294 GLY A C 1
ATOM 2287 O O . GLY A 1 294 ? 14.857 -6.048 -11.322 1.00 61.25 294 GLY A O 1
ATOM 2288 N N . PRO A 1 295 ? 16.148 -5.367 -13.033 1.00 46.69 295 PRO A N 1
ATOM 2289 C CA . PRO A 1 295 ? 16.865 -6.629 -13.064 1.00 46.69 295 PRO A CA 1
ATOM 2290 C C . PRO A 1 295 ? 17.702 -6.659 -11.793 1.00 46.69 295 PRO A C 1
ATOM 2292 O O . PRO A 1 295 ? 18.330 -5.663 -11.422 1.00 46.69 295 PRO A O 1
ATOM 2295 N N . THR A 1 296 ? 17.720 -7.797 -11.124 1.00 42.34 296 THR A N 1
ATOM 2296 C CA . THR A 1 296 ? 18.561 -7.972 -9.953 1.00 42.34 296 THR A CA 1
ATOM 2297 C C . THR A 1 296 ? 19.996 -7.602 -10.330 1.00 42.34 296 THR A C 1
ATOM 2299 O O . THR A 1 296 ? 20.647 -8.288 -11.127 1.00 42.34 296 THR A O 1
ATOM 2302 N N . LEU A 1 297 ? 20.550 -6.577 -9.678 1.00 42.34 297 LEU A N 1
ATOM 2303 C CA . LEU A 1 297 ? 21.924 -6.737 -9.242 1.00 42.34 297 LEU A CA 1
ATOM 2304 C C . LEU A 1 297 ? 21.843 -7.876 -8.235 1.00 42.34 297 LEU A C 1
ATOM 2306 O O . LEU A 1 297 ? 21.504 -7.698 -7.072 1.00 42.34 297 LEU A O 1
ATOM 2310 N N . LEU A 1 298 ? 22.049 -9.090 -8.742 1.00 41.47 298 LEU A N 1
ATOM 2311 C CA . LEU A 1 298 ? 22.335 -10.254 -7.934 1.00 41.47 298 LEU A CA 1
ATOM 2312 C C . LEU A 1 298 ? 23.239 -9.798 -6.788 1.00 41.47 298 LEU A C 1
ATOM 2314 O O . LEU A 1 298 ? 24.255 -9.146 -7.049 1.00 41.47 298 LEU A O 1
ATOM 2318 N N . SER A 1 299 ? 22.843 -10.108 -5.554 1.00 43.19 299 SER A N 1
ATOM 2319 C CA . SER A 1 299 ? 23.624 -9.795 -4.357 1.00 43.19 299 SER A CA 1
ATOM 2320 C C . SER A 1 299 ? 25.121 -10.008 -4.616 1.00 43.19 299 SER A C 1
ATOM 2322 O O . SER A 1 299 ? 25.504 -10.941 -5.324 1.00 43.19 299 SER A O 1
ATOM 2324 N N . SER A 1 300 ? 26.001 -9.222 -3.992 1.00 43.25 300 SER A N 1
ATOM 2325 C CA . SER A 1 300 ? 27.452 -9.491 -4.014 1.00 43.25 300 SER A CA 1
ATOM 2326 C C . SER A 1 300 ? 27.812 -10.913 -3.541 1.00 43.25 300 SER A C 1
ATOM 2328 O O . SER A 1 300 ? 28.903 -11.414 -3.810 1.00 43.25 300 SER A O 1
ATOM 2330 N N . ARG A 1 301 ? 26.872 -11.592 -2.871 1.00 40.28 301 ARG A N 1
ATOM 2331 C CA . ARG A 1 301 ? 26.948 -12.992 -2.437 1.00 40.28 301 ARG A CA 1
ATOM 2332 C C . ARG A 1 301 ? 26.441 -14.006 -3.473 1.00 40.28 301 ARG A C 1
ATOM 2334 O O . ARG A 1 301 ? 26.541 -15.205 -3.243 1.00 40.28 301 ARG A O 1
ATOM 2341 N N . HIS A 1 302 ? 25.897 -13.563 -4.602 1.00 41.44 302 HIS A N 1
ATOM 2342 C CA . HIS A 1 302 ? 25.328 -14.432 -5.623 1.00 41.44 302 HIS A CA 1
ATOM 2343 C C . HIS A 1 302 ? 26.428 -15.131 -6.453 1.00 41.44 302 HIS A C 1
ATOM 2345 O O . HIS A 1 302 ? 27.379 -14.470 -6.890 1.00 41.44 302 HIS A O 1
ATOM 2351 N N . PRO A 1 303 ? 26.300 -16.438 -6.766 1.00 37.44 303 PRO A N 1
ATOM 2352 C CA . PRO A 1 303 ? 27.372 -17.239 -7.373 1.00 37.44 303 PRO A CA 1
ATOM 2353 C C . PRO A 1 303 ? 27.922 -16.709 -8.705 1.00 37.44 303 PRO A C 1
ATOM 2355 O O . PRO A 1 303 ? 29.100 -16.885 -9.002 1.00 37.44 303 PRO A O 1
ATOM 2358 N N . LEU A 1 304 ? 27.089 -16.055 -9.521 1.00 37.69 304 LEU A N 1
ATOM 2359 C CA . LEU A 1 304 ? 27.518 -15.466 -10.798 1.00 37.69 304 LEU A CA 1
ATOM 2360 C C . LEU A 1 304 ? 28.429 -14.239 -10.602 1.00 37.69 304 LEU A C 1
ATOM 2362 O O . LEU A 1 304 ? 29.373 -14.054 -11.364 1.00 37.69 304 LEU A O 1
ATOM 2366 N N . ILE A 1 305 ? 28.209 -13.453 -9.544 1.00 43.66 305 ILE A N 1
ATOM 2367 C CA . ILE A 1 305 ? 29.012 -12.262 -9.218 1.00 43.66 305 ILE A CA 1
ATOM 2368 C C . ILE A 1 305 ? 30.331 -12.652 -8.570 1.00 43.66 305 ILE A C 1
ATOM 2370 O O . ILE A 1 305 ? 31.376 -12.122 -8.940 1.00 43.66 305 ILE A O 1
ATOM 2374 N N . GLN A 1 306 ? 30.316 -13.671 -7.708 1.00 42.66 306 GLN A N 1
ATOM 2375 C CA . GLN A 1 306 ? 31.544 -14.262 -7.168 1.00 42.66 306 GLN A CA 1
ATOM 2376 C C . GLN A 1 306 ? 32.423 -14.904 -8.253 1.00 42.66 306 GLN A C 1
ATOM 2378 O O . GLN A 1 306 ? 33.645 -14.920 -8.129 1.00 42.66 306 GLN A O 1
ATOM 2383 N N . LYS A 1 307 ? 31.820 -15.378 -9.351 1.00 43.12 307 LYS A N 1
ATOM 2384 C CA . LYS A 1 307 ? 32.526 -15.884 -10.542 1.00 43.12 307 LYS A CA 1
ATOM 2385 C C . LYS A 1 307 ? 32.954 -14.781 -11.521 1.00 43.12 307 LYS A C 1
ATOM 2387 O O . LYS A 1 307 ? 33.398 -15.085 -12.625 1.00 43.12 307 LYS A O 1
ATOM 2392 N N . GLY A 1 308 ? 32.843 -13.510 -11.129 1.00 39.50 308 GLY A N 1
ATOM 2393 C CA . GLY A 1 308 ? 33.360 -12.370 -11.887 1.00 39.50 308 GLY A CA 1
ATOM 2394 C C . GLY A 1 308 ? 32.494 -11.929 -13.069 1.00 39.50 308 GLY A C 1
ATOM 2395 O O . GLY A 1 308 ? 32.972 -11.164 -13.909 1.00 39.50 308 GLY A O 1
ATOM 2396 N N . VAL A 1 309 ? 31.234 -12.376 -13.154 1.00 39.59 309 VAL A N 1
ATOM 2397 C CA . VAL A 1 309 ? 30.289 -11.858 -14.152 1.00 39.59 309 VAL A CA 1
ATOM 2398 C C . VAL A 1 309 ? 30.038 -10.384 -13.845 1.00 39.59 309 VAL A C 1
ATOM 2400 O O . VAL A 1 309 ? 29.504 -10.035 -12.792 1.00 39.59 309 VAL A O 1
ATOM 2403 N N . LYS A 1 310 ? 30.446 -9.506 -14.766 1.00 41.66 310 LYS A N 1
ATOM 2404 C CA . LYS A 1 310 ? 30.155 -8.076 -14.668 1.00 41.66 310 LYS A CA 1
ATOM 2405 C C . LYS A 1 310 ? 28.650 -7.888 -14.810 1.00 41.66 310 LYS A C 1
ATOM 2407 O O . LYS A 1 310 ? 28.084 -8.230 -15.843 1.00 41.66 310 LYS A O 1
ATOM 2412 N N . GLN A 1 311 ? 28.017 -7.338 -13.782 1.00 48.38 311 GLN A N 1
ATOM 2413 C CA . GLN A 1 311 ? 26.673 -6.802 -13.920 1.00 48.38 311 GLN A CA 1
ATOM 2414 C C . GLN A 1 311 ? 26.751 -5.551 -14.779 1.00 48.38 311 GLN A C 1
ATOM 2416 O O . GLN A 1 311 ? 27.389 -4.565 -14.396 1.00 48.38 311 GLN A O 1
ATOM 2421 N N . ASP A 1 312 ? 26.112 -5.594 -15.943 1.00 41.47 312 ASP A N 1
ATOM 2422 C CA . ASP A 1 312 ? 25.796 -4.360 -16.635 1.00 41.47 312 ASP A CA 1
ATOM 2423 C C . ASP A 1 312 ? 24.843 -3.576 -15.734 1.00 41.47 312 ASP A C 1
ATOM 2425 O O . ASP A 1 312 ? 23.760 -4.046 -15.395 1.00 41.47 312 ASP A O 1
ATOM 2429 N N . ARG A 1 313 ? 25.256 -2.371 -15.328 1.00 46.06 313 ARG A N 1
ATOM 2430 C CA . ARG A 1 313 ? 24.480 -1.444 -14.479 1.00 46.06 313 ARG A CA 1
ATOM 2431 C C . ARG A 1 313 ? 23.262 -0.860 -15.207 1.00 46.06 313 ARG A C 1
ATOM 2433 O O . ARG A 1 313 ? 22.806 0.233 -14.886 1.00 46.06 313 ARG A O 1
ATOM 2440 N N . GLN A 1 314 ? 22.799 -1.530 -16.255 1.00 38.22 314 GLN A N 1
ATOM 2441 C CA . GLN A 1 314 ? 21.655 -1.117 -17.040 1.00 38.22 314 GLN A CA 1
ATOM 2442 C C . GLN A 1 314 ? 20.407 -1.654 -16.332 1.00 38.22 314 GLN A C 1
ATOM 2444 O O . GLN A 1 314 ? 20.274 -2.868 -16.179 1.00 38.22 314 GLN A O 1
ATOM 2449 N N . PRO A 1 315 ? 19.487 -0.783 -15.899 1.00 44.38 315 PRO A N 1
ATOM 2450 C CA . PRO A 1 315 ? 18.243 -1.193 -15.271 1.00 44.38 315 PRO A CA 1
ATOM 2451 C C . PRO A 1 315 ? 17.300 -1.775 -16.346 1.00 44.38 315 PRO A C 1
ATOM 2453 O O . PRO A 1 315 ? 16.382 -1.119 -16.826 1.00 44.38 315 PRO A O 1
ATOM 2456 N N . LEU A 1 316 ? 17.556 -3.006 -16.788 1.00 44.59 316 LEU A N 1
ATOM 2457 C CA . LEU A 1 316 ? 16.625 -3.824 -17.572 1.00 44.59 316 LEU A CA 1
ATOM 2458 C C . LEU A 1 316 ? 15.446 -4.264 -16.692 1.00 44.59 316 LEU A C 1
ATOM 2460 O O . LEU A 1 316 ? 15.525 -5.298 -16.045 1.00 44.59 316 LEU A O 1
ATOM 2464 N N . MET A 1 317 ? 14.375 -3.471 -16.625 1.00 58.00 317 MET A N 1
ATOM 2465 C CA . MET A 1 317 ? 13.177 -3.807 -15.832 1.00 58.00 317 MET A CA 1
ATOM 2466 C C . MET A 1 317 ? 12.703 -5.236 -16.092 1.00 58.00 317 MET A C 1
ATOM 2468 O O . MET A 1 317 ? 12.711 -5.670 -17.248 1.00 58.00 317 MET A O 1
ATOM 2472 N N . ASP A 1 318 ? 12.270 -5.942 -15.042 1.00 67.12 318 ASP A N 1
ATOM 2473 C CA . ASP A 1 318 ? 11.804 -7.321 -15.188 1.00 67.12 318 ASP A CA 1
ATOM 2474 C C . ASP A 1 318 ? 10.548 -7.341 -16.089 1.00 67.12 318 ASP A C 1
ATOM 2476 O O . ASP A 1 318 ? 9.508 -6.764 -15.734 1.00 67.12 318 ASP A O 1
ATOM 2480 N N . PRO A 1 319 ? 10.606 -7.992 -17.270 1.00 72.12 319 PRO A N 1
ATOM 2481 C CA . PRO A 1 319 ? 9.464 -8.099 -18.170 1.00 72.12 319 PRO A CA 1
ATOM 2482 C C . PRO A 1 319 ? 8.225 -8.721 -17.513 1.00 72.12 319 PRO A C 1
ATOM 2484 O O . PRO A 1 319 ? 7.115 -8.492 -17.997 1.00 72.12 319 PRO A O 1
ATOM 2487 N N . HIS A 1 320 ? 8.380 -9.490 -16.432 1.00 77.69 320 HIS A N 1
ATOM 2488 C CA . HIS A 1 320 ? 7.266 -10.054 -15.675 1.00 77.69 320 HIS A CA 1
ATOM 2489 C C . HIS A 1 320 ? 6.418 -8.977 -14.996 1.00 77.69 320 HIS A C 1
ATOM 2491 O O . HIS A 1 320 ? 5.195 -9.053 -15.084 1.00 77.69 320 HIS A O 1
ATOM 2497 N N . PHE A 1 321 ? 7.004 -7.916 -14.426 1.00 82.81 321 PHE A N 1
ATOM 2498 C CA . PHE A 1 321 ? 6.208 -6.814 -13.863 1.00 82.81 321 PHE A CA 1
ATOM 2499 C C . PHE A 1 321 ? 5.402 -6.098 -14.943 1.00 82.81 321 PHE A C 1
ATOM 2501 O O . PHE A 1 321 ? 4.220 -5.825 -14.754 1.00 82.81 321 PHE A O 1
ATOM 2508 N N . ILE A 1 322 ? 5.998 -5.862 -16.114 1.00 85.94 322 ILE A N 1
ATOM 2509 C CA . ILE A 1 322 ? 5.287 -5.257 -17.246 1.00 85.94 322 ILE A CA 1
ATOM 2510 C C . ILE A 1 322 ? 4.118 -6.149 -17.679 1.00 85.94 322 ILE A C 1
ATOM 2512 O O . ILE A 1 322 ? 2.991 -5.667 -17.795 1.00 85.94 322 ILE A O 1
ATOM 2516 N N . LYS A 1 323 ? 4.357 -7.454 -17.865 1.00 85.75 323 LYS A N 1
ATOM 2517 C CA . LYS A 1 323 ? 3.307 -8.429 -18.203 1.00 85.75 323 LYS A CA 1
ATOM 2518 C C . LYS A 1 323 ? 2.201 -8.455 -17.149 1.00 85.75 323 LYS A C 1
ATOM 2520 O O . LYS A 1 323 ? 1.029 -8.473 -17.514 1.00 85.75 323 LYS A O 1
ATOM 2525 N N . PHE A 1 324 ? 2.555 -8.396 -15.869 1.00 89.56 324 PHE A N 1
ATOM 2526 C CA . PHE A 1 324 ? 1.599 -8.387 -14.769 1.00 89.56 324 PHE A CA 1
ATOM 2527 C C . PHE A 1 324 ? 0.786 -7.102 -14.691 1.00 89.56 324 PHE A C 1
ATOM 2529 O O . PHE A 1 324 ? -0.403 -7.173 -14.412 1.00 89.56 324 PHE A O 1
ATOM 2536 N N . ILE A 1 325 ? 1.377 -5.938 -14.980 1.00 90.94 325 ILE A N 1
ATOM 2537 C CA . ILE A 1 325 ? 0.661 -4.654 -15.072 1.00 90.94 325 ILE A CA 1
ATOM 2538 C C . ILE A 1 325 ? -0.270 -4.633 -16.285 1.00 90.94 325 ILE A C 1
ATOM 2540 O O . ILE A 1 325 ? -1.375 -4.082 -16.228 1.00 90.94 325 ILE A O 1
ATOM 2544 N N . MET A 1 326 ? 0.142 -5.246 -17.390 1.00 87.50 326 MET A N 1
ATOM 2545 C CA . MET A 1 326 ? -0.673 -5.312 -18.596 1.00 87.50 326 MET A CA 1
ATOM 2546 C C . MET A 1 326 ? -1.843 -6.285 -18.431 1.00 87.50 326 MET A C 1
ATOM 2548 O O . MET A 1 326 ? -2.983 -5.895 -18.679 1.00 87.50 326 MET A O 1
ATOM 2552 N N . GLY A 1 327 ? -1.594 -7.505 -17.952 1.00 85.12 327 GLY A N 1
ATOM 2553 C CA . GLY A 1 327 ? -2.567 -8.597 -18.005 1.00 85.12 327 GLY A CA 1
ATOM 2554 C C . GLY A 1 327 ? -2.827 -9.073 -19.440 1.00 85.12 327 GLY A C 1
ATOM 2555 O O . GLY A 1 327 ? -2.196 -8.615 -20.398 1.00 85.12 327 GLY A O 1
ATOM 2556 N N . LYS A 1 328 ? -3.769 -10.007 -19.609 1.00 75.06 328 LYS A N 1
ATOM 2557 C CA . LYS A 1 328 ? -4.209 -10.474 -20.934 1.00 75.06 328 LYS A CA 1
ATOM 2558 C C . LYS A 1 328 ? -5.423 -9.649 -21.372 1.00 75.06 328 LYS A C 1
ATOM 2560 O O . LYS A 1 328 ? -6.508 -9.846 -20.843 1.00 75.06 328 LYS A O 1
ATOM 2565 N N . ASP A 1 329 ? -5.225 -8.771 -22.357 1.00 63.50 329 ASP A N 1
ATOM 2566 C CA . ASP A 1 329 ? -6.285 -8.020 -23.060 1.00 63.50 329 ASP A CA 1
ATOM 2567 C C . ASP A 1 329 ? -6.958 -6.882 -22.259 1.00 63.50 329 ASP A C 1
ATOM 2569 O O . ASP A 1 329 ? -8.179 -6.767 -22.165 1.00 63.50 329 ASP A O 1
ATOM 2573 N N . GLU A 1 330 ? -6.148 -6.014 -21.637 1.00 70.31 330 GLU A N 1
ATOM 2574 C CA . GLU A 1 330 ? -6.662 -5.003 -20.695 1.00 70.31 330 GLU A CA 1
ATOM 2575 C C . GLU A 1 330 ? -6.209 -3.573 -20.992 1.00 70.31 330 GLU A C 1
ATOM 2577 O O . GLU A 1 330 ? -6.341 -2.689 -20.148 1.00 70.31 330 GLU A O 1
ATOM 2582 N N . ALA A 1 331 ? -5.719 -3.308 -22.204 1.00 69.44 331 ALA A N 1
ATOM 2583 C CA . ALA A 1 331 ? -5.259 -1.990 -22.654 1.00 69.44 331 ALA A CA 1
ATOM 2584 C C . ALA A 1 331 ? -6.242 -0.844 -22.355 1.00 69.44 331 ALA A C 1
ATOM 2586 O O . ALA A 1 331 ? -5.846 0.251 -21.973 1.00 69.44 331 ALA A O 1
ATOM 2587 N N . LYS A 1 332 ? -7.548 -1.102 -22.466 1.00 79.38 332 LYS A N 1
ATOM 2588 C CA . LYS A 1 332 ? -8.593 -0.078 -22.307 1.00 79.38 332 LYS A CA 1
ATOM 2589 C C . LYS A 1 332 ? -9.102 0.093 -20.875 1.00 79.38 332 LYS A C 1
ATOM 2591 O O . LYS A 1 332 ? -9.859 1.023 -20.624 1.00 79.38 332 LYS A O 1
ATOM 2596 N N . LYS A 1 333 ? -8.716 -0.785 -19.945 1.00 89.00 333 LYS A N 1
ATOM 2597 C CA . LYS A 1 333 ? -9.189 -0.715 -18.558 1.00 89.00 333 LYS A CA 1
ATOM 2598 C C . LYS A 1 333 ? -8.443 0.358 -17.779 1.00 89.00 333 LYS A C 1
ATOM 2600 O O . LYS A 1 333 ? -7.219 0.478 -17.934 1.00 89.00 333 LYS A O 1
ATOM 2605 N N . ARG A 1 334 ? -9.168 1.063 -16.904 1.00 91.88 334 ARG A N 1
ATOM 2606 C CA . ARG A 1 334 ? -8.574 1.977 -15.917 1.00 91.88 334 ARG A CA 1
ATOM 2607 C C . ARG A 1 334 ? -7.723 1.172 -14.946 1.00 91.88 334 ARG A C 1
ATOM 2609 O O . ARG A 1 334 ? -8.141 0.093 -14.530 1.00 91.88 334 ARG A O 1
ATOM 2616 N N . LYS A 1 335 ? -6.536 1.666 -14.593 1.00 94.25 335 LYS A N 1
ATOM 2617 C CA . LYS A 1 335 ? -5.627 0.944 -13.693 1.00 94.25 335 LYS A CA 1
ATOM 2618 C C . LYS A 1 335 ? -5.154 1.832 -12.563 1.00 94.25 335 LYS A C 1
ATOM 2620 O O . LYS A 1 335 ? -4.705 2.947 -12.823 1.00 94.25 335 LYS A O 1
ATOM 2625 N N . VAL A 1 336 ? -5.211 1.297 -11.351 1.00 97.56 336 VAL A N 1
ATOM 2626 C CA . VAL A 1 336 ? -4.506 1.830 -10.184 1.00 97.56 336 VAL A CA 1
ATOM 2627 C C . VAL A 1 336 ? -3.530 0.775 -9.707 1.00 97.56 336 VAL A C 1
ATOM 2629 O O . VAL A 1 336 ? -3.902 -0.390 -9.573 1.00 97.56 336 VAL A O 1
ATOM 2632 N N . ILE A 1 337 ? -2.295 1.186 -9.454 1.00 97.50 337 ILE A N 1
ATOM 2633 C CA . ILE A 1 337 ? -1.260 0.329 -8.890 1.00 97.50 337 ILE A CA 1
ATOM 2634 C C . ILE A 1 337 ? -0.780 0.956 -7.595 1.00 97.50 337 ILE A C 1
ATOM 2636 O O . ILE A 1 337 ? -0.310 2.086 -7.614 1.00 97.50 337 ILE A O 1
ATOM 2640 N N . ILE A 1 338 ? -0.884 0.224 -6.496 1.00 98.00 338 ILE A N 1
ATOM 2641 C CA . ILE A 1 338 ? -0.201 0.535 -5.245 1.00 98.00 338 ILE A CA 1
ATOM 2642 C C . ILE A 1 338 ? 1.120 -0.227 -5.285 1.00 98.00 338 ILE A C 1
ATOM 2644 O O . ILE A 1 338 ? 1.095 -1.441 -5.485 1.00 98.00 338 ILE A O 1
ATOM 2648 N N . ALA A 1 339 ? 2.244 0.470 -5.147 1.00 94.25 339 ALA A N 1
ATOM 2649 C CA . ALA A 1 339 ? 3.564 -0.130 -5.312 1.00 94.25 339 ALA A CA 1
ATOM 2650 C C . ALA A 1 339 ? 4.572 0.366 -4.284 1.00 94.25 339 ALA A C 1
ATOM 2652 O O . ALA A 1 339 ? 4.503 1.519 -3.857 1.00 94.25 339 ALA A O 1
ATOM 2653 N N . ASP A 1 340 ? 5.524 -0.502 -3.953 1.00 92.06 340 ASP A N 1
ATOM 2654 C CA . ASP A 1 340 ? 6.731 -0.154 -3.209 1.00 92.06 340 ASP A CA 1
ATOM 2655 C C . ASP A 1 340 ? 7.457 1.049 -3.829 1.00 92.06 340 ASP A C 1
ATOM 2657 O O . ASP A 1 340 ? 7.675 1.128 -5.044 1.00 92.06 340 ASP A O 1
ATOM 2661 N N . ALA A 1 341 ? 7.818 1.991 -2.965 1.00 88.75 341 ALA A N 1
ATOM 2662 C CA . A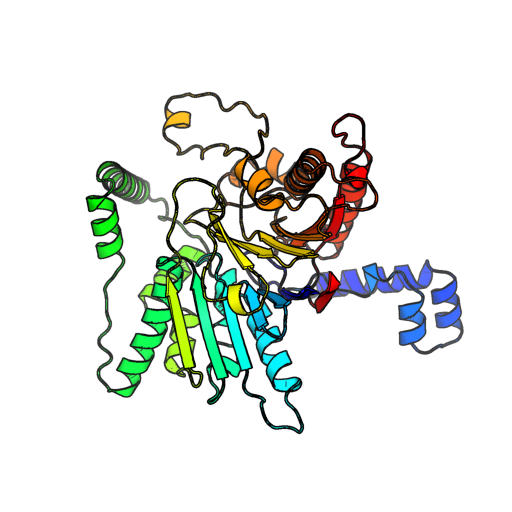LA A 1 341 ? 8.583 3.180 -3.293 1.00 88.75 341 ALA A CA 1
ATOM 2663 C C . ALA A 1 341 ? 9.512 3.558 -2.130 1.00 88.75 341 ALA A C 1
ATOM 2665 O O . ALA A 1 341 ? 9.643 4.735 -1.782 1.00 88.75 341 ALA A O 1
ATOM 2666 N N . HIS A 1 342 ? 10.125 2.555 -1.495 1.00 93.19 342 HIS A N 1
ATOM 2667 C CA . HIS A 1 342 ? 10.890 2.751 -0.263 1.00 93.19 342 HIS A CA 1
ATOM 2668 C C . HIS A 1 342 ? 12.064 3.724 -0.459 1.00 93.19 342 HIS A C 1
ATOM 2670 O O . HIS A 1 342 ? 12.381 4.537 0.422 1.00 93.19 342 HIS A O 1
ATOM 2676 N N . TRP A 1 343 ? 12.692 3.674 -1.639 1.00 92.44 343 TRP A N 1
ATOM 2677 C CA . TRP A 1 343 ? 13.889 4.438 -1.973 1.00 92.44 343 TRP A CA 1
ATOM 2678 C C . TRP A 1 343 ? 13.639 5.514 -3.035 1.00 92.44 343 TRP A C 1
ATOM 2680 O O . TRP A 1 343 ? 12.719 5.452 -3.848 1.00 92.44 343 TRP A O 1
ATOM 2690 N N . THR A 1 344 ? 14.521 6.505 -3.063 1.00 93.69 344 THR A N 1
ATOM 2691 C CA . THR A 1 344 ? 14.743 7.365 -4.235 1.00 93.69 344 THR A CA 1
ATOM 2692 C C . THR A 1 344 ? 15.801 6.748 -5.145 1.00 93.69 344 THR A C 1
ATOM 2694 O O . THR A 1 344 ? 16.640 5.959 -4.696 1.00 93.69 344 THR A O 1
ATOM 2697 N N . GLN A 1 345 ? 15.847 7.142 -6.420 1.00 88.19 345 GLN A N 1
ATOM 2698 C CA . GLN A 1 345 ? 16.892 6.658 -7.328 1.00 88.19 345 GLN A CA 1
ATOM 2699 C C . GLN A 1 345 ? 18.285 7.047 -6.836 1.00 88.19 345 GLN A C 1
ATOM 2701 O O . GLN A 1 345 ? 19.227 6.267 -6.937 1.00 88.19 345 GLN A O 1
ATOM 2706 N N . LYS A 1 346 ? 18.412 8.244 -6.259 1.00 88.19 346 LYS A N 1
ATOM 2707 C CA . LYS A 1 346 ? 19.670 8.727 -5.693 1.00 88.19 346 LYS A CA 1
ATOM 2708 C C . LYS A 1 346 ? 20.142 7.848 -4.536 1.00 88.19 346 LYS A C 1
ATOM 2710 O O . LYS A 1 346 ? 21.327 7.526 -4.477 1.00 88.19 346 LYS A O 1
ATOM 2715 N N . GLU A 1 347 ? 19.252 7.469 -3.621 1.00 87.19 347 GLU A N 1
ATOM 2716 C CA . GLU A 1 347 ? 19.581 6.527 -2.542 1.00 87.19 347 GLU A CA 1
ATOM 2717 C C . GLU A 1 347 ? 20.013 5.186 -3.133 1.00 87.19 347 GLU A C 1
ATOM 2719 O O . GLU A 1 347 ? 21.101 4.710 -2.820 1.00 87.19 347 GLU A O 1
ATOM 2724 N N . TYR A 1 348 ? 19.238 4.648 -4.076 1.00 81.62 348 TYR A N 1
ATOM 2725 C CA . TYR A 1 348 ? 19.549 3.384 -4.739 1.00 81.62 348 TYR A CA 1
ATOM 2726 C C . TYR A 1 348 ? 20.920 3.401 -5.439 1.00 81.62 348 TYR A C 1
ATOM 2728 O O . TYR A 1 348 ? 21.684 2.445 -5.330 1.00 81.62 348 TYR A O 1
ATOM 2736 N N . ASP A 1 349 ? 21.289 4.497 -6.102 1.00 79.31 349 ASP A N 1
ATOM 2737 C CA . ASP A 1 349 ? 22.575 4.630 -6.800 1.00 79.31 349 ASP A CA 1
ATOM 2738 C C . ASP A 1 349 ? 23.766 4.838 -5.849 1.00 79.31 349 ASP A C 1
ATOM 2740 O O . ASP A 1 349 ? 24.894 4.445 -6.161 1.00 79.31 349 ASP A O 1
ATOM 2744 N N . THR A 1 350 ? 23.542 5.488 -4.703 1.00 77.38 350 THR A N 1
ATOM 2745 C CA . THR A 1 350 ? 24.613 5.883 -3.769 1.00 77.38 350 THR A CA 1
ATOM 2746 C C . THR A 1 350 ? 24.796 4.924 -2.596 1.00 77.38 350 THR A C 1
ATOM 2748 O O . THR A 1 350 ? 25.840 4.968 -1.942 1.00 77.38 350 THR A O 1
ATOM 2751 N N . MET A 1 351 ? 23.832 4.035 -2.349 1.00 76.38 351 MET A N 1
ATOM 2752 C CA . MET A 1 351 ? 23.823 3.096 -1.227 1.00 76.38 351 MET A CA 1
ATOM 2753 C C . MET A 1 351 ? 23.784 1.641 -1.724 1.00 76.38 351 MET A C 1
ATOM 2755 O O . MET A 1 351 ? 22.791 0.947 -1.536 1.00 76.38 351 MET A O 1
ATOM 2759 N N . PRO A 1 352 ? 24.867 1.112 -2.321 1.00 66.81 352 PRO A N 1
ATOM 2760 C CA . PRO A 1 352 ? 24.868 -0.231 -2.918 1.00 66.81 352 PRO A CA 1
ATOM 2761 C C . PRO A 1 352 ? 24.591 -1.376 -1.927 1.00 66.81 352 PRO A C 1
ATOM 2763 O O . PRO A 1 352 ? 24.376 -2.510 -2.342 1.00 66.81 352 PRO A O 1
ATOM 2766 N N . TRP A 1 353 ? 24.620 -1.119 -0.615 1.00 68.69 353 TRP A N 1
ATOM 2767 C CA . TRP A 1 353 ? 24.290 -2.117 0.405 1.00 68.69 353 TRP A CA 1
ATOM 2768 C C . TRP A 1 353 ? 22.787 -2.377 0.562 1.00 68.69 353 TRP A C 1
ATOM 2770 O O . TRP A 1 353 ? 22.456 -3.384 1.180 1.00 68.69 353 TRP A O 1
ATOM 2780 N N . ILE A 1 354 ? 21.908 -1.513 0.029 1.00 67.69 354 ILE A N 1
ATOM 2781 C CA . ILE A 1 354 ? 20.445 -1.720 0.057 1.00 67.69 354 ILE A CA 1
ATOM 2782 C C . ILE A 1 354 ? 19.956 -2.596 -1.106 1.00 67.69 354 ILE A C 1
ATOM 2784 O O . ILE A 1 354 ? 18.795 -2.984 -1.147 1.00 67.69 354 ILE A O 1
ATOM 2788 N N . HIS A 1 355 ? 20.827 -2.908 -2.073 1.00 72.12 355 HIS A N 1
ATOM 2789 C CA . HIS A 1 355 ? 20.487 -3.800 -3.184 1.00 72.12 355 HIS A CA 1
ATOM 2790 C C . HIS A 1 355 ? 20.318 -5.234 -2.685 1.00 72.12 355 HIS A C 1
ATOM 2792 O O . HIS A 1 355 ? 21.130 -5.743 -1.906 1.00 72.12 355 HIS A O 1
ATOM 2798 N N . GLY A 1 356 ? 19.282 -5.903 -3.173 1.00 67.25 356 GLY A N 1
ATOM 2799 C CA . GLY A 1 356 ? 18.848 -7.209 -2.704 1.00 67.25 356 GLY A CA 1
ATOM 2800 C C . GLY A 1 356 ? 18.041 -7.165 -1.407 1.00 67.25 356 GLY A C 1
ATOM 2801 O O . GLY A 1 356 ? 17.773 -8.234 -0.870 1.00 67.25 356 GLY A O 1
ATOM 2802 N N . TRP A 1 357 ? 17.681 -5.986 -0.884 1.00 75.81 357 TRP A N 1
ATOM 2803 C CA . TRP A 1 357 ? 16.758 -5.879 0.257 1.00 75.81 357 TRP A CA 1
ATOM 2804 C C . TRP A 1 357 ? 15.301 -6.003 -0.181 1.00 75.81 357 TRP A C 1
ATOM 2806 O O . TRP A 1 357 ? 14.442 -6.147 0.672 1.00 75.81 357 TRP A O 1
ATOM 2816 N N . GLY A 1 358 ? 15.027 -5.998 -1.491 1.00 78.19 358 GLY A N 1
ATOM 2817 C CA . GLY A 1 358 ? 13.678 -6.214 -2.002 1.00 78.19 358 GLY A CA 1
ATOM 2818 C C . GLY A 1 358 ? 12.841 -4.947 -2.112 1.00 78.19 358 GLY A C 1
ATOM 2819 O O . GLY A 1 358 ? 11.634 -5.054 -2.226 1.00 78.19 358 GLY A O 1
ATOM 2820 N N . HIS A 1 359 ? 13.446 -3.761 -2.156 1.00 87.50 359 HIS A N 1
ATOM 2821 C CA . HIS A 1 359 ? 12.715 -2.509 -2.363 1.00 87.50 359 HIS A CA 1
ATOM 2822 C C . HIS A 1 359 ? 13.262 -1.717 -3.546 1.00 87.50 359 HIS A C 1
ATOM 2824 O O . HIS A 1 359 ? 14.464 -1.738 -3.831 1.00 87.50 359 HIS A O 1
ATOM 2830 N N . SER A 1 360 ? 12.387 -0.975 -4.219 1.00 82.75 360 SER A N 1
ATOM 2831 C CA . SER A 1 360 ? 12.737 -0.220 -5.426 1.00 82.75 360 SER A CA 1
ATOM 2832 C C . SER A 1 360 ? 12.824 1.271 -5.187 1.00 82.75 360 SER A C 1
ATOM 2834 O O . SER A 1 360 ? 12.328 1.801 -4.192 1.00 82.75 360 SER A O 1
ATOM 2836 N N . SER A 1 361 ? 13.415 1.969 -6.159 1.00 90.44 361 SER A N 1
ATOM 2837 C CA . SER A 1 361 ? 13.192 3.402 -6.244 1.00 90.44 361 SER A CA 1
ATOM 2838 C C . SER A 1 361 ? 11.804 3.727 -6.803 1.00 90.44 361 SER A C 1
ATOM 2840 O O . SER A 1 361 ? 11.304 3.060 -7.718 1.00 90.44 361 SER A O 1
ATOM 2842 N N . ALA A 1 362 ? 11.207 4.810 -6.307 1.00 93.31 362 ALA A N 1
ATOM 2843 C CA . ALA A 1 362 ? 9.986 5.383 -6.868 1.00 93.31 362 ALA A CA 1
ATOM 2844 C C . ALA A 1 362 ? 10.115 5.647 -8.384 1.00 93.31 362 ALA A C 1
ATOM 2846 O O . ALA A 1 362 ? 9.207 5.362 -9.167 1.00 93.31 362 ALA A O 1
ATOM 2847 N N . GLU A 1 363 ? 11.268 6.153 -8.821 1.00 92.25 363 GLU A N 1
ATOM 2848 C CA . GLU A 1 363 ? 11.575 6.463 -10.216 1.00 92.25 363 GLU A CA 1
ATOM 2849 C C . GLU A 1 363 ? 11.613 5.212 -11.105 1.00 92.25 363 GLU A C 1
ATOM 2851 O O . GLU A 1 363 ? 11.058 5.226 -12.208 1.00 92.25 363 GLU A O 1
ATOM 2856 N N . GLN A 1 364 ? 12.233 4.119 -10.638 1.00 87.81 364 GLN A N 1
ATOM 2857 C CA . GLN A 1 364 ? 12.237 2.832 -11.347 1.00 87.81 364 GLN A CA 1
ATOM 2858 C C . GLN A 1 364 ? 10.814 2.326 -11.557 1.00 87.81 364 GLN A C 1
ATOM 2860 O O . GLN A 1 364 ? 10.465 1.880 -12.657 1.00 87.81 364 GLN A O 1
ATOM 2865 N N . PHE A 1 365 ? 9.978 2.431 -10.524 1.00 91.50 365 PHE A N 1
ATOM 2866 C CA . PHE A 1 365 ? 8.603 1.972 -10.615 1.00 91.50 365 PHE A CA 1
ATOM 2867 C C . PHE A 1 365 ? 7.772 2.823 -11.580 1.00 91.50 365 PHE A C 1
ATOM 2869 O O . PHE A 1 365 ? 7.108 2.285 -12.468 1.00 91.50 365 PHE A O 1
ATOM 2876 N N . LEU A 1 366 ? 7.855 4.154 -11.484 1.00 93.88 366 LEU A N 1
ATOM 2877 C CA . LEU A 1 366 ? 7.162 5.065 -12.403 1.00 93.88 366 LEU A CA 1
ATOM 2878 C C . LEU A 1 366 ? 7.575 4.824 -13.859 1.00 93.88 366 LEU A C 1
ATOM 2880 O O . LEU A 1 366 ? 6.727 4.815 -14.755 1.00 93.88 366 LEU A O 1
ATOM 2884 N N . PHE A 1 367 ? 8.862 4.566 -14.103 1.00 90.56 367 PHE A N 1
ATOM 2885 C CA . PHE A 1 367 ? 9.348 4.199 -15.429 1.00 90.56 367 PHE A CA 1
ATOM 2886 C C . PHE A 1 367 ? 8.783 2.848 -15.898 1.00 90.56 367 PHE A C 1
ATOM 2888 O O . PHE A 1 367 ? 8.350 2.732 -17.047 1.00 90.56 367 PHE A O 1
ATOM 2895 N N . THR A 1 368 ? 8.713 1.846 -15.018 1.00 88.56 368 THR A N 1
ATOM 2896 C CA . THR A 1 368 ? 8.112 0.529 -15.304 1.00 88.56 368 THR A CA 1
ATOM 2897 C C . THR A 1 368 ? 6.633 0.644 -15.656 1.00 88.56 368 THR A C 1
ATOM 2899 O O . THR A 1 368 ? 6.194 0.110 -16.677 1.00 88.56 368 THR A O 1
ATOM 2902 N N . ALA A 1 369 ? 5.867 1.399 -14.869 1.00 92.25 369 ALA A N 1
ATOM 2903 C CA . ALA A 1 369 ? 4.455 1.651 -15.123 1.00 92.25 369 ALA A CA 1
ATOM 2904 C C . ALA A 1 369 ? 4.243 2.401 -16.449 1.00 92.25 369 ALA A C 1
ATOM 2906 O O . ALA A 1 369 ? 3.372 2.024 -17.234 1.00 92.25 369 ALA A O 1
ATOM 2907 N N . ALA A 1 370 ? 5.081 3.398 -16.759 1.00 92.06 370 ALA A N 1
ATOM 2908 C CA . ALA A 1 370 ? 5.041 4.101 -18.041 1.00 92.06 370 ALA A CA 1
ATOM 2909 C C . ALA A 1 370 ? 5.366 3.174 -19.223 1.00 92.06 370 ALA A C 1
ATOM 2911 O O . ALA A 1 370 ? 4.699 3.227 -20.258 1.00 92.06 370 ALA A O 1
ATOM 2912 N N . MET A 1 371 ? 6.345 2.276 -19.071 1.00 88.38 371 MET A N 1
ATOM 2913 C CA . MET A 1 371 ? 6.628 1.254 -20.079 1.00 88.38 371 MET A CA 1
ATOM 2914 C C . MET A 1 371 ? 5.456 0.299 -20.273 1.00 88.38 371 MET A C 1
ATOM 2916 O O . MET A 1 371 ? 5.128 -0.006 -21.420 1.00 88.38 371 MET A O 1
ATOM 2920 N N . ALA A 1 372 ? 4.807 -0.150 -19.201 1.00 89.62 372 ALA A N 1
ATOM 2921 C CA . ALA A 1 372 ? 3.640 -1.018 -19.293 1.00 89.62 372 ALA A CA 1
ATOM 2922 C C . ALA A 1 372 ? 2.454 -0.318 -19.972 1.00 89.62 372 ALA A C 1
ATOM 2924 O O . ALA A 1 372 ? 1.859 -0.877 -20.892 1.00 89.62 372 ALA A O 1
ATOM 2925 N N . ALA A 1 373 ? 2.169 0.931 -19.599 1.00 90.19 373 ALA A N 1
ATOM 2926 C CA . ALA A 1 373 ? 1.161 1.767 -20.248 1.00 90.19 373 ALA A CA 1
ATOM 2927 C C . ALA A 1 373 ? 1.444 1.928 -21.751 1.00 90.19 373 ALA A C 1
ATOM 2929 O O . ALA A 1 373 ? 0.561 1.701 -22.577 1.00 90.19 373 ALA A O 1
ATOM 2930 N N . LYS A 1 374 ? 2.692 2.232 -22.125 1.00 87.19 374 LYS A N 1
ATOM 2931 C CA . LYS A 1 374 ? 3.106 2.317 -23.530 1.00 87.19 374 LYS A CA 1
ATOM 2932 C C . LYS A 1 374 ? 2.878 0.997 -24.277 1.00 87.19 374 LYS A C 1
ATOM 2934 O O . LYS A 1 374 ? 2.315 1.018 -25.367 1.00 87.19 374 LYS A O 1
ATOM 2939 N N . HIS A 1 375 ? 3.322 -0.138 -23.731 1.00 83.81 375 HIS A N 1
ATOM 2940 C CA . HIS A 1 375 ? 3.158 -1.448 -24.383 1.00 83.81 375 HIS A CA 1
ATOM 2941 C C . HIS A 1 375 ? 1.687 -1.845 -24.528 1.00 83.81 375 HIS A C 1
ATOM 2943 O O . HIS A 1 375 ? 1.319 -2.488 -25.507 1.00 83.81 375 HIS A O 1
ATOM 2949 N N . ALA A 1 376 ? 0.845 -1.425 -23.586 1.00 81.69 376 ALA A N 1
ATOM 2950 C CA . ALA A 1 376 ? -0.597 -1.589 -23.667 1.00 81.69 376 ALA A CA 1
ATOM 2951 C C . ALA A 1 376 ? -1.261 -0.655 -24.697 1.00 81.69 376 ALA A C 1
ATOM 2953 O O . ALA A 1 376 ? -2.447 -0.802 -24.965 1.00 81.69 376 ALA A O 1
ATOM 2954 N N . GLY A 1 377 ? -0.532 0.297 -25.289 1.00 78.75 377 GLY A N 1
ATOM 2955 C CA . GLY A 1 377 ? -1.118 1.308 -26.169 1.00 78.75 377 GLY A CA 1
ATOM 2956 C C . GLY A 1 377 ? -2.018 2.293 -25.418 1.00 78.75 377 GLY A C 1
ATOM 2957 O O . GLY A 1 377 ? -2.954 2.836 -26.006 1.00 78.75 377 GLY A O 1
ATOM 2958 N N . ASN A 1 378 ? -1.773 2.506 -24.120 1.00 77.88 378 ASN A N 1
ATOM 2959 C CA . ASN A 1 378 ? -2.514 3.487 -23.339 1.00 77.88 378 ASN A CA 1
ATOM 2960 C C . ASN A 1 378 ? -2.248 4.892 -23.889 1.00 77.88 378 ASN A C 1
ATOM 2962 O O . ASN A 1 378 ? -1.103 5.329 -24.010 1.00 77.88 378 ASN A O 1
ATOM 2966 N N . MET A 1 379 ? -3.335 5.589 -24.202 1.00 67.88 379 MET A N 1
ATOM 2967 C CA . MET A 1 379 ? -3.334 6.974 -24.669 1.00 67.88 379 MET A CA 1
ATOM 2968 C C . MET A 1 379 ? -3.352 7.942 -23.471 1.00 67.88 379 MET A C 1
ATOM 2970 O O . MET A 1 379 ? -3.679 7.513 -22.360 1.00 67.88 379 MET A O 1
ATOM 2974 N N . PRO A 1 380 ? -3.084 9.248 -23.672 1.00 75.06 380 PRO A N 1
ATOM 2975 C CA . PRO A 1 380 ? -3.124 10.259 -22.606 1.00 75.06 380 PRO A CA 1
ATOM 2976 C C . PRO A 1 380 ? -4.409 10.278 -21.768 1.00 75.06 380 PRO A C 1
ATOM 2978 O O . PRO A 1 380 ? -4.368 10.646 -20.598 1.00 75.06 380 PRO A O 1
ATOM 2981 N N . ASP A 1 381 ? -5.532 9.844 -22.338 1.00 80.62 381 ASP A N 1
ATOM 2982 C CA . ASP A 1 381 ? -6.827 9.810 -21.651 1.00 80.62 381 ASP A CA 1
ATOM 2983 C C . ASP A 1 381 ? -7.064 8.509 -20.854 1.00 80.62 381 ASP A C 1
ATOM 2985 O O . ASP A 1 381 ? -8.078 8.375 -20.175 1.00 80.62 381 ASP A O 1
ATOM 2989 N N . ASN A 1 382 ? -6.134 7.545 -20.907 1.00 85.69 382 ASN A N 1
ATOM 2990 C CA . ASN A 1 382 ? -6.187 6.279 -20.165 1.00 85.69 382 ASN A CA 1
ATOM 2991 C C . ASN A 1 382 ? -4.840 5.944 -19.499 1.00 85.69 382 ASN A C 1
ATOM 2993 O O . ASN A 1 382 ? -4.286 4.853 -19.660 1.00 85.69 382 ASN A O 1
ATOM 2997 N N . LYS A 1 383 ? -4.279 6.908 -18.768 1.00 92.75 383 LYS A N 1
ATOM 2998 C CA . LYS A 1 383 ? -3.029 6.732 -18.016 1.00 92.75 383 LYS A CA 1
ATOM 2999 C C . LYS A 1 383 ? -3.193 5.711 -16.889 1.00 92.75 383 LYS A C 1
ATOM 3001 O O . LYS A 1 383 ? -4.265 5.587 -16.299 1.00 92.75 383 LYS A O 1
ATOM 3006 N N . ILE A 1 384 ? -2.112 5.006 -16.564 1.00 95.19 384 ILE A N 1
ATOM 3007 C CA . ILE A 1 384 ? -2.055 4.187 -15.345 1.00 95.19 384 ILE A CA 1
ATOM 3008 C C . ILE A 1 384 ? -1.863 5.125 -14.153 1.00 95.19 384 ILE A C 1
ATOM 3010 O O . ILE A 1 384 ? -0.960 5.959 -14.176 1.00 95.19 384 ILE A O 1
ATOM 3014 N N . HIS A 1 385 ? -2.692 4.992 -13.120 1.00 97.06 385 HIS A N 1
ATOM 3015 C CA . HIS A 1 385 ? -2.516 5.733 -11.878 1.00 97.06 385 HIS A CA 1
ATOM 3016 C C . HIS A 1 385 ? -1.637 4.940 -10.904 1.00 97.06 385 HIS A C 1
ATOM 3018 O O . HIS A 1 385 ? -1.941 3.792 -10.587 1.00 97.06 385 HIS A O 1
ATOM 3024 N N . VAL A 1 386 ? -0.543 5.535 -10.440 1.00 97.94 386 VAL A N 1
ATOM 3025 C CA . VAL A 1 386 ? 0.430 4.904 -9.541 1.00 97.94 386 VAL A CA 1
ATOM 3026 C C . VAL A 1 386 ? 0.371 5.550 -8.160 1.00 97.94 386 VAL A C 1
ATOM 3028 O O . VAL A 1 386 ? 0.532 6.756 -8.015 1.00 97.94 386 VAL A O 1
ATOM 3031 N N . VAL A 1 387 ? 0.186 4.734 -7.135 1.00 98.19 387 VAL A N 1
ATOM 3032 C CA . VAL A 1 387 ? 0.168 5.119 -5.728 1.00 98.19 387 VAL A CA 1
ATOM 3033 C C . VAL A 1 387 ? 1.431 4.554 -5.084 1.00 98.19 387 VAL A C 1
ATOM 3035 O O . VAL A 1 387 ? 1.517 3.364 -4.787 1.00 98.19 387 VAL A O 1
ATOM 3038 N N . LEU A 1 388 ? 2.433 5.408 -4.914 1.00 97.62 388 LEU A N 1
ATOM 3039 C CA . LEU A 1 388 ? 3.745 5.043 -4.378 1.00 97.62 388 LEU A CA 1
ATOM 3040 C C . LEU A 1 388 ? 3.667 4.922 -2.854 1.00 97.62 388 LEU A C 1
ATOM 3042 O O . LEU A 1 388 ? 3.347 5.901 -2.181 1.00 97.62 388 LEU A O 1
ATOM 3046 N N . SER A 1 389 ? 3.924 3.740 -2.308 1.00 96.38 389 SER A N 1
ATOM 3047 C CA . SER A 1 389 ? 3.741 3.408 -0.894 1.00 96.38 389 SER A CA 1
ATOM 3048 C C . SER A 1 389 ? 4.974 2.723 -0.294 1.00 96.38 389 SER A C 1
ATOM 3050 O O . SER A 1 389 ? 6.067 2.866 -0.828 1.00 96.38 389 SER A O 1
ATOM 3052 N N . HIS A 1 390 ? 4.810 2.039 0.847 1.00 96.12 390 HIS A N 1
ATOM 3053 C CA . HIS A 1 390 ? 5.911 1.469 1.632 1.00 96.12 390 HIS A CA 1
ATOM 3054 C C . HIS A 1 390 ? 6.997 2.509 1.947 1.00 96.12 390 HIS A C 1
ATOM 3056 O O . HIS A 1 390 ? 8.188 2.301 1.745 1.00 96.12 390 HIS A O 1
ATOM 3062 N N . HIS A 1 391 ? 6.574 3.697 2.395 1.00 95.81 391 HIS A N 1
ATOM 3063 C CA . HIS A 1 391 ? 7.515 4.792 2.643 1.00 95.81 391 HIS A CA 1
ATOM 3064 C C . HIS A 1 391 ? 8.521 4.376 3.716 1.00 95.81 391 HIS A C 1
ATOM 3066 O O . HIS A 1 391 ? 8.109 3.912 4.780 1.00 95.81 391 HIS A O 1
ATOM 3072 N N . ASP A 1 392 ? 9.810 4.630 3.493 1.00 94.06 392 ASP A N 1
ATOM 3073 C CA . ASP A 1 392 ? 10.842 4.451 4.521 1.00 94.06 392 ASP A CA 1
ATOM 3074 C C . ASP A 1 392 ? 10.416 5.173 5.817 1.00 94.06 392 ASP A C 1
ATOM 3076 O O . ASP A 1 392 ? 10.119 6.381 5.792 1.00 94.06 392 ASP A O 1
ATOM 3080 N N . PRO A 1 393 ? 10.354 4.469 6.962 1.00 91.81 393 PRO A N 1
ATOM 3081 C CA . PRO A 1 393 ? 10.062 5.061 8.264 1.00 91.81 393 PRO A CA 1
ATOM 3082 C C . PRO A 1 393 ? 10.908 6.288 8.558 1.00 91.81 393 PRO A C 1
ATOM 3084 O O . PRO A 1 393 ? 10.428 7.275 9.103 1.00 91.81 393 PRO A O 1
ATOM 3087 N N . ASN A 1 394 ? 12.174 6.308 8.169 1.00 90.38 394 ASN A N 1
ATOM 3088 C CA . ASN A 1 394 ? 13.060 7.406 8.521 1.00 90.38 394 ASN A CA 1
ATOM 3089 C C . ASN A 1 394 ? 12.738 8.706 7.773 1.00 90.38 394 ASN A C 1
ATOM 3091 O O . ASN A 1 394 ? 13.113 9.779 8.255 1.00 90.38 394 ASN A O 1
ATOM 3095 N N . LYS A 1 395 ? 11.952 8.647 6.693 1.00 91.38 395 LYS A N 1
ATOM 3096 C CA . LYS A 1 395 ? 11.506 9.815 5.930 1.00 91.38 395 LYS A CA 1
ATOM 3097 C C . LYS A 1 395 ? 10.310 10.494 6.611 1.00 91.38 395 LYS A C 1
ATOM 3099 O O . LYS A 1 395 ? 9.191 9.974 6.629 1.00 91.38 395 LYS A O 1
ATOM 3104 N N . SER A 1 396 ? 10.555 11.685 7.164 1.00 90.69 396 SER A N 1
ATOM 3105 C CA . SER A 1 396 ? 9.498 12.571 7.671 1.00 90.69 396 SER A CA 1
ATOM 3106 C C . SER A 1 396 ? 8.590 13.055 6.539 1.00 90.69 396 SER A C 1
ATOM 3108 O O . SER A 1 396 ? 8.978 13.030 5.371 1.00 90.69 396 SER A O 1
ATOM 3110 N N . ASP A 1 397 ? 7.409 13.573 6.872 1.00 90.00 397 ASP A N 1
ATOM 3111 C CA . ASP A 1 397 ? 6.484 14.143 5.883 1.00 90.00 397 ASP A CA 1
ATOM 3112 C C . ASP A 1 397 ? 7.136 15.207 5.005 1.00 90.00 397 ASP A C 1
ATOM 3114 O O . ASP A 1 397 ? 7.024 15.160 3.788 1.00 90.00 397 ASP A O 1
ATOM 3118 N N . ARG A 1 398 ? 7.908 16.109 5.614 1.00 87.12 398 ARG A N 1
ATOM 3119 C CA . ARG A 1 398 ? 8.643 17.145 4.888 1.00 87.12 398 ARG A CA 1
ATOM 3120 C C . ARG A 1 398 ? 9.679 16.562 3.927 1.00 87.12 398 ARG A C 1
ATOM 3122 O O . ARG A 1 398 ? 9.977 17.159 2.896 1.00 87.12 398 ARG A O 1
ATOM 3129 N N . THR A 1 399 ? 10.273 15.427 4.283 1.00 91.62 399 THR A N 1
ATOM 3130 C CA . THR A 1 399 ? 11.208 14.716 3.403 1.00 91.62 399 THR A CA 1
ATOM 3131 C C . THR A 1 399 ? 10.458 14.086 2.234 1.00 91.62 399 THR A C 1
ATOM 3133 O O . THR A 1 399 ? 10.894 14.232 1.098 1.00 91.62 399 THR A O 1
ATOM 3136 N N . LEU A 1 400 ? 9.309 13.457 2.493 1.00 93.50 400 LEU A N 1
ATOM 3137 C CA . LEU A 1 400 ? 8.448 12.888 1.454 1.00 93.50 400 LEU A CA 1
ATOM 3138 C C . LEU A 1 400 ? 7.890 13.959 0.508 1.00 93.50 400 LEU A C 1
ATOM 3140 O O . LEU A 1 400 ? 7.866 13.737 -0.696 1.00 93.50 400 LEU A O 1
ATOM 3144 N N . ASP A 1 401 ? 7.529 15.141 1.009 1.00 91.38 401 ASP A N 1
ATOM 3145 C CA . ASP A 1 401 ? 7.099 16.265 0.168 1.00 91.38 401 ASP A CA 1
ATOM 3146 C C . ASP A 1 401 ? 8.212 16.724 -0.784 1.00 91.38 401 ASP A C 1
ATOM 3148 O O . ASP A 1 401 ? 7.962 16.924 -1.970 1.00 91.38 401 ASP A O 1
ATOM 3152 N N . LYS A 1 402 ? 9.459 16.818 -0.303 1.00 92.38 402 LYS A N 1
ATOM 3153 C CA . LYS A 1 402 ? 10.615 17.130 -1.162 1.00 92.38 402 LYS A CA 1
ATOM 3154 C C . LYS A 1 402 ? 10.860 16.047 -2.207 1.00 92.38 402 LYS A C 1
ATOM 3156 O O . LYS A 1 402 ? 11.124 16.363 -3.359 1.00 92.38 402 LYS A O 1
ATOM 3161 N N . ILE A 1 403 ? 10.748 14.777 -1.818 1.00 95.50 403 ILE A N 1
ATOM 3162 C CA . ILE A 1 403 ? 10.845 13.657 -2.761 1.00 95.50 403 ILE A CA 1
ATOM 3163 C C . ILE A 1 403 ? 9.740 13.769 -3.814 1.00 95.50 403 ILE A C 1
ATOM 3165 O O . ILE A 1 403 ? 10.009 13.580 -4.994 1.00 95.50 403 ILE A O 1
ATOM 3169 N N . ALA A 1 404 ? 8.516 14.139 -3.428 1.00 94.88 404 ALA A N 1
ATOM 3170 C CA . ALA A 1 404 ? 7.440 14.361 -4.383 1.00 94.88 404 ALA A CA 1
ATOM 3171 C C . ALA A 1 404 ? 7.774 15.488 -5.380 1.00 94.88 404 ALA A C 1
ATOM 3173 O O . ALA A 1 404 ? 7.562 15.312 -6.576 1.00 94.88 404 ALA A O 1
ATOM 3174 N N . GLU A 1 405 ? 8.351 16.607 -4.929 1.00 94.00 405 GLU A N 1
ATOM 3175 C CA . GLU A 1 405 ? 8.817 17.691 -5.814 1.00 94.00 405 GLU A CA 1
ATOM 3176 C C . GLU A 1 405 ? 9.912 17.215 -6.792 1.00 94.00 405 GLU A C 1
ATOM 3178 O O . GLU A 1 405 ? 9.890 17.551 -7.979 1.00 94.00 405 GLU A O 1
ATOM 3183 N N . GLU A 1 406 ? 10.860 16.398 -6.326 1.00 95.75 406 GLU A N 1
ATOM 3184 C CA . GLU A 1 406 ? 11.904 15.802 -7.171 1.00 95.75 406 GLU A CA 1
ATOM 3185 C C . GLU A 1 406 ? 11.315 14.812 -8.195 1.00 95.75 406 GLU A C 1
ATOM 3187 O O . GLU A 1 406 ? 11.703 14.813 -9.368 1.00 95.75 406 GLU A O 1
ATOM 3192 N N . LEU A 1 407 ? 10.324 14.013 -7.791 1.00 96.62 407 LEU A N 1
ATOM 3193 C CA . LEU A 1 407 ? 9.604 13.090 -8.670 1.00 96.62 407 LEU A CA 1
ATOM 3194 C C . LEU A 1 407 ? 8.760 13.825 -9.720 1.00 96.62 407 LEU A C 1
ATOM 3196 O O . LEU A 1 407 ? 8.714 13.381 -10.869 1.00 96.62 407 LEU A O 1
ATOM 3200 N N . GLU A 1 408 ? 8.145 14.964 -9.380 1.00 96.44 408 GLU A N 1
ATOM 3201 C CA . GLU A 1 408 ? 7.437 15.821 -10.345 1.00 96.44 408 GLU A CA 1
ATOM 3202 C C . GLU A 1 408 ? 8.392 16.239 -11.481 1.00 96.44 408 GLU A C 1
ATOM 3204 O O . GLU A 1 408 ? 8.061 16.110 -12.664 1.00 96.44 408 GLU A O 1
ATOM 3209 N N . GLN A 1 409 ? 9.623 16.636 -11.141 1.00 94.81 409 GLN A N 1
ATOM 3210 C CA . GLN A 1 409 ? 10.656 16.960 -12.131 1.00 94.81 409 GLN A CA 1
ATOM 3211 C C . GLN A 1 409 ? 11.116 15.729 -12.920 1.00 94.81 409 GLN A C 1
ATOM 3213 O O . GLN A 1 409 ? 11.273 15.805 -14.144 1.00 94.81 409 GLN A O 1
ATOM 3218 N N . HIS A 1 410 ? 11.324 14.590 -12.253 1.00 92.25 410 HIS A N 1
ATOM 3219 C CA . HIS A 1 410 ? 11.725 13.346 -12.912 1.00 92.25 410 HIS A CA 1
ATOM 3220 C C . HIS A 1 410 ? 10.708 12.931 -13.979 1.00 92.25 410 HIS A C 1
ATOM 3222 O O . HIS A 1 410 ? 11.072 12.682 -15.128 1.00 92.25 410 HIS A O 1
ATOM 3228 N N . VAL A 1 411 ? 9.424 12.912 -13.623 1.00 95.00 411 VAL A N 1
ATOM 3229 C CA . VAL A 1 411 ? 8.326 12.510 -14.508 1.00 95.00 411 VAL A CA 1
ATOM 3230 C C . VAL A 1 411 ? 8.182 13.459 -15.704 1.00 95.00 411 VAL A C 1
ATOM 3232 O O . VAL A 1 411 ? 7.961 12.991 -16.824 1.00 95.00 411 VAL A O 1
ATOM 3235 N N . ALA A 1 412 ? 8.371 14.766 -15.498 1.00 94.19 412 ALA A N 1
ATOM 3236 C CA . ALA A 1 412 ? 8.288 15.773 -16.557 1.00 94.19 412 ALA A CA 1
ATOM 3237 C C . ALA A 1 412 ? 9.493 15.764 -17.521 1.00 94.19 412 ALA A C 1
ATOM 3239 O O . ALA A 1 412 ? 9.378 16.177 -18.678 1.00 94.19 412 ALA A O 1
ATOM 3240 N N . THR A 1 413 ? 10.667 15.316 -17.067 1.00 90.88 413 THR A N 1
ATOM 3241 C CA . THR A 1 413 ? 11.917 15.406 -17.846 1.00 90.88 413 THR A CA 1
ATOM 3242 C C . THR A 1 413 ? 12.366 14.075 -18.444 1.00 90.88 413 THR A C 1
ATOM 3244 O O . THR A 1 413 ? 12.924 14.055 -19.548 1.00 90.88 413 THR A O 1
ATOM 3247 N N . LYS A 1 414 ? 12.120 12.950 -17.764 1.00 89.81 414 LYS A N 1
ATOM 3248 C CA . LYS A 1 414 ? 12.483 11.616 -18.246 1.00 89.81 414 LYS A CA 1
ATOM 3249 C C . LYS A 1 414 ? 11.586 11.234 -19.420 1.00 89.81 414 LYS A C 1
ATOM 3251 O O . LYS A 1 414 ? 10.366 11.197 -19.301 1.00 89.81 414 LYS A O 1
ATOM 3256 N N . LYS A 1 415 ? 12.198 10.923 -20.567 1.00 87.69 415 LYS A N 1
ATOM 3257 C CA . LYS A 1 415 ? 11.469 10.588 -21.797 1.00 87.69 415 LYS A CA 1
ATOM 3258 C C . LYS A 1 415 ? 11.427 9.087 -22.064 1.00 87.69 415 LYS A C 1
ATOM 3260 O O . LYS A 1 415 ? 12.454 8.414 -22.015 1.00 87.69 415 LYS A O 1
ATOM 3265 N N . LEU A 1 416 ? 10.254 8.605 -22.462 1.00 85.88 416 LEU A N 1
ATOM 3266 C CA . LEU A 1 416 ? 10.007 7.286 -23.030 1.00 85.88 416 LEU A CA 1
ATOM 3267 C C . LEU A 1 416 ? 9.402 7.465 -24.431 1.00 85.88 416 LEU A C 1
ATOM 3269 O O . LEU A 1 416 ? 8.317 8.026 -24.589 1.00 85.88 416 LEU A O 1
ATOM 3273 N N . ASN A 1 417 ? 10.116 7.007 -25.466 1.00 86.75 417 ASN A N 1
ATOM 3274 C CA . ASN A 1 417 ? 9.753 7.235 -26.875 1.00 86.75 417 ASN A CA 1
ATOM 3275 C C . ASN A 1 417 ? 9.512 8.720 -27.223 1.00 86.75 417 ASN A C 1
ATOM 3277 O O . ASN A 1 417 ? 8.612 9.057 -27.981 1.00 86.75 417 ASN A O 1
ATOM 3281 N N . GLY A 1 418 ? 10.317 9.622 -26.658 1.00 88.75 418 GLY A N 1
ATOM 3282 C CA . GLY A 1 418 ? 10.221 11.060 -26.934 1.00 88.75 418 GLY A CA 1
ATOM 3283 C C . GLY A 1 418 ? 9.159 11.812 -26.122 1.00 88.75 418 GLY A C 1
ATOM 3284 O O . GLY A 1 418 ? 9.217 13.041 -26.087 1.00 88.75 418 GLY A O 1
ATOM 3285 N N . HIS A 1 419 ? 8.274 11.112 -25.409 1.00 91.94 419 HIS A N 1
ATOM 3286 C CA . HIS A 1 419 ? 7.274 11.705 -24.515 1.00 91.94 419 HIS A CA 1
ATOM 3287 C C . HIS A 1 419 ? 7.727 11.635 -23.049 1.00 91.94 419 HIS A C 1
ATOM 3289 O O . HIS A 1 419 ? 8.361 10.641 -22.686 1.00 91.94 419 HIS A O 1
ATOM 3295 N N . PRO A 1 420 ? 7.430 12.640 -22.204 1.00 94.12 420 PRO A N 1
ATOM 3296 C CA . PRO A 1 420 ? 7.647 12.537 -20.761 1.00 94.12 420 PRO A CA 1
ATOM 3297 C C . PRO A 1 420 ? 6.834 11.396 -20.133 1.00 94.12 420 PRO A C 1
ATOM 3299 O O . PRO A 1 420 ? 5.898 10.880 -20.750 1.00 94.12 420 PRO A O 1
ATOM 3302 N N . LEU A 1 421 ? 7.177 10.984 -18.910 1.00 94.19 421 LEU A N 1
ATOM 3303 C CA . LEU A 1 421 ? 6.480 9.870 -18.255 1.00 94.19 421 LEU A CA 1
ATOM 3304 C C . LEU A 1 421 ? 5.025 10.215 -17.911 1.00 94.19 421 LEU A C 1
ATOM 3306 O O . LEU A 1 421 ? 4.171 9.330 -17.978 1.00 94.19 421 LEU A O 1
ATOM 3310 N N . ASP A 1 422 ? 4.717 11.488 -17.635 1.00 94.56 422 ASP A N 1
ATOM 3311 C CA . ASP A 1 422 ? 3.342 11.951 -17.380 1.00 94.56 422 ASP A CA 1
ATOM 3312 C C . ASP A 1 422 ? 2.393 11.731 -18.564 1.00 94.56 422 ASP A C 1
ATOM 3314 O O . ASP A 1 422 ? 1.178 11.770 -18.388 1.00 94.56 422 ASP A O 1
ATOM 3318 N N . HIS A 1 423 ? 2.907 11.460 -19.765 1.00 93.50 423 HIS A N 1
ATOM 3319 C CA . HIS A 1 423 ? 2.104 11.058 -20.912 1.00 93.50 423 HIS A CA 1
ATOM 3320 C C . HIS A 1 423 ? 1.415 9.707 -20.676 1.00 93.50 423 HIS A C 1
ATOM 3322 O O . HIS A 1 423 ? 0.307 9.491 -21.161 1.00 93.50 423 HIS A O 1
ATOM 3328 N N . TYR A 1 424 ? 2.058 8.822 -19.911 1.00 94.06 424 TYR A N 1
ATOM 3329 C CA . TYR A 1 424 ? 1.663 7.426 -19.724 1.00 94.06 424 TYR A CA 1
ATOM 3330 C C . TYR A 1 424 ? 1.092 7.136 -18.331 1.00 94.06 424 TYR A C 1
ATOM 3332 O O . TYR A 1 424 ? 0.263 6.233 -18.183 1.00 94.06 424 TYR A O 1
ATOM 3340 N N . VAL A 1 425 ? 1.527 7.884 -17.313 1.00 95.50 425 VAL A N 1
ATOM 3341 C CA . VAL A 1 425 ? 1.133 7.667 -15.915 1.00 95.50 425 VAL A CA 1
ATOM 3342 C C . VAL A 1 425 ? 0.649 8.949 -15.246 1.00 95.50 425 VAL A C 1
ATOM 3344 O O . VAL A 1 425 ? 1.099 10.048 -15.559 1.00 95.50 425 VAL A O 1
ATOM 3347 N N . THR A 1 426 ? -0.261 8.802 -14.291 1.00 96.69 426 THR A N 1
ATOM 3348 C CA . THR A 1 426 ? -0.457 9.774 -13.207 1.00 96.69 426 THR A CA 1
ATOM 3349 C C . THR A 1 426 ? 0.014 9.132 -11.914 1.00 96.69 426 THR A C 1
ATOM 3351 O O . THR A 1 426 ? 0.063 7.906 -11.827 1.00 96.69 426 THR A O 1
ATOM 3354 N N . TRP A 1 427 ? 0.374 9.921 -10.906 1.00 97.50 427 TRP A N 1
ATOM 3355 C CA . TRP A 1 427 ? 0.898 9.348 -9.674 1.00 97.50 427 TRP A CA 1
ATOM 3356 C C . TRP A 1 427 ? 0.614 10.204 -8.441 1.00 97.50 427 TRP A C 1
ATOM 3358 O O . TRP A 1 427 ? 0.371 11.405 -8.553 1.00 97.50 427 TRP A O 1
ATOM 3368 N N . GLU A 1 428 ? 0.637 9.569 -7.273 1.00 96.62 428 GLU A N 1
ATOM 3369 C CA . GLU A 1 428 ? 0.652 10.218 -5.963 1.00 96.62 428 GLU A CA 1
ATOM 3370 C C . GLU A 1 428 ? 1.467 9.390 -4.957 1.00 96.62 428 GLU A C 1
ATOM 3372 O O . GLU A 1 428 ? 1.587 8.171 -5.089 1.00 96.62 428 GLU A O 1
ATOM 3377 N N . LEU A 1 429 ? 2.022 10.042 -3.933 1.00 96.50 429 LEU A N 1
ATOM 3378 C CA . LEU A 1 429 ? 2.526 9.342 -2.751 1.00 96.50 429 LEU A CA 1
ATOM 3379 C C . LEU A 1 429 ? 1.335 8.896 -1.887 1.00 96.50 429 LEU A C 1
ATOM 3381 O O . LEU A 1 429 ? 0.452 9.696 -1.571 1.00 96.50 429 LEU A O 1
ATOM 3385 N N . ALA A 1 430 ? 1.334 7.631 -1.478 1.00 96.50 430 ALA A N 1
ATOM 3386 C CA . ALA A 1 430 ? 0.319 7.013 -0.638 1.00 96.50 430 ALA A CA 1
ATOM 3387 C C . ALA A 1 430 ? 0.196 7.725 0.710 1.00 96.50 430 ALA A C 1
ATOM 3389 O O . ALA A 1 430 ? 1.197 8.097 1.321 1.00 96.50 430 ALA A O 1
ATOM 3390 N N . ARG A 1 431 ? -1.033 7.876 1.203 1.00 94.06 431 ARG A N 1
ATOM 3391 C CA . ARG A 1 431 ? -1.331 8.499 2.498 1.00 94.06 431 ARG A CA 1
ATOM 3392 C C . ARG A 1 431 ? -2.358 7.666 3.241 1.00 94.06 431 ARG A C 1
ATOM 3394 O O . ARG A 1 431 ? -3.312 7.185 2.631 1.00 94.06 431 ARG A O 1
ATOM 3401 N N . GLU A 1 432 ? -2.203 7.538 4.551 1.00 94.19 432 GLU A N 1
ATOM 3402 C CA . GLU A 1 432 ? -3.227 6.896 5.377 1.00 94.19 432 GLU A CA 1
ATOM 3403 C C . GLU A 1 432 ? -4.593 7.579 5.242 1.00 94.19 432 GLU A C 1
ATOM 3405 O O . GLU A 1 432 ? -4.715 8.803 5.277 1.00 94.19 432 GLU A O 1
ATOM 3410 N N . GLY A 1 433 ? -5.640 6.768 5.105 1.00 92.69 433 GLY A N 1
ATOM 3411 C CA . GLY A 1 433 ? -7.017 7.213 4.911 1.00 92.69 433 GLY A CA 1
ATOM 3412 C C . GLY A 1 433 ? -7.341 7.667 3.486 1.00 92.69 433 GLY A C 1
ATOM 3413 O O . GLY A 1 433 ? -8.491 8.022 3.217 1.00 92.69 433 GLY A O 1
ATOM 3414 N N . ARG A 1 434 ? -6.375 7.647 2.555 1.00 94.75 434 ARG A N 1
ATOM 3415 C CA . ARG A 1 434 ? -6.627 7.944 1.140 1.00 94.75 434 ARG A CA 1
ATOM 3416 C C . ARG A 1 434 ? -7.614 6.923 0.566 1.00 94.75 434 ARG A C 1
ATOM 3418 O O . ARG A 1 434 ? -7.417 5.718 0.709 1.00 94.75 434 ARG A O 1
ATOM 3425 N N . LYS A 1 435 ? -8.661 7.427 -0.097 1.00 96.06 435 LYS A N 1
ATOM 3426 C CA . LYS A 1 435 ? -9.696 6.630 -0.775 1.00 96.06 435 LYS A CA 1
ATOM 3427 C C . LYS A 1 435 ? -9.695 6.865 -2.278 1.00 96.06 435 LYS A C 1
ATOM 3429 O O . LYS A 1 435 ? -9.821 8.013 -2.694 1.00 96.06 435 LYS A O 1
ATOM 3434 N N . ILE A 1 436 ? -9.594 5.818 -3.084 1.00 97.12 436 ILE A N 1
ATOM 3435 C CA . ILE A 1 436 ? -9.545 5.898 -4.552 1.00 97.12 436 ILE A CA 1
ATOM 3436 C C . ILE A 1 436 ? -10.686 5.050 -5.116 1.00 97.12 436 ILE A C 1
ATOM 3438 O O . ILE A 1 436 ? -10.893 3.935 -4.662 1.00 97.12 436 ILE A O 1
ATOM 3442 N N . ASN A 1 437 ? -11.421 5.566 -6.100 1.00 96.12 437 ASN A N 1
ATOM 3443 C CA . ASN A 1 437 ? -12.467 4.822 -6.803 1.00 96.12 437 ASN A CA 1
ATOM 3444 C C . ASN A 1 437 ? -12.104 4.749 -8.286 1.00 96.12 437 ASN A C 1
ATOM 3446 O O . ASN A 1 437 ? -11.798 5.783 -8.889 1.00 96.12 437 ASN A O 1
ATOM 3450 N N . ILE A 1 438 ? -12.133 3.543 -8.855 1.00 92.69 438 ILE A N 1
ATOM 3451 C CA . ILE A 1 438 ? -11.857 3.303 -10.279 1.00 92.69 438 ILE A CA 1
ATOM 3452 C C . ILE A 1 438 ? -12.809 2.335 -10.929 1.00 92.69 438 ILE A C 1
ATOM 3454 O O . ILE A 1 438 ? -13.465 1.532 -10.242 1.00 92.69 438 ILE A O 1
#

Radius of gyration: 23.13 Å; chains: 1; bounding box: 62×71×56 Å